Protein AF-A0A972EMH8-F1 (afdb_monomer)

pLDDT: mean 89.19, std 11.84, range [31.41, 98.62]

Mean predicted aligned error: 12.5 Å

Radius of gyration: 35.33 Å; Cα contacts (8 Å, |Δi|>4): 652; chains: 1; bounding box: 93×50×102 Å

Sequence (412 aa):
MFDSFVIEKVCAELEARILNRRVQRISLLAKDRFAIKFGTKEYLVIDMSPQSYHISLRPDRPVDQSLVTGLYTGMRKHLSGARLLSVRQIDFDRTVEMRFGNLNSIMEPVELILYLEMMGRHANAILVGPDGLIIQALKFSDLEQHPIEMGMPYSPFAARKRDPFDADDDFTNALEYKGFTRALLRILPTEIKQGSIADVSRWILNSDRPSIYVADDRYRDYHIFTNDELALVETEDIFHAMNMYYAQQPDHSKTSQIANYRQLINSRLKQVEDKLHRLAETAREYAQAEIYKQQADILYANLYSIKPRQSVFEGYDFSNQPIQIELDPSQTATQNAQALYERYQKMIRGSKSVLQQQALARKEKTTLEQLLYDLENITQTSEVEEFEQVLINQGIIKKTKKTSRSTKSAPL

Secondary structure (DSSP, 8-state):
---HHHHHHHHHHHHHHHTT-BEEEEEEEETTEEEEEETTTEEEEEE--TTT-EEEEESSPPPPPS---HHHHHHHHHHTTPEEEEEEESTTSSEEEEEEEEE-TTS-EEEEEEEEE--GGG-EEEEE-TTSBEEEESS-EEETTEEE-TTSBP-----SSBPTTS----GGGGGGBTT--HHHHHHS-TTGGGS-HHHHHHHHHT----EEEEETTEEEEEESS--TTS-EEE-SSHHHHHHHHHHHS--HHHHHHHHHHHHHHHHHHHHHHHHHHHHHHHHHHHTTHHHHHHHHHHHHHTTTTPPTT-SEEEEE-TTS-EEEEE--TTS-HHHHHHHHHHHHHHHHHHHHHHHHHHHHHHHHHHHHHHHHHHHHT--STTHHHHHHHHHHHTTSS-----------PPP-

Nearest PDB structures (foldseek):
  7asa-assembly1_0  TM=5.474E-01  e=7.729E-23  Bacillus subtilis subsp. subtilis str. 168
  8s1u-assembly1_H  TM=6.151E-01  e=1.712E-21  Bacillus subtilis subsp. subtilis str. 168
  7ope-assembly1_0  TM=5.543E-01  e=8.739E-21  Bacillus subtilis subsp. subtilis str. 168
  5h3x-assembly1_A  TM=8.390E-01  e=1.886E-15  Streptococcus suis
  6pon-assembly1_B-2  TM=6.228E-01  e=3.746E-14  Streptococcus pneumoniae

Foldseek 3Di:
DPFLLLLQQQQVVCCVPAAQFAFADKADQFLQWIWTDTDQFWTFIAHQALVQGDTFTGRDDHDHDLDDDQVSVLCCVPRHRWGFHGWDDDPSAQKIKTKTWDADPVRDIWIKIWIFRRDRVPTKIFIATSVQFTCDMSDADPDPQAGRDGRHHHDDRDDQADDLQPDQAALPPLVSHGRDDPLCVVFDAPVLSRGGSNSSSVVQNPAQWWKFFDDPNAGDDIGRHHDPVGDIDTDDGNNRNSVRNVVRDDPVSLVVLLVVLLVLLVVVLVVLVVVLVVLVVLLVVLVCLVVLVQVLVVLVVCLVVDDQLDQWDWDAGPVRHIDIDGADNVDHSNVRSVVSVVSSVVSVVVNVVSVVSNVVSVVVNVVSVVLSVQSVPDPDPVVSVVSVVVCCVVVSDPDDDSPDPDPDDDDD

Solvent-accessible surface area (backbone atoms only — not comparable to full-atom values): 22919 Å² total; per-residue (Å²): 103,87,31,23,64,56,49,49,54,50,28,54,52,44,45,76,75,46,52,71,33,40,30,76,47,76,42,42,59,48,103,52,26,37,33,41,29,33,79,93,52,41,27,41,36,41,34,40,45,53,91,64,46,47,74,40,65,36,71,67,85,79,72,66,48,99,72,88,50,68,34,59,53,46,46,50,74,65,44,58,64,14,25,32,72,49,51,41,64,47,92,60,40,54,30,38,43,35,36,30,43,34,63,51,99,84,71,45,84,41,48,34,37,42,37,39,37,58,57,40,88,66,28,32,42,37,35,27,41,73,86,47,24,22,70,32,42,70,60,75,36,88,44,89,91,55,54,38,51,72,71,36,68,72,71,82,80,79,71,93,49,43,65,42,78,80,47,83,46,65,45,89,60,44,71,52,22,42,46,46,41,78,62,51,66,71,58,54,47,75,75,54,60,73,37,30,38,28,54,40,51,50,53,53,70,73,36,87,38,14,17,30,33,47,57,94,97,34,76,73,45,53,46,45,44,80,36,89,94,48,57,65,46,80,40,95,38,62,43,54,28,48,51,57,44,58,66,74,46,79,62,61,70,58,55,49,48,53,53,50,51,51,52,52,48,51,55,50,45,51,56,42,50,56,50,48,52,55,47,52,53,54,49,58,59,38,70,51,27,62,57,34,42,53,51,18,53,50,41,64,76,39,49,91,78,60,60,89,58,44,50,63,48,78,51,62,48,99,83,71,44,83,44,77,44,84,40,58,41,92,46,52,59,67,52,45,22,48,52,30,39,51,52,23,54,51,29,57,59,47,42,59,53,46,52,54,52,46,53,53,43,52,51,52,41,53,53,49,54,50,52,51,53,55,60,71,67,59,86,50,82,67,52,56,61,56,48,51,52,51,36,35,75,70,66,76,40,82,78,79,81,78,83,76,79,78,79,78,77,76,83,135

Structure (mmCIF, N/CA/C/O backbone):
data_AF-A0A972EMH8-F1
#
_entry.id   AF-A0A972EMH8-F1
#
loop_
_atom_site.group_PDB
_atom_site.id
_atom_site.type_symbol
_atom_site.label_atom_id
_atom_site.label_alt_id
_atom_site.label_comp_id
_atom_site.label_asym_id
_atom_site.label_entity_id
_atom_site.label_seq_id
_atom_site.pdbx_PDB_ins_code
_atom_site.Cartn_x
_atom_site.Cartn_y
_atom_site.Cartn_z
_atom_site.occupancy
_atom_site.B_iso_or_equiv
_atom_site.auth_seq_id
_atom_site.auth_comp_id
_atom_site.auth_asym_id
_atom_site.auth_atom_id
_atom_site.pdbx_PDB_model_num
ATOM 1 N N . MET A 1 1 ? 1.557 -1.795 16.133 1.00 85.88 1 MET A N 1
ATOM 2 C CA . MET A 1 1 ? 0.677 -1.959 17.300 1.00 85.88 1 MET A CA 1
ATOM 3 C C . MET A 1 1 ? -0.782 -2.303 16.979 1.00 85.88 1 MET A C 1
ATOM 5 O O . MET A 1 1 ? -1.449 -2.771 17.875 1.00 85.88 1 MET A O 1
ATOM 9 N N . PHE A 1 2 ? -1.303 -2.119 15.756 1.00 90.81 2 PHE A N 1
ATOM 10 C CA . PHE A 1 2 ? -2.731 -2.347 15.453 1.00 90.81 2 PHE A CA 1
ATOM 11 C C . PHE A 1 2 ? -3.180 -3.822 15.614 1.00 90.81 2 PHE A C 1
ATOM 13 O O . PHE A 1 2 ? -3.100 -4.618 14.673 1.00 90.81 2 PHE A O 1
ATOM 20 N N . ASP A 1 3 ? -3.573 -4.202 16.828 1.00 94.44 3 ASP A N 1
ATOM 21 C CA . ASP A 1 3 ? -3.950 -5.557 17.232 1.00 94.44 3 ASP A CA 1
ATOM 22 C C . ASP A 1 3 ? -5.455 -5.697 17.519 1.00 94.44 3 ASP A C 1
ATOM 24 O O . ASP A 1 3 ? -6.223 -4.753 17.338 1.00 94.44 3 ASP A O 1
ATOM 28 N N . SER A 1 4 ? -5.896 -6.903 17.896 1.00 95.25 4 SER A N 1
ATOM 29 C CA . SER A 1 4 ? -7.321 -7.198 18.088 1.00 95.25 4 SER A CA 1
ATOM 30 C C . SER A 1 4 ? -7.973 -6.359 19.187 1.00 95.25 4 SER A C 1
ATOM 32 O O . SER A 1 4 ? -9.140 -6.014 19.040 1.00 95.25 4 SER A O 1
ATOM 34 N N . PHE A 1 5 ? -7.242 -6.000 20.246 1.00 97.25 5 PHE A N 1
ATOM 35 C CA . PHE A 1 5 ? -7.781 -5.199 21.347 1.00 97.25 5 PHE A CA 1
ATOM 36 C C . PHE A 1 5 ? -8.024 -3.756 20.907 1.00 97.25 5 PHE A C 1
ATOM 38 O O . PHE A 1 5 ? -9.071 -3.173 21.186 1.00 97.25 5 PHE A O 1
ATOM 45 N N . VAL A 1 6 ? -7.069 -3.194 20.163 1.00 97.38 6 VAL A N 1
ATOM 46 C CA . VAL A 1 6 ? -7.222 -1.872 19.548 1.00 97.38 6 VAL A CA 1
ATOM 47 C C . VAL A 1 6 ? -8.389 -1.865 18.558 1.00 97.38 6 VAL A C 1
ATOM 49 O O . VAL A 1 6 ? -9.168 -0.915 18.549 1.00 97.38 6 VAL A O 1
ATOM 52 N N . ILE A 1 7 ? -8.537 -2.912 17.739 1.00 97.00 7 ILE A N 1
ATOM 53 C CA . ILE A 1 7 ? -9.633 -3.017 16.762 1.00 97.00 7 ILE A CA 1
ATOM 54 C C . ILE A 1 7 ? -10.998 -3.017 17.443 1.00 97.00 7 ILE A C 1
ATOM 56 O O . ILE A 1 7 ? -11.895 -2.334 16.952 1.00 97.00 7 ILE A O 1
ATOM 60 N N . GLU A 1 8 ? -11.153 -3.732 18.555 1.00 96.81 8 GLU A N 1
ATOM 61 C CA . GLU A 1 8 ? -12.409 -3.756 19.307 1.00 96.81 8 GLU A CA 1
ATOM 62 C C . GLU A 1 8 ? -12.804 -2.342 19.760 1.00 96.81 8 GLU A C 1
ATOM 64 O O . GLU A 1 8 ? -13.909 -1.870 19.476 1.00 96.81 8 GLU A O 1
ATOM 69 N N . LYS A 1 9 ? -11.859 -1.596 20.355 1.00 97.00 9 LYS A N 1
ATOM 70 C CA . LYS A 1 9 ? -12.095 -0.199 20.754 1.00 97.00 9 LYS A CA 1
ATOM 71 C C . LYS A 1 9 ? -12.399 0.701 19.558 1.00 97.00 9 LYS A C 1
ATOM 73 O O . LYS A 1 9 ? -13.310 1.523 19.616 1.00 97.00 9 LYS A O 1
ATOM 78 N N . VAL A 1 10 ? -11.668 0.529 18.459 1.00 97.25 10 VAL A N 1
ATOM 79 C CA . VAL A 1 10 ? -11.893 1.272 17.217 1.00 97.25 10 VAL A CA 1
ATOM 80 C C . VAL A 1 10 ? -13.291 1.004 16.657 1.00 97.25 10 VAL A C 1
ATOM 82 O O . VAL A 1 10 ? -13.962 1.953 16.261 1.00 97.25 10 VAL A O 1
ATOM 85 N N . CYS A 1 11 ? -13.764 -0.245 16.646 1.00 97.81 11 CYS A N 1
ATOM 86 C CA . CYS A 1 11 ? -15.120 -0.574 16.202 1.00 97.81 11 CYS A CA 1
ATOM 87 C C . CYS A 1 11 ? -16.164 0.132 17.075 1.00 97.81 11 CYS A C 1
ATOM 89 O O . CYS A 1 11 ? -17.034 0.816 16.534 1.00 97.81 11 CYS A O 1
ATOM 91 N N . ALA A 1 12 ? -16.018 0.064 18.402 1.00 96.50 12 ALA A N 1
ATOM 92 C CA . ALA A 1 12 ? -16.910 0.747 19.339 1.00 96.50 12 ALA A CA 1
ATOM 93 C C . ALA A 1 12 ? -16.945 2.273 19.116 1.00 96.50 12 ALA A C 1
ATOM 95 O O . ALA A 1 12 ? -18.019 2.879 19.074 1.00 96.50 12 ALA A O 1
ATOM 96 N N . GLU A 1 13 ? -15.789 2.909 18.905 1.00 96.12 13 GLU A N 1
ATOM 97 C CA . GLU A 1 13 ? -15.723 4.347 18.621 1.00 96.12 13 GLU A CA 1
ATOM 98 C C . GLU A 1 13 ? -16.307 4.716 17.246 1.00 96.12 13 GLU A C 1
ATOM 100 O O . GLU A 1 13 ? -16.959 5.759 17.109 1.00 96.12 13 GLU A O 1
ATOM 105 N N . LEU A 1 14 ? -16.135 3.870 16.220 1.00 97.06 14 LEU A N 1
ATOM 106 C CA . LEU A 1 14 ? -16.797 4.057 14.923 1.00 97.06 14 LEU A CA 1
ATOM 107 C C . LEU A 1 14 ? -18.315 3.986 15.068 1.00 97.06 14 LEU A C 1
ATOM 109 O O . LEU A 1 14 ? -19.018 4.840 14.520 1.00 97.06 14 LEU A O 1
ATOM 113 N N . GLU A 1 15 ? -18.838 3.015 15.813 1.00 96.06 15 GLU A N 1
ATOM 114 C CA . GLU A 1 15 ? -20.278 2.918 16.036 1.00 96.06 15 GLU A CA 1
ATOM 115 C C . GLU A 1 15 ? -20.813 4.142 16.792 1.00 96.06 15 GLU A C 1
ATOM 117 O O . GLU A 1 15 ? -21.796 4.753 16.366 1.00 96.06 15 GLU A O 1
ATOM 122 N N . ALA A 1 16 ? -20.110 4.599 17.830 1.00 95.19 16 ALA A N 1
ATOM 123 C CA . ALA A 1 16 ? -20.494 5.798 18.573 1.00 95.19 16 ALA A CA 1
ATOM 124 C C . ALA A 1 16 ? -20.523 7.069 17.698 1.00 95.19 16 ALA A C 1
ATOM 126 O O . ALA A 1 16 ? -21.377 7.942 17.883 1.00 95.19 16 ALA A O 1
ATOM 127 N N . ARG A 1 17 ? -19.604 7.195 16.729 1.00 95.06 17 ARG A N 1
ATOM 128 C CA . ARG A 1 17 ? -19.413 8.439 15.959 1.00 95.06 17 ARG A CA 1
ATOM 129 C C . ARG A 1 17 ? -20.117 8.467 14.608 1.00 95.06 17 ARG A C 1
ATOM 131 O O . ARG A 1 17 ? -20.566 9.539 14.186 1.00 95.06 17 ARG A O 1
ATOM 138 N N . ILE A 1 18 ? -20.193 7.342 13.895 1.00 96.56 18 ILE A N 1
ATOM 139 C CA . ILE A 1 18 ? -20.622 7.307 12.485 1.00 96.56 18 ILE A CA 1
ATOM 140 C C . ILE A 1 18 ? -21.705 6.276 12.149 1.00 96.56 18 ILE A C 1
ATOM 142 O O . ILE A 1 18 ? -22.167 6.269 11.002 1.00 96.56 18 ILE A O 1
ATOM 146 N N . LEU A 1 19 ? -22.174 5.464 13.103 1.00 97.00 19 LEU A N 1
ATOM 147 C CA . LEU A 1 19 ? -23.295 4.548 12.869 1.00 97.00 19 LEU A CA 1
ATOM 148 C C . LEU A 1 19 ? -24.524 5.303 12.353 1.00 97.00 19 LEU A C 1
ATOM 150 O O . LEU A 1 19 ? -24.779 6.455 12.713 1.00 97.00 19 LEU A O 1
ATOM 154 N N . ASN A 1 20 ? -25.299 4.660 11.483 1.00 96.62 20 ASN A N 1
ATOM 155 C CA . ASN A 1 20 ? -26.509 5.207 10.874 1.00 96.62 20 ASN A CA 1
ATOM 156 C C . ASN A 1 20 ? -26.291 6.451 9.986 1.00 96.62 20 ASN A C 1
ATOM 158 O O . ASN A 1 20 ? -27.262 6.972 9.427 1.00 96.62 20 ASN A O 1
ATOM 162 N N . ARG A 1 21 ? -25.048 6.918 9.791 1.00 97.31 21 ARG A N 1
ATOM 163 C CA . ARG A 1 21 ? -24.725 7.999 8.850 1.00 97.31 21 ARG A CA 1
ATOM 164 C C . ARG A 1 21 ? -24.596 7.462 7.427 1.00 97.31 21 ARG A C 1
ATOM 166 O O . ARG A 1 21 ? -24.251 6.303 7.198 1.00 97.31 21 ARG A O 1
ATOM 173 N N . ARG A 1 22 ? -24.872 8.329 6.451 1.00 97.38 22 ARG A N 1
ATOM 174 C CA . ARG A 1 22 ? -24.719 8.014 5.025 1.00 97.38 22 ARG A CA 1
ATOM 175 C C . ARG A 1 22 ? -23.315 8.331 4.526 1.00 97.38 22 ARG A C 1
ATOM 177 O O . ARG A 1 22 ? -22.752 9.370 4.877 1.00 97.38 22 ARG A O 1
ATOM 184 N N . VAL A 1 23 ? -22.812 7.477 3.643 1.00 97.88 23 VAL A N 1
ATOM 185 C CA . VAL A 1 23 ? -21.600 7.709 2.858 1.00 97.88 23 VAL A CA 1
ATOM 186 C C . VAL A 1 23 ? -21.842 8.874 1.902 1.00 97.88 23 VAL A C 1
ATOM 188 O O . VAL A 1 23 ? -22.621 8.770 0.954 1.00 97.88 23 VAL A O 1
ATOM 191 N N . GLN A 1 24 ? -21.168 9.995 2.141 1.00 96.00 24 GLN A N 1
ATOM 192 C CA . GLN A 1 24 ? -21.305 11.199 1.316 1.00 96.00 24 GLN A CA 1
ATOM 193 C C . GLN A 1 24 ? -20.322 11.226 0.149 1.00 96.00 24 GLN A C 1
ATOM 195 O O . GLN A 1 24 ? -20.623 11.741 -0.926 1.00 96.00 24 GLN A O 1
ATOM 200 N N . ARG A 1 25 ? -19.110 10.724 0.382 1.00 94.19 25 ARG A N 1
ATOM 201 C CA . ARG A 1 25 ? -18.027 10.724 -0.597 1.00 94.19 25 ARG A CA 1
ATOM 202 C C . ARG A 1 25 ? -17.069 9.586 -0.299 1.00 94.19 25 ARG A C 1
ATOM 204 O O . ARG A 1 25 ? -16.815 9.289 0.862 1.00 94.19 25 ARG A O 1
ATOM 211 N N . ILE A 1 26 ? -16.503 9.024 -1.359 1.00 95.94 26 ILE A N 1
ATOM 212 C CA . ILE A 1 26 ? -15.387 8.086 -1.290 1.00 95.94 26 ILE A CA 1
ATOM 213 C C . ILE A 1 26 ? -14.248 8.675 -2.121 1.00 95.94 26 ILE A C 1
ATOM 215 O O . ILE A 1 26 ? -14.457 9.031 -3.286 1.00 95.94 26 ILE A O 1
ATOM 219 N N . SER A 1 27 ? -13.075 8.799 -1.513 1.00 93.69 27 SER A N 1
ATOM 220 C CA . SER A 1 27 ? -11.848 9.326 -2.117 1.00 93.69 27 SER A CA 1
ATOM 221 C C . SER A 1 27 ? -10.773 8.239 -2.144 1.00 93.69 27 SER A C 1
ATOM 223 O O . SER A 1 27 ? -10.751 7.365 -1.273 1.00 93.69 27 SER A O 1
ATOM 225 N N . LEU A 1 28 ? -9.884 8.299 -3.134 1.00 92.12 28 LEU A N 1
ATOM 226 C CA . LEU A 1 28 ? -8.735 7.406 -3.249 1.00 92.12 28 LEU A CA 1
ATOM 227 C C . LEU A 1 28 ? -7.476 8.185 -2.874 1.00 92.12 28 LEU A C 1
ATOM 229 O O . LEU A 1 28 ? -7.126 9.143 -3.553 1.00 92.12 28 LEU A O 1
ATOM 233 N N . LEU A 1 29 ? -6.813 7.796 -1.789 1.00 89.62 29 LEU A N 1
ATOM 234 C CA . LEU A 1 29 ? -5.649 8.517 -1.262 1.00 89.62 29 LEU A CA 1
ATOM 235 C C . LEU A 1 29 ? -4.326 7.901 -1.726 1.00 89.62 29 LEU A C 1
ATOM 237 O O . LEU A 1 29 ? -3.325 8.598 -1.812 1.00 89.62 29 LEU A O 1
ATOM 241 N N . ALA A 1 30 ? -4.326 6.598 -1.998 1.00 86.38 30 ALA A N 1
ATOM 242 C CA . ALA A 1 30 ? -3.259 5.833 -2.639 1.00 86.38 30 ALA A CA 1
ATOM 243 C C . ALA A 1 30 ? -3.863 4.532 -3.195 1.00 86.38 30 ALA A C 1
ATOM 245 O O . ALA A 1 30 ? -5.050 4.274 -3.010 1.00 86.38 30 ALA A O 1
ATOM 246 N N . LYS A 1 31 ? -3.070 3.673 -3.846 1.00 85.38 31 LYS A N 1
ATOM 247 C CA . LYS A 1 31 ? -3.551 2.387 -4.399 1.00 85.38 31 LYS A CA 1
ATOM 248 C C . LYS A 1 31 ? -4.300 1.522 -3.367 1.00 85.38 31 LYS A C 1
ATOM 250 O O . LYS A 1 31 ? -5.240 0.822 -3.732 1.00 85.38 31 LYS A O 1
ATOM 255 N N . ASP A 1 32 ? -3.869 1.580 -2.116 1.00 89.25 32 ASP A N 1
ATOM 256 C CA . ASP A 1 32 ? -4.289 0.790 -0.957 1.00 89.25 32 ASP A CA 1
ATOM 257 C C . ASP A 1 32 ? -4.803 1.656 0.206 1.00 89.25 32 ASP A C 1
ATOM 259 O O . ASP A 1 32 ? -5.015 1.142 1.302 1.00 89.25 32 ASP A O 1
ATOM 263 N N . ARG A 1 33 ? -5.032 2.954 -0.029 1.00 92.75 33 ARG A N 1
ATOM 264 C CA . ARG A 1 33 ? -5.522 3.897 0.982 1.00 92.75 33 ARG A CA 1
ATOM 265 C C . ARG A 1 33 ? -6.756 4.630 0.473 1.00 92.75 33 ARG A C 1
ATOM 267 O O . ARG A 1 33 ? -6.721 5.269 -0.579 1.00 92.75 33 ARG A O 1
ATOM 274 N N . PHE A 1 34 ? -7.838 4.582 1.236 1.00 95.12 34 PHE A N 1
ATOM 275 C CA . PHE A 1 34 ? -9.136 5.158 0.887 1.00 95.12 34 PHE A CA 1
ATOM 276 C C . PHE A 1 34 ? -9.627 6.080 1.998 1.00 95.12 34 PHE A C 1
ATOM 278 O O . PHE A 1 34 ? -9.229 5.940 3.151 1.00 95.12 34 PHE A O 1
ATOM 285 N N . ALA A 1 35 ? -10.524 7.004 1.659 1.00 96.12 35 ALA A N 1
ATOM 286 C CA . ALA A 1 35 ? -11.275 7.758 2.653 1.00 96.12 35 ALA A CA 1
ATOM 287 C C . ALA A 1 35 ? -12.769 7.740 2.347 1.00 96.12 35 ALA A C 1
ATOM 289 O O . ALA A 1 35 ? -13.176 8.003 1.213 1.00 96.12 35 ALA A O 1
ATOM 290 N N . ILE A 1 36 ? -13.583 7.482 3.367 1.00 97.38 36 ILE A N 1
ATOM 291 C CA . ILE A 1 36 ? -15.043 7.504 3.298 1.00 97.38 36 ILE A CA 1
ATOM 292 C C . ILE A 1 36 ? -15.551 8.627 4.199 1.00 97.38 36 ILE A C 1
ATOM 294 O O . ILE A 1 36 ? -15.296 8.646 5.400 1.00 97.38 36 ILE A O 1
ATOM 298 N N . LYS A 1 37 ? -16.269 9.585 3.615 1.00 96.75 37 LYS A N 1
ATOM 299 C CA . LYS A 1 37 ? -16.825 10.722 4.347 1.00 96.75 37 LYS A CA 1
ATOM 300 C C . LYS A 1 37 ? -18.193 10.384 4.936 1.00 96.75 37 LYS A C 1
ATOM 302 O O . LYS A 1 37 ? -19.119 10.058 4.185 1.00 96.75 37 LYS A O 1
ATOM 307 N N . PHE A 1 38 ? -18.338 10.605 6.239 1.00 95.56 38 PHE A N 1
ATOM 308 C CA . PHE A 1 38 ? -19.590 10.549 6.987 1.00 95.56 38 PHE A CA 1
ATOM 309 C C . PHE A 1 38 ? -19.887 11.914 7.633 1.00 95.56 38 PHE A C 1
ATOM 311 O O . PHE A 1 38 ? -19.051 12.511 8.304 1.00 95.56 38 PHE A O 1
ATOM 318 N N . GLY A 1 39 ? -21.105 12.438 7.472 1.00 87.94 39 GLY A N 1
ATOM 319 C CA . GLY A 1 39 ? -21.476 13.726 8.081 1.00 87.94 39 GLY A CA 1
ATOM 320 C C . GLY A 1 39 ? -20.575 14.897 7.650 1.00 87.94 39 GLY A C 1
ATOM 321 O O . GLY A 1 39 ? -20.096 14.944 6.523 1.00 87.94 39 GLY A O 1
ATOM 322 N N . THR A 1 40 ? -20.371 15.892 8.514 1.00 79.69 40 THR A N 1
ATOM 323 C CA . THR A 1 40 ? -19.630 17.117 8.152 1.00 79.69 40 THR A CA 1
ATOM 324 C C . THR A 1 40 ? -18.119 16.995 8.332 1.00 79.69 40 THR A C 1
ATOM 326 O O . THR A 1 40 ? -17.384 17.472 7.466 1.00 79.69 40 THR A O 1
ATOM 329 N N . LYS A 1 41 ? -17.675 16.357 9.422 1.00 84.38 41 LYS A N 1
ATOM 330 C CA . LYS A 1 41 ? -16.273 16.333 9.865 1.00 84.38 41 LYS A CA 1
ATOM 331 C C . LYS A 1 41 ? -15.625 14.946 9.881 1.00 84.38 41 LYS A C 1
ATOM 333 O O . LYS A 1 41 ? -14.437 14.882 10.129 1.00 84.38 41 LYS A O 1
ATOM 338 N N . GLU A 1 42 ? -16.350 13.856 9.634 1.00 92.81 42 GLU A N 1
ATOM 339 C CA . GLU A 1 42 ? -15.780 12.513 9.813 1.00 92.81 42 GLU A CA 1
ATOM 340 C C . GLU A 1 42 ? -15.282 11.944 8.485 1.00 92.81 42 GLU A C 1
ATOM 342 O O . GLU A 1 42 ? -16.078 11.609 7.602 1.00 92.81 42 GLU A O 1
ATOM 347 N N . TYR A 1 43 ? -13.964 11.817 8.344 1.00 95.94 43 TYR A N 1
ATOM 348 C CA . TYR A 1 43 ? -13.341 11.026 7.289 1.00 95.94 43 TYR A CA 1
ATOM 349 C C . TYR A 1 43 ? -12.802 9.735 7.891 1.00 95.94 43 TYR A C 1
ATOM 351 O O . TYR A 1 43 ? -11.821 9.755 8.627 1.00 95.94 43 TYR A O 1
ATOM 359 N N . LEU A 1 44 ? -13.434 8.611 7.551 1.00 97.31 44 LEU A N 1
ATOM 360 C CA . LEU A 1 44 ? -12.893 7.288 7.826 1.00 97.31 44 LEU A CA 1
ATOM 361 C C . LEU A 1 44 ? -11.786 7.000 6.821 1.00 97.31 44 LEU A C 1
ATOM 363 O O . LEU A 1 44 ? -12.066 6.728 5.652 1.00 97.31 44 LEU A O 1
ATOM 367 N N . VAL A 1 45 ? -10.543 7.082 7.274 1.00 95.75 45 VAL A N 1
ATOM 368 C CA . VAL A 1 45 ? -9.368 6.661 6.518 1.00 95.75 45 VAL A CA 1
ATOM 369 C C . VAL A 1 45 ? -9.202 5.159 6.695 1.00 95.75 45 VAL A C 1
ATOM 371 O O . VAL A 1 45 ? -9.202 4.661 7.816 1.00 95.75 45 VAL A O 1
ATOM 374 N N . ILE A 1 46 ? -9.068 4.450 5.578 1.00 96.38 46 ILE A N 1
ATOM 375 C CA . ILE A 1 46 ? -8.780 3.019 5.516 1.00 96.38 46 ILE A CA 1
ATOM 376 C C . ILE A 1 46 ? -7.436 2.877 4.814 1.00 96.38 46 ILE A C 1
ATOM 378 O O . ILE A 1 46 ? -7.351 3.076 3.601 1.00 96.38 46 ILE A O 1
ATOM 382 N N . ASP A 1 47 ? -6.391 2.575 5.573 1.00 93.38 47 ASP A N 1
ATOM 383 C CA . ASP A 1 47 ? -5.061 2.269 5.060 1.00 93.38 47 ASP A CA 1
ATOM 384 C C . ASP A 1 47 ? -4.866 0.751 5.101 1.00 93.38 47 ASP A C 1
ATOM 386 O O . ASP A 1 47 ? -4.989 0.132 6.155 1.00 93.38 47 ASP A O 1
ATOM 390 N N . MET A 1 48 ? -4.593 0.145 3.947 1.00 92.38 48 MET A N 1
ATOM 391 C CA . MET A 1 48 ? -4.326 -1.289 3.810 1.00 92.38 48 MET A CA 1
ATOM 392 C C . MET A 1 48 ? -2.884 -1.561 3.356 1.00 92.38 48 MET A C 1
ATOM 394 O O . MET A 1 48 ? -2.583 -2.641 2.829 1.00 92.38 48 MET A O 1
ATOM 398 N N . SER A 1 49 ? -1.976 -0.595 3.536 1.00 86.75 49 SER A N 1
ATOM 399 C CA . SER A 1 49 ? -0.560 -0.781 3.241 1.00 86.75 49 SER A CA 1
ATOM 400 C C . SER A 1 49 ? 0.050 -1.824 4.189 1.00 86.75 49 SER A C 1
ATOM 402 O O . SER A 1 49 ? -0.194 -1.788 5.396 1.00 86.75 49 SER A O 1
ATOM 404 N N . PRO A 1 50 ? 0.898 -2.753 3.699 1.00 76.88 50 PRO A N 1
ATOM 405 C CA . PRO A 1 50 ? 1.372 -3.897 4.489 1.00 76.88 50 PRO A CA 1
ATOM 406 C C . PRO A 1 50 ? 2.052 -3.575 5.827 1.00 76.88 50 PRO A C 1
ATOM 408 O O . PRO A 1 50 ? 2.070 -4.427 6.714 1.00 76.88 50 PRO A O 1
ATOM 411 N N . GLN A 1 51 ? 2.643 -2.383 5.956 1.00 76.94 51 GLN A N 1
ATOM 412 C CA . GLN A 1 51 ? 3.408 -1.955 7.134 1.00 76.94 51 GLN A CA 1
ATOM 413 C C . GLN A 1 51 ? 2.645 -0.976 8.037 1.00 76.94 51 GLN A C 1
ATOM 415 O O . GLN A 1 51 ? 3.033 -0.790 9.186 1.00 76.94 51 GLN A O 1
ATOM 420 N N . SER A 1 52 ? 1.557 -0.376 7.548 1.00 84.62 52 SER A N 1
ATOM 421 C CA . SER A 1 52 ? 0.837 0.699 8.238 1.00 84.62 52 SER A CA 1
ATOM 422 C C . SER A 1 52 ? -0.674 0.517 8.231 1.00 84.62 52 SER A C 1
ATOM 424 O O . SER A 1 52 ? -1.372 1.493 8.481 1.00 84.62 52 SER A O 1
ATOM 426 N N . TYR A 1 53 ? -1.190 -0.682 7.949 1.00 89.94 53 TYR A N 1
ATOM 427 C CA . TYR A 1 53 ? -2.632 -0.887 7.886 1.00 89.94 53 TYR A CA 1
ATOM 428 C C . TYR A 1 53 ? -3.315 -0.410 9.176 1.00 89.94 53 TYR A C 1
ATOM 430 O O . TYR A 1 53 ? -2.846 -0.696 10.282 1.00 89.94 53 TYR A O 1
ATOM 438 N N . HIS A 1 54 ? -4.379 0.368 9.021 1.00 93.88 54 HIS A N 1
ATOM 439 C CA . HIS A 1 54 ? -5.222 0.860 10.104 1.00 93.88 54 HIS A CA 1
ATOM 440 C C . HIS A 1 54 ? -6.509 1.457 9.538 1.00 93.88 54 HIS A C 1
ATOM 442 O O . HIS A 1 54 ? -6.589 1.828 8.364 1.00 93.88 54 HIS A O 1
ATOM 448 N N . ILE A 1 55 ? -7.498 1.615 10.413 1.00 96.00 55 ILE A N 1
ATOM 449 C CA . ILE A 1 55 ? -8.668 2.451 10.156 1.00 96.00 55 ILE A CA 1
ATOM 450 C C . ILE A 1 55 ? -8.740 3.547 11.211 1.00 96.00 55 ILE A C 1
ATOM 452 O O . ILE A 1 55 ? -8.626 3.262 12.399 1.00 96.00 55 ILE A O 1
ATOM 456 N N . SER A 1 56 ? -8.900 4.801 10.795 1.00 94.81 56 SER A N 1
ATOM 457 C CA . SER A 1 56 ? -9.065 5.906 11.741 1.00 94.81 56 SER A CA 1
ATOM 458 C C . SER A 1 56 ? -10.040 6.967 11.262 1.00 94.81 56 SER A C 1
ATOM 460 O O . SER A 1 56 ? -10.216 7.176 10.060 1.00 94.81 56 SER A O 1
ATOM 462 N N . LEU A 1 57 ? -10.682 7.649 12.210 1.00 95.19 57 LEU A N 1
ATOM 463 C CA . LEU A 1 57 ? -11.424 8.871 11.928 1.00 95.19 57 LEU A CA 1
ATOM 464 C C . LEU A 1 57 ? -10.495 10.080 11.980 1.00 95.19 57 LEU A C 1
ATOM 466 O O . LEU A 1 57 ? -9.671 10.223 12.886 1.00 95.19 57 LEU A O 1
ATOM 470 N N . ARG A 1 58 ? -10.651 10.963 10.995 1.00 90.69 58 ARG A N 1
ATOM 471 C CA . ARG A 1 58 ? -9.903 12.212 10.880 1.00 90.69 58 ARG A CA 1
ATOM 472 C C . ARG A 1 58 ? -10.815 13.394 10.548 1.00 90.69 58 ARG A C 1
ATOM 474 O O . ARG A 1 58 ? -11.747 13.226 9.754 1.00 90.69 58 ARG A O 1
ATOM 481 N N . PRO A 1 59 ? -10.552 14.583 11.126 1.00 82.56 59 PRO A N 1
ATOM 482 C CA . PRO A 1 59 ? -11.301 15.798 10.822 1.00 82.56 59 PRO A CA 1
ATOM 483 C C . PRO A 1 59 ? -10.833 16.484 9.533 1.00 82.56 59 PRO A C 1
ATOM 485 O O . PRO A 1 59 ? -11.609 17.188 8.880 1.00 82.56 59 PRO A O 1
ATOM 488 N N . ASP A 1 60 ? -9.561 16.312 9.174 1.00 82.50 60 ASP A N 1
ATOM 489 C CA . ASP A 1 60 ? -8.959 16.911 7.995 1.00 82.50 60 ASP A CA 1
ATOM 490 C C . ASP A 1 60 ? -9.455 16.230 6.723 1.00 82.50 60 ASP A C 1
ATOM 492 O O . ASP A 1 60 ? -9.613 15.013 6.637 1.00 82.50 60 ASP A O 1
ATOM 496 N N . ARG A 1 61 ? -9.729 17.050 5.706 1.00 83.44 61 ARG A N 1
ATOM 497 C CA . ARG A 1 61 ? -10.128 16.538 4.402 1.00 83.44 61 ARG A CA 1
ATOM 498 C C . ARG A 1 61 ? -8.891 15.963 3.711 1.00 83.44 61 ARG A C 1
ATOM 500 O O . ARG A 1 61 ? -8.009 16.743 3.350 1.00 83.44 61 ARG A O 1
ATOM 507 N N . PRO A 1 62 ? -8.867 14.658 3.406 1.00 83.56 62 PRO A N 1
ATOM 508 C CA . PRO A 1 62 ? -7.733 14.081 2.718 1.00 83.56 62 PRO A CA 1
ATOM 509 C C . PRO A 1 62 ? -7.723 14.485 1.236 1.00 83.56 62 PRO A C 1
ATOM 511 O O . PRO A 1 62 ? -8.771 14.740 0.622 1.00 83.56 62 PRO A O 1
ATOM 514 N N . VAL A 1 63 ? -6.520 14.549 0.664 1.00 80.38 63 VAL A N 1
ATOM 515 C CA . VAL A 1 63 ? -6.287 14.912 -0.739 1.00 80.38 63 VAL A CA 1
ATOM 516 C C . VAL A 1 63 ? -6.567 13.705 -1.632 1.00 80.38 63 VAL A C 1
ATOM 518 O O . VAL A 1 63 ? -5.988 12.638 -1.462 1.00 80.38 63 VAL A O 1
ATOM 521 N N . ASP A 1 64 ? -7.487 13.876 -2.577 1.00 83.06 64 ASP A N 1
ATOM 522 C CA . ASP A 1 64 ? -7.887 12.836 -3.529 1.00 83.06 64 ASP A CA 1
ATOM 523 C C . ASP A 1 64 ? -6.826 12.712 -4.632 1.00 83.06 64 ASP A C 1
ATOM 525 O O . ASP A 1 64 ? -6.460 13.712 -5.256 1.00 83.06 64 ASP A O 1
ATOM 529 N N . GLN A 1 65 ? -6.348 11.499 -4.899 1.00 78.88 65 GLN A N 1
ATOM 530 C CA . GLN A 1 65 ? -5.406 11.243 -5.983 1.00 78.88 65 GLN A CA 1
ATOM 531 C C . GLN A 1 65 ? -6.125 11.076 -7.322 1.00 78.88 65 GLN A C 1
ATOM 533 O O . GLN A 1 65 ? -7.263 10.620 -7.410 1.00 78.88 65 GLN A O 1
ATOM 538 N N . SER A 1 66 ? -5.422 11.376 -8.418 1.00 74.00 66 SER A N 1
ATOM 539 C CA . SER A 1 66 ? -5.948 11.184 -9.780 1.00 74.00 66 SER A CA 1
ATOM 540 C C . SER A 1 66 ? -5.868 9.734 -10.299 1.00 74.00 66 SER A C 1
ATOM 542 O O . SER A 1 66 ? -5.892 9.499 -11.508 1.00 74.00 66 SER A O 1
ATOM 544 N N . LEU A 1 67 ? -5.789 8.765 -9.383 1.00 75.69 67 LEU A N 1
ATOM 545 C CA . LEU A 1 67 ? -5.752 7.327 -9.645 1.00 75.69 67 LEU A CA 1
ATOM 546 C C . LEU A 1 67 ? -7.176 6.737 -9.681 1.00 75.69 67 LEU A C 1
ATOM 548 O O . LEU A 1 67 ? -8.126 7.309 -9.151 1.00 75.69 67 LEU A O 1
ATOM 552 N N . VAL A 1 68 ? -7.328 5.561 -10.293 1.00 84.38 68 VAL A N 1
ATOM 553 C CA . VAL A 1 68 ? -8.551 4.751 -10.230 1.00 84.38 68 VAL A CA 1
ATOM 554 C C . VAL A 1 68 ? -8.161 3.291 -9.997 1.00 84.38 68 VAL A C 1
ATOM 556 O O . VAL A 1 68 ? -7.345 2.750 -10.740 1.00 84.38 68 VAL A O 1
ATOM 559 N N . THR A 1 69 ? -8.746 2.644 -8.986 1.00 89.88 69 THR A N 1
ATOM 560 C CA . THR A 1 69 ? -8.591 1.201 -8.718 1.00 89.88 69 THR A CA 1
ATOM 561 C C . THR A 1 69 ? -9.933 0.477 -8.807 1.00 89.88 69 THR A C 1
ATOM 563 O O . THR A 1 69 ? -10.991 1.100 -8.681 1.00 89.88 69 THR A O 1
ATOM 566 N N . GLY A 1 70 ? -9.901 -0.847 -9.005 1.00 91.75 70 GLY A N 1
ATOM 567 C CA . GLY A 1 70 ? -11.106 -1.682 -9.041 1.00 91.75 70 GLY A CA 1
ATOM 568 C C . GLY A 1 70 ? -11.955 -1.484 -7.787 1.00 91.75 70 GLY A C 1
ATOM 569 O O . GLY A 1 70 ? -13.101 -1.041 -7.888 1.00 91.75 70 GLY A O 1
ATOM 570 N N . LEU A 1 71 ? -11.371 -1.700 -6.603 1.00 95.69 71 LEU A N 1
ATOM 571 C CA . LEU A 1 71 ? -12.069 -1.521 -5.326 1.00 95.69 71 LEU A CA 1
ATOM 572 C C . LEU A 1 71 ? -12.633 -0.110 -5.145 1.00 95.69 71 LEU A C 1
ATOM 574 O O . LEU A 1 71 ? -13.792 0.024 -4.762 1.00 95.69 71 LEU A O 1
ATOM 578 N N . TYR A 1 72 ? -11.879 0.937 -5.496 1.00 95.56 72 TYR A N 1
ATOM 579 C CA . TYR A 1 72 ? -12.389 2.311 -5.463 1.00 95.56 72 TYR A CA 1
ATOM 580 C C . TYR A 1 72 ? -13.666 2.473 -6.296 1.00 95.56 72 TYR A C 1
ATOM 582 O O . TYR A 1 72 ? -14.653 3.044 -5.827 1.00 95.56 72 TYR A O 1
ATOM 590 N N . THR A 1 73 ? -13.672 1.953 -7.527 1.00 95.94 73 THR A N 1
ATOM 591 C CA . THR A 1 73 ? -14.855 2.029 -8.396 1.00 95.94 73 THR A CA 1
ATOM 592 C C . THR A 1 73 ? -16.024 1.197 -7.873 1.00 95.94 73 THR A C 1
ATOM 594 O O . THR A 1 73 ? -17.157 1.677 -7.915 1.00 95.94 73 THR A O 1
ATOM 597 N N . GLY A 1 74 ? -15.761 0.007 -7.320 1.00 96.44 74 GLY A N 1
ATOM 598 C CA . GLY A 1 74 ? -16.770 -0.843 -6.687 1.00 96.44 74 GLY A CA 1
ATOM 599 C C . GLY A 1 74 ? -17.415 -0.152 -5.486 1.00 96.44 74 GLY A C 1
ATOM 600 O O . GLY A 1 74 ? -18.630 0.038 -5.457 1.00 96.44 74 GLY A O 1
ATOM 601 N N . MET A 1 75 ? -16.604 0.345 -4.550 1.00 97.56 75 MET A N 1
ATOM 602 C CA . MET A 1 75 ? -17.098 1.095 -3.394 1.00 97.56 75 MET A CA 1
ATOM 603 C C . MET A 1 75 ? -17.906 2.322 -3.826 1.00 97.56 75 MET A C 1
ATOM 605 O O . MET A 1 75 ? -19.003 2.540 -3.323 1.00 97.56 75 MET A O 1
ATOM 609 N N . ARG A 1 76 ? -17.443 3.104 -4.811 1.00 96.00 76 ARG A N 1
ATOM 610 C CA . ARG A 1 76 ? -18.214 4.256 -5.308 1.00 96.00 76 ARG A CA 1
ATOM 611 C C . ARG A 1 76 ? -19.542 3.864 -5.935 1.00 96.00 76 ARG A C 1
ATOM 613 O O . ARG A 1 76 ? -20.523 4.567 -5.716 1.00 96.00 76 ARG A O 1
ATOM 620 N N . LYS A 1 77 ? -19.584 2.791 -6.718 1.00 95.31 77 LYS A N 1
ATOM 621 C CA . LYS A 1 77 ? -20.814 2.339 -7.376 1.00 95.31 77 LYS A CA 1
ATOM 622 C C . LYS A 1 77 ? -21.846 1.833 -6.368 1.00 95.31 77 LYS A C 1
ATOM 624 O O . LYS A 1 77 ? -23.024 2.113 -6.542 1.00 95.31 77 LYS A O 1
ATOM 629 N N . HIS A 1 78 ? -21.407 1.109 -5.340 1.00 95.69 78 HIS A N 1
ATOM 630 C CA . HIS A 1 78 ? -22.311 0.364 -4.463 1.00 95.69 78 HIS A CA 1
ATOM 631 C C . HIS A 1 78 ? -22.541 1.029 -3.096 1.00 95.69 78 HIS A C 1
ATOM 633 O O . HIS A 1 78 ? -23.659 0.999 -2.584 1.00 95.69 78 HIS A O 1
ATOM 639 N N . LEU A 1 79 ? -21.522 1.673 -2.518 1.00 97.25 79 LEU A N 1
ATOM 640 C CA . LEU A 1 79 ? -21.590 2.271 -1.179 1.00 97.25 79 LEU A CA 1
ATOM 641 C C . LEU A 1 79 ? -21.929 3.768 -1.184 1.00 97.25 79 LEU A C 1
ATOM 643 O O . LEU A 1 79 ? -22.236 4.312 -0.129 1.00 97.25 79 LEU A O 1
ATOM 647 N N . SER A 1 80 ? -21.893 4.470 -2.325 1.00 95.56 80 SER A N 1
ATOM 648 C CA . SER A 1 80 ? -22.268 5.897 -2.351 1.00 95.56 80 SER A CA 1
ATOM 649 C C . SER A 1 80 ? -23.721 6.087 -1.917 1.00 95.56 80 SER A C 1
ATOM 651 O O . SER A 1 80 ? -24.626 5.462 -2.466 1.00 95.56 80 SER A O 1
ATOM 653 N N . GLY A 1 81 ? -23.948 6.959 -0.931 1.00 95.50 81 GLY A N 1
ATOM 654 C CA . GLY A 1 81 ? -25.266 7.191 -0.341 1.00 95.50 81 GLY A CA 1
ATOM 655 C C . GLY A 1 81 ? -25.735 6.096 0.623 1.00 95.50 81 GLY A C 1
ATOM 656 O O . GLY A 1 81 ? -26.725 6.322 1.326 1.00 95.50 81 GLY A O 1
ATOM 657 N N . ALA A 1 82 ? -25.030 4.963 0.707 1.00 97.56 82 ALA A N 1
ATOM 658 C CA . ALA A 1 82 ? -25.376 3.868 1.603 1.00 97.56 82 ALA A CA 1
ATOM 659 C C . ALA A 1 82 ? -25.242 4.299 3.069 1.00 97.56 82 ALA A C 1
ATOM 661 O O . ALA A 1 82 ? -24.412 5.142 3.419 1.00 97.56 82 ALA A O 1
ATOM 662 N N . ARG A 1 83 ? -26.084 3.735 3.930 1.00 98.12 83 ARG A N 1
ATOM 663 C CA . ARG A 1 83 ? -26.099 3.987 5.371 1.00 98.12 83 ARG A CA 1
ATOM 664 C C . ARG A 1 83 ? -25.261 2.934 6.081 1.00 98.12 83 ARG A C 1
ATOM 666 O O . ARG A 1 83 ? -25.508 1.754 5.871 1.00 98.12 83 ARG A O 1
ATOM 673 N N . LEU A 1 84 ? -24.326 3.343 6.934 1.00 98.50 84 LEU A N 1
ATOM 674 C CA . LEU A 1 84 ? -23.587 2.407 7.782 1.00 98.50 84 LEU A CA 1
ATOM 675 C C . LEU A 1 84 ? -24.538 1.799 8.825 1.00 98.50 84 LEU A C 1
ATOM 677 O O . LEU A 1 84 ? -25.174 2.542 9.573 1.00 98.50 84 LEU A O 1
ATOM 681 N N . LEU A 1 85 ? -24.670 0.475 8.832 1.00 98.31 85 LEU A N 1
ATOM 682 C CA . LEU A 1 85 ? -25.601 -0.276 9.681 1.00 98.31 85 LEU A CA 1
ATOM 683 C C . LEU A 1 85 ? -24.925 -0.911 10.893 1.00 98.31 85 LEU A C 1
ATOM 685 O O . LEU A 1 85 ? -25.567 -0.993 11.933 1.00 98.31 85 LEU A O 1
ATOM 689 N N . SER A 1 86 ? -23.672 -1.344 10.757 1.00 98.38 86 SER A N 1
ATOM 690 C CA . SER A 1 86 ? -22.868 -1.890 11.856 1.00 98.38 86 SER A CA 1
ATOM 691 C C . SER A 1 86 ? -21.383 -1.861 11.512 1.00 98.38 86 SER A C 1
ATOM 693 O O . SER A 1 86 ? -21.014 -1.892 10.330 1.00 98.38 86 SER A O 1
ATOM 695 N N . VAL A 1 87 ? -20.543 -1.858 12.545 1.00 98.25 87 VAL A N 1
ATOM 696 C CA . VAL A 1 87 ? -19.098 -2.078 12.437 1.00 98.25 87 VAL A CA 1
ATOM 697 C C . VAL A 1 87 ? -18.692 -3.042 13.536 1.00 98.25 87 VAL A C 1
ATOM 699 O O . VAL A 1 87 ? -18.820 -2.717 14.709 1.00 98.25 87 VAL A O 1
ATOM 702 N N . ARG A 1 88 ? -18.192 -4.221 13.170 1.00 97.31 88 ARG A N 1
ATOM 703 C CA . ARG A 1 88 ? -17.814 -5.233 14.160 1.00 97.31 88 ARG A CA 1
ATOM 704 C C . ARG A 1 88 ? -16.522 -5.939 13.804 1.00 97.31 88 ARG A C 1
ATOM 706 O O . ARG A 1 88 ? -16.215 -6.141 12.628 1.00 97.31 88 ARG A O 1
ATOM 713 N N . GLN A 1 89 ? -15.806 -6.365 14.828 1.00 95.94 89 GLN A N 1
ATOM 714 C CA . GLN A 1 89 ? -14.716 -7.313 14.692 1.00 95.94 89 GLN A CA 1
ATOM 715 C C . GLN A 1 89 ? -15.271 -8.728 14.458 1.00 95.94 89 GLN A C 1
ATOM 717 O O . GLN A 1 89 ? -16.324 -9.087 14.988 1.00 95.94 89 GLN A O 1
ATOM 722 N N . ILE A 1 90 ? -14.584 -9.535 13.649 1.00 94.69 90 ILE A N 1
ATOM 723 C CA . ILE A 1 90 ? -14.928 -10.946 13.422 1.00 94.69 90 ILE A CA 1
ATOM 724 C C . ILE A 1 90 ? -13.999 -11.836 14.248 1.00 94.69 90 ILE A C 1
ATOM 726 O O . ILE A 1 90 ? -12.780 -11.720 14.134 1.00 94.69 90 ILE A O 1
ATOM 730 N N . ASP A 1 91 ? -14.582 -12.714 15.070 1.00 91.81 91 ASP A N 1
ATOM 731 C CA . ASP A 1 91 ? -13.908 -13.756 15.864 1.00 91.81 91 ASP A CA 1
ATOM 732 C C . ASP A 1 91 ? -12.684 -13.270 16.660 1.00 91.81 91 ASP A C 1
ATOM 734 O O . ASP A 1 91 ? -11.687 -13.988 16.775 1.00 91.81 91 ASP A O 1
ATOM 738 N N . PHE A 1 92 ? -12.724 -12.026 17.150 1.00 93.62 92 PHE A N 1
ATOM 739 C CA . PHE A 1 92 ? -11.609 -11.351 17.827 1.00 93.62 92 PHE A CA 1
ATOM 740 C C . PHE A 1 92 ? -10.284 -11.352 17.030 1.00 93.62 92 PHE A C 1
ATOM 742 O O . PHE A 1 92 ? -9.181 -11.234 17.574 1.00 93.62 92 PHE A O 1
ATOM 749 N N . ASP A 1 93 ? -10.363 -11.502 15.709 1.00 91.19 93 ASP A N 1
ATOM 750 C CA . ASP A 1 93 ? -9.230 -11.427 14.796 1.00 91.19 93 ASP A CA 1
ATOM 751 C C . ASP A 1 93 ? -9.100 -10.011 14.223 1.00 91.19 93 ASP A C 1
ATOM 753 O O . ASP A 1 93 ? -9.918 -9.121 14.452 1.00 91.19 93 ASP A O 1
ATOM 757 N N . ARG A 1 94 ? -8.059 -9.764 13.436 1.00 93.06 94 ARG A N 1
ATOM 758 C CA . ARG A 1 94 ? -7.821 -8.477 12.779 1.00 93.06 94 ARG A CA 1
ATOM 759 C C . ARG A 1 94 ? -8.626 -8.349 11.487 1.00 93.06 94 ARG A C 1
ATOM 761 O O . ARG A 1 94 ? -8.088 -7.945 10.458 1.00 93.06 94 ARG A O 1
ATOM 768 N N . THR A 1 95 ? -9.906 -8.697 11.557 1.00 94.62 95 THR A N 1
ATOM 769 C CA . THR A 1 95 ? -10.866 -8.587 10.461 1.00 94.62 95 THR A CA 1
ATOM 770 C C . THR A 1 95 ? -12.051 -7.758 10.929 1.00 94.62 95 THR A C 1
ATOM 772 O O . THR A 1 95 ? -12.713 -8.109 11.904 1.00 94.62 95 THR A O 1
ATOM 775 N N . VAL A 1 96 ? -12.313 -6.656 10.228 1.00 97.50 96 VAL A N 1
ATOM 776 C CA . VAL A 1 96 ? -13.445 -5.765 10.505 1.00 97.50 96 VAL A CA 1
ATOM 777 C C . VAL A 1 96 ? -14.508 -5.953 9.432 1.00 97.50 96 VAL A C 1
ATOM 779 O O . VAL A 1 96 ? -14.216 -5.875 8.240 1.00 97.50 96 VAL A O 1
ATOM 782 N N . GLU A 1 97 ? -15.744 -6.177 9.861 1.00 98.00 97 GLU A N 1
ATOM 783 C CA . GLU A 1 97 ? -16.938 -6.233 9.027 1.00 98.00 97 GLU A CA 1
ATOM 784 C C . GLU A 1 97 ? -17.714 -4.918 9.157 1.00 98.00 97 GLU A C 1
ATOM 786 O O . GLU A 1 97 ? -18.179 -4.557 10.240 1.00 98.00 97 GLU A O 1
ATOM 791 N N . MET A 1 98 ? -17.894 -4.213 8.040 1.00 98.62 98 MET A N 1
ATOM 792 C CA . MET A 1 98 ? -18.737 -3.021 7.963 1.00 98.62 98 MET A CA 1
ATOM 793 C C . MET A 1 98 ? -19.954 -3.293 7.078 1.00 98.62 98 MET A C 1
ATOM 795 O O . MET A 1 98 ? -19.802 -3.520 5.874 1.00 98.62 98 MET A O 1
ATOM 799 N N . ARG A 1 99 ? -21.163 -3.237 7.645 1.00 98.62 99 ARG A N 1
ATOM 800 C CA . ARG A 1 99 ? -22.418 -3.468 6.905 1.00 98.62 99 ARG A CA 1
ATOM 801 C C . ARG A 1 99 ? -23.035 -2.155 6.461 1.00 98.62 99 ARG A C 1
ATOM 803 O O . ARG A 1 99 ? -23.139 -1.210 7.241 1.00 98.62 99 ARG A O 1
ATOM 810 N N . PHE A 1 100 ? -23.491 -2.098 5.218 1.00 98.62 100 PHE A N 1
ATOM 811 C CA . PHE A 1 100 ? -24.073 -0.914 4.603 1.00 98.62 100 PHE A CA 1
ATOM 812 C C . PHE A 1 100 ? -25.434 -1.228 3.990 1.00 98.62 100 PHE A C 1
ATOM 814 O O . PHE A 1 100 ? -25.557 -2.118 3.157 1.00 98.62 100 PHE A O 1
ATOM 821 N N . GLY A 1 101 ? -26.445 -0.441 4.343 1.00 97.94 101 GLY A N 1
ATOM 822 C CA . GLY A 1 101 ? -27.773 -0.505 3.744 1.00 97.94 101 GLY A CA 1
ATOM 823 C C . GLY A 1 101 ? -27.908 0.501 2.609 1.00 97.94 101 GLY A C 1
ATOM 824 O O . GLY A 1 101 ? -27.640 1.691 2.800 1.00 97.94 101 GLY A O 1
ATOM 825 N N . ASN A 1 102 ? -28.351 0.053 1.440 1.00 94.69 102 ASN A N 1
ATOM 826 C CA . ASN A 1 102 ? -28.647 0.922 0.304 1.00 94.69 102 ASN A CA 1
ATOM 827 C C . ASN A 1 102 ? -29.953 0.505 -0.386 1.00 94.69 102 ASN A C 1
ATOM 829 O O . ASN A 1 102 ? -30.604 -0.448 0.031 1.00 94.69 102 ASN A O 1
ATOM 833 N N . LEU A 1 103 ? -30.345 1.239 -1.425 1.00 91.44 103 LEU A N 1
ATOM 834 C CA . LEU A 1 103 ? -31.425 0.849 -2.326 1.00 91.44 103 LEU A CA 1
ATOM 835 C C . LEU A 1 103 ? -30.831 0.395 -3.661 1.00 91.44 103 LEU A C 1
ATOM 837 O O . LEU A 1 103 ? -29.883 1.006 -4.161 1.00 91.44 103 LEU A O 1
ATOM 841 N N . ASN A 1 104 ? -31.377 -0.672 -4.239 1.00 87.00 104 ASN A N 1
ATOM 842 C CA . ASN A 1 104 ? -31.016 -1.106 -5.587 1.00 87.00 104 ASN A CA 1
ATOM 843 C C . ASN A 1 104 ? -31.711 -0.234 -6.662 1.00 87.00 104 ASN A C 1
ATOM 845 O O . ASN A 1 104 ? -32.402 0.740 -6.362 1.00 87.00 104 ASN A O 1
ATOM 849 N N . SER A 1 105 ? -31.540 -0.578 -7.943 1.00 84.19 105 SER A N 1
ATOM 850 C CA . SER A 1 105 ? -32.129 0.174 -9.066 1.00 84.19 105 SER A CA 1
ATOM 851 C C . SER A 1 105 ? -33.658 0.160 -9.111 1.00 84.19 105 SER A C 1
ATOM 853 O O . SER A 1 105 ? -34.244 1.000 -9.788 1.00 84.19 105 SER A O 1
ATOM 855 N N . ILE A 1 106 ? -34.292 -0.785 -8.417 1.00 90.56 106 ILE A N 1
ATOM 856 C CA . ILE A 1 106 ? -35.748 -0.921 -8.304 1.00 90.56 106 ILE A CA 1
ATOM 857 C C . ILE A 1 106 ? -36.264 -0.478 -6.926 1.00 90.56 106 ILE A C 1
ATOM 859 O O . ILE A 1 106 ? -37.401 -0.770 -6.577 1.00 90.56 106 ILE A O 1
ATOM 863 N N . MET A 1 107 ? -35.462 0.293 -6.176 1.00 89.19 107 MET A N 1
ATOM 864 C CA . MET A 1 107 ? -35.819 0.887 -4.878 1.00 89.19 107 MET A CA 1
ATOM 865 C C . MET A 1 107 ? -36.068 -0.120 -3.746 1.00 89.19 107 MET A C 1
ATOM 867 O O . MET A 1 107 ? -36.682 0.226 -2.738 1.00 89.19 107 MET A O 1
ATOM 871 N N . GLU A 1 108 ? -35.547 -1.339 -3.860 1.00 91.88 108 GLU A N 1
ATOM 872 C CA . GLU A 1 108 ? -35.593 -2.324 -2.781 1.00 91.88 108 GLU A CA 1
ATOM 873 C C . GLU A 1 108 ? -34.354 -2.215 -1.883 1.00 91.88 108 GLU A C 1
ATOM 875 O O . GLU A 1 108 ? -33.255 -1.926 -2.378 1.00 91.88 108 GLU A O 1
ATOM 880 N N . PRO A 1 109 ? -34.503 -2.449 -0.567 1.00 93.44 109 PRO A N 1
ATOM 881 C CA . PRO A 1 109 ? -33.384 -2.443 0.359 1.00 93.44 109 PRO A CA 1
ATOM 882 C C . PRO A 1 109 ? -32.420 -3.591 0.054 1.00 93.44 109 PRO A C 1
ATOM 884 O O . PRO A 1 109 ? -32.820 -4.745 -0.071 1.00 93.44 109 PRO A O 1
ATOM 887 N N . VAL A 1 110 ? -31.135 -3.264 -0.020 1.00 95.94 110 VAL A N 1
ATOM 888 C CA . VAL A 1 110 ? -30.041 -4.227 -0.158 1.00 95.94 110 VAL A CA 1
ATOM 889 C C . VAL A 1 110 ? -28.972 -3.955 0.885 1.00 95.94 110 VAL A C 1
ATOM 891 O O . VAL A 1 110 ? -28.719 -2.802 1.249 1.00 95.94 110 VAL A O 1
ATOM 894 N N . GLU A 1 111 ? -28.325 -5.021 1.338 1.00 97.44 111 GLU A N 1
ATOM 895 C CA . GLU A 1 111 ? -27.189 -4.949 2.246 1.00 97.44 111 GLU A CA 1
ATOM 896 C C . GLU A 1 111 ? -25.898 -5.280 1.498 1.00 97.44 111 GLU A C 1
ATOM 898 O O . GLU A 1 111 ? -25.843 -6.198 0.683 1.00 97.44 111 GLU A O 1
ATOM 903 N N . LEU A 1 112 ? -24.868 -4.486 1.749 1.00 98.19 112 LEU A N 1
ATOM 904 C CA . LEU A 1 112 ? -23.525 -4.639 1.210 1.00 98.19 112 LEU A CA 1
ATOM 905 C C . LEU A 1 112 ? -22.558 -4.726 2.378 1.00 98.19 112 LEU A C 1
ATOM 907 O O . LEU A 1 112 ? -22.742 -4.034 3.381 1.00 98.19 112 LEU A O 1
ATOM 911 N N . ILE A 1 113 ? -21.502 -5.515 2.234 1.00 98.56 113 ILE A N 1
ATOM 912 C CA . ILE A 1 113 ? -20.525 -5.699 3.304 1.00 98.56 113 ILE A CA 1
ATOM 913 C C . ILE A 1 113 ? -19.137 -5.330 2.794 1.00 98.56 113 ILE A C 1
ATOM 915 O O . ILE A 1 113 ? -18.726 -5.765 1.721 1.00 98.56 113 ILE A O 1
ATOM 919 N N . LEU A 1 114 ? -18.419 -4.501 3.549 1.00 98.56 114 LEU A N 1
ATOM 920 C CA . LEU A 1 114 ? -17.002 -4.232 3.334 1.00 98.56 114 LEU A CA 1
ATOM 921 C C . LEU A 1 114 ? -16.208 -4.922 4.444 1.00 98.56 114 LEU A C 1
ATOM 923 O O . LEU A 1 114 ? -16.273 -4.508 5.601 1.00 98.56 114 LEU A O 1
ATOM 927 N N . TYR A 1 115 ? -15.457 -5.953 4.073 1.00 98.00 115 TYR A N 1
ATOM 928 C CA . TYR A 1 115 ? -14.511 -6.627 4.954 1.00 98.00 115 TYR A CA 1
ATOM 929 C C . TYR A 1 115 ? -13.135 -5.984 4.836 1.00 98.00 115 TYR A C 1
ATOM 931 O O . TYR A 1 115 ? -12.659 -5.730 3.727 1.00 98.00 115 TYR A O 1
ATOM 939 N N . LEU A 1 116 ? -12.491 -5.734 5.973 1.00 97.19 116 LEU A N 1
ATOM 940 C CA . LEU A 1 116 ? -11.133 -5.207 6.063 1.00 97.19 116 LEU A CA 1
ATOM 941 C C . LEU A 1 116 ? -10.265 -6.210 6.821 1.00 97.19 116 LEU A C 1
ATOM 943 O O . LEU A 1 116 ? -10.368 -6.332 8.039 1.00 97.19 116 LEU A O 1
ATOM 947 N N . GLU A 1 117 ? -9.408 -6.919 6.096 1.00 93.25 117 GLU A N 1
ATOM 948 C CA . GLU A 1 117 ? -8.472 -7.899 6.646 1.00 93.25 117 GLU A CA 1
ATOM 949 C C . GLU A 1 117 ? -7.130 -7.218 6.903 1.00 93.25 117 GLU A C 1
ATOM 951 O O . GLU A 1 117 ? -6.462 -6.763 5.978 1.00 93.25 117 GLU A O 1
ATOM 956 N N . MET A 1 118 ? -6.706 -7.145 8.158 1.00 89.56 118 MET A N 1
ATOM 957 C CA . MET A 1 118 ? -5.538 -6.387 8.609 1.00 89.56 118 MET A CA 1
ATOM 958 C C . MET A 1 118 ? -4.410 -7.325 9.055 1.00 89.56 118 MET A C 1
ATOM 960 O O . MET A 1 118 ? -3.941 -7.334 10.194 1.00 89.56 118 MET A O 1
ATOM 964 N N . MET A 1 119 ? -3.965 -8.156 8.107 1.00 81.00 119 MET A N 1
ATOM 965 C CA . MET A 1 119 ? -2.996 -9.241 8.318 1.00 81.00 119 MET A CA 1
ATOM 966 C C . MET A 1 119 ? -1.658 -9.015 7.583 1.00 81.00 119 MET A C 1
ATOM 968 O O . MET A 1 119 ? -1.148 -9.887 6.874 1.00 81.00 119 MET A O 1
ATOM 972 N N . GLY A 1 120 ? -1.046 -7.836 7.736 1.00 72.50 120 GLY A N 1
ATOM 973 C CA . GLY A 1 120 ? 0.289 -7.557 7.180 1.00 72.50 120 GLY A CA 1
ATOM 974 C C . GLY A 1 120 ? 0.333 -7.626 5.655 1.00 72.50 120 GLY A C 1
ATOM 975 O O . GLY A 1 120 ? -0.420 -6.940 4.971 1.00 72.50 120 GLY A O 1
ATOM 976 N N . ARG A 1 121 ? 1.204 -8.468 5.082 1.00 68.75 121 ARG A N 1
ATOM 977 C CA . ARG A 1 121 ? 1.297 -8.632 3.614 1.00 68.75 121 ARG A CA 1
ATOM 978 C C . ARG A 1 121 ? -0.022 -9.088 2.971 1.00 68.75 121 ARG A C 1
ATOM 980 O O . ARG A 1 121 ? -0.277 -8.751 1.814 1.00 68.75 121 ARG A O 1
ATOM 987 N N . HIS A 1 122 ? -0.856 -9.790 3.739 1.00 80.38 122 HIS A N 1
ATOM 988 C CA . HIS A 1 122 ? -2.178 -10.263 3.333 1.00 80.38 122 HIS A CA 1
ATOM 989 C C . HIS A 1 122 ? -3.280 -9.223 3.563 1.00 80.38 122 HIS A C 1
ATOM 991 O O . HIS A 1 122 ? -4.440 -9.531 3.338 1.00 80.38 122 HIS A O 1
ATOM 997 N N . ALA A 1 123 ? -2.937 -7.993 3.974 1.00 87.69 123 ALA A N 1
ATOM 998 C CA . ALA A 1 123 ? -3.924 -6.946 4.187 1.00 87.69 123 ALA A CA 1
ATOM 999 C C . ALA A 1 123 ? -4.781 -6.723 2.931 1.00 87.69 123 ALA A C 1
ATOM 1001 O O . ALA A 1 123 ? -4.230 -6.550 1.833 1.00 87.69 123 ALA A O 1
ATOM 1002 N N . ASN A 1 124 ? -6.103 -6.743 3.091 1.00 92.38 124 ASN A N 1
ATOM 1003 C CA . ASN A 1 124 ? -7.057 -6.702 1.991 1.00 92.38 124 ASN A CA 1
ATOM 1004 C C . ASN A 1 124 ? -8.342 -5.967 2.381 1.00 92.38 124 ASN A C 1
ATOM 1006 O O . ASN A 1 124 ? -8.715 -5.913 3.547 1.00 92.38 124 ASN A O 1
ATOM 1010 N N . ALA A 1 125 ? -9.024 -5.412 1.388 1.00 97.00 125 ALA A N 1
ATOM 1011 C CA . ALA A 1 125 ? -10.348 -4.832 1.551 1.00 97.00 125 ALA A CA 1
ATOM 1012 C C . ALA A 1 125 ? -11.262 -5.434 0.486 1.00 97.00 125 ALA A C 1
ATOM 1014 O O . ALA A 1 125 ? -10.907 -5.439 -0.694 1.00 97.00 125 ALA A O 1
ATOM 1015 N N . ILE A 1 126 ? -12.391 -5.998 0.903 1.00 98.00 126 ILE A N 1
ATOM 1016 C CA . ILE A 1 126 ? -13.212 -6.889 0.080 1.00 98.00 126 ILE A CA 1
ATOM 1017 C C . ILE A 1 126 ? -14.662 -6.432 0.188 1.00 98.00 126 ILE A C 1
ATOM 1019 O O . ILE A 1 126 ? -15.238 -6.390 1.271 1.00 98.00 126 ILE A O 1
ATOM 1023 N N . LEU A 1 127 ? -15.239 -6.049 -0.947 1.00 98.56 127 LEU A N 1
ATOM 1024 C CA . LEU A 1 127 ? -16.626 -5.628 -1.068 1.00 98.56 127 LEU A CA 1
ATOM 1025 C C . LEU A 1 127 ? -17.478 -6.817 -1.509 1.00 98.56 127 LEU A C 1
ATOM 1027 O O . LEU A 1 127 ? -17.238 -7.389 -2.573 1.00 98.56 127 LEU A O 1
ATOM 1031 N N . VAL A 1 128 ? -18.499 -7.128 -0.722 1.00 98.44 128 VAL A N 1
ATOM 1032 C CA . VAL A 1 128 ? -19.406 -8.262 -0.903 1.00 98.44 128 VAL A CA 1
ATOM 1033 C C . VAL A 1 128 ? -20.830 -7.758 -1.127 1.00 98.44 128 VAL A C 1
ATOM 1035 O O . VAL A 1 128 ? -21.272 -6.783 -0.508 1.00 98.44 128 VAL A O 1
ATOM 1038 N N . GLY A 1 129 ? -21.516 -8.392 -2.075 1.00 97.31 129 GLY A N 1
ATOM 1039 C CA . GLY A 1 129 ? -22.886 -8.093 -2.465 1.00 97.31 129 GLY A CA 1
ATOM 1040 C C . GLY A 1 129 ? -23.945 -8.706 -1.547 1.00 97.31 129 GLY A C 1
ATOM 1041 O O . GLY A 1 129 ? -23.624 -9.493 -0.657 1.00 97.31 129 GLY A O 1
ATOM 1042 N N . PRO A 1 130 ? -25.227 -8.372 -1.779 1.00 95.50 130 PRO A N 1
ATOM 1043 C CA . PRO A 1 130 ? -26.350 -8.917 -1.011 1.00 95.50 130 PRO A CA 1
ATOM 1044 C C . PRO A 1 130 ? -26.547 -10.428 -1.209 1.00 95.50 130 PRO A C 1
ATOM 1046 O O . PRO A 1 130 ? -27.177 -11.082 -0.387 1.00 95.50 130 PRO A O 1
ATOM 1049 N N . ASP A 1 131 ? -26.010 -10.982 -2.295 1.00 95.19 131 ASP A N 1
ATOM 1050 C CA . ASP A 1 131 ? -25.970 -12.412 -2.612 1.00 95.19 131 ASP A CA 1
ATOM 1051 C C . ASP A 1 131 ? -24.819 -13.158 -1.910 1.00 95.19 131 ASP A C 1
ATOM 1053 O O . ASP A 1 131 ? -24.667 -14.365 -2.087 1.00 95.19 131 ASP A O 1
ATOM 1057 N N . GLY A 1 132 ? -24.003 -12.455 -1.116 1.00 95.06 132 GLY A N 1
ATOM 1058 C CA . GLY A 1 132 ? -22.821 -13.012 -0.459 1.00 95.06 132 GLY A CA 1
ATOM 1059 C C . GLY A 1 132 ? -21.615 -13.180 -1.387 1.00 95.06 132 GLY A C 1
ATOM 1060 O O . GLY A 1 132 ? -20.590 -13.713 -0.955 1.00 95.06 132 GLY A O 1
ATOM 1061 N N . LEU A 1 133 ? -21.702 -12.716 -2.640 1.00 97.25 133 LEU A N 1
ATOM 1062 C CA . LEU A 1 133 ? -20.631 -12.844 -3.624 1.00 97.25 133 LEU A CA 1
ATOM 1063 C C . LEU A 1 133 ? -19.706 -11.625 -3.607 1.00 97.25 133 LEU A C 1
ATOM 1065 O O . LEU A 1 133 ? -20.131 -10.479 -3.433 1.00 97.25 133 LEU A O 1
ATOM 1069 N N . ILE A 1 134 ? -18.413 -11.858 -3.821 1.00 98.38 134 ILE A N 1
ATOM 1070 C CA . ILE A 1 134 ? -17.405 -10.803 -3.907 1.00 98.38 134 ILE A CA 1
ATOM 1071 C C . ILE A 1 134 ? -17.678 -9.953 -5.151 1.00 98.38 134 ILE A C 1
ATOM 1073 O O . ILE A 1 134 ? -17.562 -10.411 -6.288 1.00 98.38 134 ILE A O 1
ATOM 1077 N N . ILE A 1 135 ? -17.984 -8.675 -4.940 1.00 97.69 135 ILE A N 1
ATOM 1078 C CA . ILE A 1 135 ? -18.113 -7.678 -6.007 1.00 97.69 135 ILE A CA 1
ATOM 1079 C C . ILE A 1 135 ? -16.725 -7.224 -6.458 1.00 97.69 135 ILE A C 1
ATOM 1081 O O . ILE A 1 135 ? -16.480 -7.043 -7.652 1.00 97.69 135 ILE A O 1
ATOM 1085 N N . GLN A 1 136 ? -15.831 -6.958 -5.501 1.00 97.75 136 GLN A N 1
ATOM 1086 C CA . GLN A 1 136 ? -14.497 -6.432 -5.772 1.00 97.75 136 GLN A CA 1
ATOM 1087 C C . GLN A 1 136 ? -13.569 -6.581 -4.562 1.00 97.75 136 GLN A C 1
ATOM 1089 O O . GLN A 1 136 ? -14.034 -6.535 -3.429 1.00 97.75 136 GLN A O 1
ATOM 1094 N N . ALA A 1 137 ? -12.258 -6.663 -4.788 1.00 96.50 137 ALA A N 1
ATOM 1095 C CA . ALA A 1 137 ? -11.253 -6.691 -3.728 1.00 96.50 137 ALA A CA 1
ATOM 1096 C C . ALA A 1 137 ? -10.069 -5.756 -4.031 1.00 96.50 137 ALA A C 1
ATOM 1098 O O . ALA A 1 137 ? -9.834 -5.363 -5.176 1.00 96.50 137 ALA A O 1
ATOM 1099 N N . LEU A 1 138 ? -9.306 -5.379 -3.001 1.00 93.44 138 LEU A N 1
ATOM 1100 C CA . LEU A 1 138 ? -8.040 -4.660 -3.171 1.00 93.44 138 LEU A CA 1
ATOM 1101 C C . LEU A 1 138 ? -6.976 -5.575 -3.797 1.00 93.44 138 LEU A C 1
ATOM 1103 O O . LEU A 1 138 ? -6.191 -5.130 -4.638 1.00 93.44 138 LEU A O 1
ATOM 1107 N N . LYS A 1 139 ? -6.951 -6.843 -3.377 1.00 89.06 139 LYS A N 1
ATOM 1108 C CA . LYS A 1 139 ? -6.066 -7.900 -3.875 1.00 89.06 139 LYS A CA 1
ATOM 1109 C C . LYS A 1 139 ? -6.881 -9.174 -4.106 1.00 89.06 139 LYS A C 1
ATOM 1111 O O . LYS A 1 139 ? -7.681 -9.547 -3.252 1.00 89.06 139 LYS A O 1
ATOM 1116 N N . PHE A 1 140 ? -6.642 -9.839 -5.232 1.00 86.69 140 PHE A N 1
ATOM 1117 C CA . PHE A 1 140 ? -7.144 -11.190 -5.495 1.00 86.69 140 PHE A CA 1
ATOM 1118 C C . PHE A 1 140 ? -6.146 -12.235 -4.989 1.00 86.69 140 PHE A C 1
ATOM 1120 O O . PHE A 1 140 ? -4.954 -11.939 -4.856 1.00 86.69 140 PHE A O 1
ATOM 1127 N N . SER A 1 141 ? -6.642 -13.425 -4.667 1.00 80.19 141 SER A N 1
ATOM 1128 C CA . SER A 1 141 ? -5.870 -14.514 -4.067 1.00 80.19 141 SER A CA 1
ATOM 1129 C C . SER A 1 141 ? -6.366 -15.846 -4.609 1.00 80.19 141 SER A C 1
ATOM 1131 O O . SER A 1 141 ? -7.547 -16.141 -4.478 1.00 80.19 141 SER A O 1
ATOM 1133 N N . ASP A 1 142 ? -5.451 -16.665 -5.122 1.00 75.44 142 ASP A N 1
ATOM 1134 C CA . ASP A 1 142 ? -5.744 -18.025 -5.602 1.00 75.44 142 ASP A CA 1
ATOM 1135 C C . ASP A 1 142 ? -5.358 -19.090 -4.555 1.00 75.44 142 ASP A C 1
ATOM 1137 O O . ASP A 1 142 ? -5.191 -20.268 -4.865 1.00 75.44 142 ASP A O 1
ATOM 1141 N N . LEU A 1 143 ? -5.128 -18.679 -3.302 1.00 73.75 143 LEU A N 1
ATOM 1142 C CA . LEU A 1 143 ? -4.775 -19.596 -2.222 1.00 73.75 143 LEU A CA 1
ATOM 1143 C C . LEU A 1 143 ? -5.970 -20.489 -1.885 1.00 73.75 143 LEU A C 1
ATOM 1145 O O . LEU A 1 143 ? -7.012 -19.977 -1.493 1.00 73.75 143 LEU A O 1
ATOM 1149 N N . GLU A 1 144 ? -5.792 -21.812 -1.922 1.00 75.81 144 GLU A N 1
ATOM 1150 C CA . GLU A 1 144 ? -6.870 -22.780 -1.645 1.00 75.81 144 GLU A CA 1
ATOM 1151 C C . GLU A 1 144 ? -7.590 -22.539 -0.308 1.00 75.81 144 GLU A C 1
ATOM 1153 O O . GLU A 1 144 ? -8.793 -22.745 -0.204 1.00 75.81 144 GLU A O 1
ATOM 1158 N N . GLN A 1 145 ? -6.862 -22.090 0.720 1.00 74.44 145 GLN A N 1
ATOM 1159 C CA . GLN A 1 145 ? -7.416 -21.856 2.060 1.00 74.44 145 GLN A CA 1
ATOM 1160 C C . GLN A 1 145 ? -8.155 -20.517 2.197 1.00 74.44 145 GLN A C 1
ATOM 1162 O O . GLN A 1 145 ? -8.885 -20.340 3.165 1.00 74.44 145 GLN A O 1
ATOM 1167 N N . HIS A 1 146 ? -7.931 -19.570 1.281 1.00 84.62 146 HIS A N 1
ATOM 1168 C CA . HIS A 1 146 ? -8.545 -18.237 1.299 1.00 84.62 146 HIS A CA 1
ATOM 1169 C C . HIS A 1 146 ? -8.586 -17.640 -0.118 1.00 84.62 146 HIS A C 1
ATOM 1171 O O . HIS A 1 146 ? -7.804 -16.725 -0.438 1.00 84.62 146 HIS A O 1
ATOM 1177 N N . PRO A 1 147 ? -9.424 -18.207 -1.007 1.00 88.12 147 PRO A N 1
ATOM 1178 C CA . PRO A 1 147 ? -9.556 -17.720 -2.368 1.00 88.12 147 PRO A CA 1
ATOM 1179 C C . PRO A 1 147 ? -10.367 -16.421 -2.374 1.00 88.12 147 PRO A C 1
ATOM 1181 O O . PRO A 1 147 ? -11.463 -16.352 -1.824 1.00 88.12 147 PRO A O 1
ATOM 1184 N N . ILE A 1 148 ? -9.830 -15.385 -3.015 1.00 91.75 148 ILE A N 1
ATOM 1185 C CA . ILE A 1 148 ? -10.494 -14.095 -3.205 1.00 91.75 148 ILE A CA 1
ATOM 1186 C C . ILE A 1 148 ? -10.591 -13.846 -4.703 1.00 91.75 148 ILE A C 1
ATOM 1188 O O . ILE A 1 148 ? -9.604 -13.461 -5.334 1.00 91.75 148 ILE A O 1
ATOM 1192 N N . GLU A 1 149 ? -11.793 -14.022 -5.246 1.00 93.62 149 GLU A N 1
ATOM 1193 C CA . GLU A 1 149 ? -12.115 -13.854 -6.663 1.00 93.62 149 GLU A CA 1
ATOM 1194 C C . GLU A 1 149 ? -13.500 -13.209 -6.818 1.00 93.62 149 GLU A C 1
ATOM 1196 O O . GLU A 1 149 ? -14.404 -13.460 -6.023 1.00 93.62 149 GLU A O 1
ATOM 1201 N N . MET A 1 150 ? -13.685 -12.360 -7.834 1.00 94.94 150 MET A N 1
ATOM 1202 C CA . MET A 1 150 ? -14.997 -11.759 -8.107 1.00 94.94 150 MET A CA 1
ATOM 1203 C C . MET A 1 150 ? -16.033 -12.827 -8.471 1.00 94.94 150 MET A C 1
ATOM 1205 O O . MET A 1 150 ? -15.762 -13.714 -9.273 1.00 94.94 150 MET A O 1
ATOM 1209 N N . GLY A 1 151 ? -17.245 -12.692 -7.936 1.00 95.81 151 GLY A N 1
ATOM 1210 C CA . GLY A 1 151 ? -18.351 -13.618 -8.181 1.00 95.81 151 GLY A CA 1
ATOM 1211 C C . GLY A 1 151 ? -18.316 -14.891 -7.333 1.00 95.81 151 GLY A C 1
ATOM 1212 O O . GLY A 1 151 ? -19.265 -15.665 -7.398 1.00 95.81 151 GLY A O 1
ATOM 1213 N N . MET A 1 152 ? -17.280 -15.093 -6.515 1.00 95.31 152 MET A N 1
ATOM 1214 C CA . MET A 1 152 ? -17.220 -16.196 -5.554 1.00 95.31 152 MET A CA 1
ATOM 1215 C C . MET A 1 152 ? -17.746 -15.762 -4.179 1.00 95.31 152 MET A C 1
ATOM 1217 O O . MET A 1 152 ? -17.638 -14.579 -3.838 1.00 95.31 152 MET A O 1
ATOM 1221 N N . PRO A 1 153 ? -18.301 -16.682 -3.369 1.00 95.25 153 PRO A N 1
ATOM 1222 C CA . PRO A 1 153 ? -18.636 -16.397 -1.978 1.00 95.25 153 PRO A CA 1
ATOM 1223 C C . PRO A 1 153 ? -17.401 -15.974 -1.178 1.00 95.25 153 PRO A C 1
ATOM 1225 O O . PRO A 1 153 ? -16.331 -16.564 -1.325 1.00 95.25 153 PRO A O 1
ATOM 1228 N N . TYR A 1 154 ? -17.551 -14.979 -0.305 1.00 94.00 154 TYR A N 1
ATOM 1229 C CA . TYR A 1 154 ? -16.490 -14.608 0.632 1.00 94.00 154 TYR A CA 1
ATOM 1230 C C . TYR A 1 154 ? -16.526 -15.476 1.896 1.00 94.00 154 TYR A C 1
ATOM 1232 O O . TYR A 1 154 ? -17.592 -15.746 2.447 1.00 94.00 154 TYR A O 1
ATOM 1240 N N . SER A 1 155 ? -15.347 -15.846 2.395 1.00 88.62 155 SER A N 1
ATOM 1241 C CA . SER A 1 155 ? -15.156 -16.419 3.726 1.00 88.62 155 SER A CA 1
ATOM 1242 C C . SER A 1 155 ? -13.991 -15.697 4.409 1.00 88.62 155 SER A C 1
ATOM 1244 O O . SER A 1 155 ? -12.984 -15.480 3.740 1.00 88.62 155 SER A O 1
ATOM 1246 N N . PRO A 1 156 ? -14.097 -15.293 5.689 1.00 84.38 156 PRO A N 1
ATOM 1247 C CA . PRO A 1 156 ? -12.992 -14.668 6.407 1.00 84.38 156 PRO A CA 1
ATOM 1248 C C . PRO A 1 156 ? -11.797 -15.601 6.591 1.00 84.38 156 PRO A C 1
ATOM 1250 O O . PRO A 1 156 ? -11.955 -16.799 6.830 1.00 84.38 156 PRO A O 1
ATOM 1253 N N . PHE A 1 157 ? -10.592 -15.031 6.579 1.00 77.75 157 PHE A N 1
ATOM 1254 C CA . PHE A 1 157 ? -9.397 -15.786 6.938 1.00 77.75 157 PHE A CA 1
ATOM 1255 C C . PHE A 1 157 ? -9.455 -16.208 8.414 1.00 77.75 157 PHE A C 1
ATOM 1257 O O . PHE A 1 157 ? -9.447 -15.359 9.303 1.00 77.75 157 PHE A O 1
ATOM 1264 N N . ALA A 1 158 ? -9.455 -17.514 8.686 1.00 72.56 158 ALA A N 1
ATOM 1265 C CA . ALA A 1 158 ? -9.422 -18.035 10.049 1.00 72.56 158 ALA A CA 1
ATOM 1266 C C . ALA A 1 158 ? -7.976 -18.104 10.572 1.00 72.56 158 ALA A C 1
ATOM 1268 O O . ALA A 1 158 ? -7.200 -18.989 10.186 1.00 72.56 158 ALA A O 1
ATOM 1269 N N . ALA A 1 159 ? -7.581 -17.189 11.468 1.00 68.62 159 ALA A N 1
ATOM 1270 C CA . ALA A 1 159 ? -6.293 -17.316 12.144 1.00 68.62 159 ALA A CA 1
ATOM 1271 C C . ALA A 1 159 ? -6.224 -18.601 12.981 1.00 68.62 159 ALA A C 1
ATOM 1273 O O . ALA A 1 159 ? -7.148 -18.961 13.702 1.00 68.62 159 ALA A O 1
ATOM 1274 N N . ARG A 1 160 ? -5.055 -19.251 12.963 1.00 77.62 160 ARG A N 1
ATOM 1275 C CA . ARG A 1 160 ? -4.771 -20.458 13.764 1.00 77.62 160 ARG A CA 1
ATOM 1276 C C . ARG A 1 160 ? -4.567 -20.184 15.260 1.00 77.62 160 ARG A C 1
ATOM 1278 O O . ARG A 1 160 ? -4.258 -21.109 16.004 1.00 77.62 160 ARG A O 1
ATOM 1285 N N . LYS A 1 161 ? -4.640 -18.920 15.682 1.00 87.31 161 LYS A N 1
ATOM 1286 C CA . LYS A 1 161 ? -4.421 -18.521 17.074 1.00 87.31 161 LYS A CA 1
ATOM 1287 C C . LYS A 1 161 ? -5.655 -18.812 17.923 1.00 87.31 161 LYS A C 1
ATOM 1289 O O . LYS A 1 161 ? -6.776 -18.708 17.429 1.00 87.31 161 LYS A O 1
ATOM 1294 N N . ARG A 1 162 ? -5.429 -19.129 19.198 1.00 91.38 162 ARG A N 1
ATOM 1295 C CA . ARG A 1 162 ? -6.495 -19.407 20.169 1.00 91.38 162 ARG A CA 1
ATOM 1296 C C . ARG A 1 162 ? -7.236 -18.133 20.550 1.00 91.38 162 ARG A C 1
ATOM 1298 O O . ARG A 1 162 ? -6.663 -17.041 20.508 1.00 91.38 162 ARG A O 1
ATOM 1305 N N . ASP A 1 163 ? -8.499 -18.280 20.915 1.00 92.00 163 ASP A N 1
ATOM 1306 C CA . ASP A 1 163 ? -9.254 -17.184 21.503 1.00 92.00 163 ASP A CA 1
ATOM 1307 C C . ASP A 1 163 ? -8.703 -16.869 22.909 1.00 92.00 163 ASP A C 1
ATOM 1309 O O . ASP A 1 163 ? -8.495 -17.799 23.693 1.00 92.00 163 ASP A O 1
ATOM 1313 N N . PRO A 1 164 ? -8.401 -15.599 23.235 1.00 93.50 164 PRO A N 1
ATOM 1314 C CA . PRO A 1 164 ? -7.865 -15.228 24.541 1.00 93.50 164 PRO A CA 1
ATOM 1315 C C . PRO A 1 164 ? -8.867 -15.357 25.697 1.00 93.50 164 PRO A C 1
ATOM 1317 O O . PRO A 1 164 ? -8.463 -15.201 26.847 1.00 93.50 164 PRO A O 1
ATOM 1320 N N . PHE A 1 165 ? -10.145 -15.632 25.429 1.00 91.50 165 PHE A N 1
ATOM 1321 C CA . PHE A 1 165 ? -11.176 -15.790 26.457 1.00 91.50 165 PHE A CA 1
ATOM 1322 C C . PHE A 1 165 ? -11.521 -17.255 26.770 1.00 91.50 165 PHE A C 1
ATOM 1324 O O . PHE A 1 165 ? -12.231 -17.502 27.743 1.00 91.50 165 PHE A O 1
ATOM 1331 N N . ASP A 1 166 ? -11.005 -18.214 25.992 1.00 82.56 166 ASP A N 1
ATOM 1332 C CA . ASP A 1 166 ? -11.398 -19.631 26.064 1.00 82.56 166 ASP A CA 1
ATOM 1333 C C . ASP A 1 166 ? -10.622 -20.463 27.109 1.00 82.56 166 ASP A C 1
ATOM 1335 O O . ASP A 1 166 ? -10.956 -21.630 27.327 1.00 82.56 166 ASP A O 1
ATOM 1339 N N . ALA A 1 167 ? -9.593 -19.911 27.766 1.00 66.56 167 ALA A N 1
ATOM 1340 C CA . ALA A 1 167 ? -8.800 -20.638 28.761 1.00 66.56 167 ALA A CA 1
ATOM 1341 C C . ALA A 1 167 ? -8.196 -19.728 29.847 1.00 66.56 167 ALA A C 1
ATOM 1343 O O . ALA A 1 167 ? -7.723 -18.629 29.555 1.00 66.56 167 ALA A O 1
ATOM 1344 N N . ASP A 1 168 ? -8.118 -20.240 31.081 1.00 80.81 168 ASP A N 1
ATOM 1345 C CA . ASP A 1 168 ? -7.392 -19.628 32.211 1.00 80.81 168 ASP A CA 1
ATOM 1346 C C . ASP A 1 168 ? -5.883 -19.958 32.164 1.00 80.81 168 ASP A C 1
ATOM 1348 O O . ASP A 1 168 ? -5.226 -20.132 33.192 1.00 80.81 168 ASP A O 1
ATOM 1352 N N . ASP A 1 169 ? -5.332 -20.087 30.955 1.00 86.50 169 ASP A N 1
ATOM 1353 C CA . ASP A 1 169 ? -3.912 -20.358 30.752 1.00 86.50 169 ASP A CA 1
ATOM 1354 C C . ASP A 1 169 ? -3.062 -19.198 31.300 1.00 86.50 169 ASP A C 1
ATOM 1356 O O . ASP A 1 169 ? -3.463 -18.026 31.276 1.00 86.50 169 ASP A O 1
ATOM 1360 N N . ASP A 1 170 ? -1.867 -19.525 31.793 1.00 86.06 170 ASP A N 1
ATOM 1361 C CA . ASP A 1 170 ? -0.917 -18.520 32.259 1.00 86.06 170 ASP A CA 1
ATOM 1362 C C . ASP A 1 170 ? -0.367 -17.658 31.105 1.00 86.06 170 ASP A C 1
ATOM 1364 O O . ASP A 1 170 ? -0.471 -17.976 29.916 1.00 86.06 170 ASP A O 1
ATOM 1368 N N . PHE A 1 171 ? 0.250 -16.530 31.456 1.00 88.56 171 PHE A N 1
ATOM 1369 C CA . PHE A 1 171 ? 0.707 -15.546 30.478 1.00 88.56 171 PHE A CA 1
ATOM 1370 C C . PHE A 1 171 ? 1.953 -15.965 29.663 1.00 88.56 171 PHE A C 1
ATOM 1372 O O . PHE A 1 171 ? 2.402 -15.222 28.783 1.00 88.56 171 PHE A O 1
ATOM 1379 N N . THR A 1 172 ? 2.536 -17.144 29.911 1.00 87.00 172 THR A N 1
ATOM 1380 C CA . THR A 1 172 ? 3.828 -17.556 29.328 1.00 87.00 172 THR A CA 1
ATOM 1381 C C . THR A 1 172 ? 3.764 -17.671 27.804 1.00 87.00 172 THR A C 1
ATOM 1383 O O . THR A 1 172 ? 4.690 -17.258 27.103 1.00 87.00 172 THR A O 1
ATOM 1386 N N . ASN A 1 173 ? 2.644 -18.174 27.277 1.00 87.12 173 ASN A N 1
ATOM 1387 C CA . ASN A 1 173 ? 2.440 -18.422 25.847 1.00 87.12 173 ASN A CA 1
ATOM 1388 C C . ASN A 1 173 ? 1.486 -17.412 25.195 1.00 87.12 173 ASN A C 1
ATOM 1390 O O . ASN A 1 173 ? 0.843 -17.722 24.193 1.00 87.12 173 ASN A O 1
ATOM 1394 N N . ALA A 1 174 ? 1.426 -16.175 25.707 1.00 91.88 174 ALA A N 1
ATOM 1395 C CA . ALA A 1 174 ? 0.488 -15.154 25.233 1.00 91.88 174 ALA A CA 1
ATOM 1396 C C . ALA A 1 174 ? 0.476 -14.969 23.704 1.00 91.88 174 ALA A C 1
ATOM 1398 O O . ALA A 1 174 ? -0.577 -14.765 23.111 1.00 91.88 174 ALA A O 1
ATOM 1399 N N . LEU A 1 175 ? 1.617 -15.114 23.018 1.00 92.19 175 LEU A N 1
ATOM 1400 C CA . LEU A 1 175 ? 1.690 -14.976 21.557 1.00 92.19 175 LEU A CA 1
ATOM 1401 C C . LEU A 1 175 ? 0.887 -16.027 20.765 1.00 92.19 175 LEU A C 1
ATOM 1403 O O . LEU A 1 175 ? 0.668 -15.810 19.569 1.00 92.19 175 LEU A O 1
ATOM 1407 N N . GLU A 1 176 ? 0.443 -17.123 21.381 1.00 92.25 176 GLU A N 1
ATOM 1408 C CA . GLU A 1 176 ? -0.430 -18.130 20.759 1.00 92.25 176 GLU A CA 1
ATOM 1409 C C . GLU A 1 176 ? -1.902 -17.691 20.681 1.00 92.25 176 GLU A C 1
ATOM 1411 O O . GLU A 1 176 ? -2.675 -18.267 19.909 1.00 92.25 176 GLU A O 1
ATOM 1416 N N . TYR A 1 177 ? -2.271 -16.629 21.401 1.00 94.00 177 TYR A N 1
ATOM 1417 C CA . TYR A 1 177 ? -3.631 -16.101 21.464 1.00 94.00 177 TYR A CA 1
ATOM 1418 C C . TYR A 1 177 ? -3.824 -14.908 20.519 1.00 94.00 177 TYR A C 1
ATOM 1420 O O . TYR A 1 177 ? -2.883 -14.172 20.175 1.00 94.00 177 TYR A O 1
ATOM 1428 N N . LYS A 1 178 ? -5.059 -14.734 20.039 1.00 92.88 178 LYS A N 1
ATOM 1429 C CA . LYS A 1 178 ? -5.466 -13.576 19.228 1.00 92.88 178 LYS A CA 1
ATOM 1430 C C . LYS A 1 178 ? -5.264 -12.280 20.026 1.00 92.88 178 LYS A C 1
ATOM 1432 O O . LYS A 1 178 ? -5.254 -12.283 21.251 1.00 92.88 178 LYS A O 1
ATOM 1437 N N . GLY A 1 179 ? -5.009 -11.172 19.332 1.00 92.06 179 GLY A N 1
ATOM 1438 C CA . GLY A 1 179 ? -4.689 -9.877 19.952 1.00 92.06 179 GLY A CA 1
ATOM 1439 C C . GLY A 1 179 ? -3.270 -9.745 20.513 1.00 92.06 179 GLY A C 1
ATOM 1440 O O . GLY A 1 179 ? -2.658 -8.693 20.370 1.00 92.06 179 GLY A O 1
ATOM 1441 N N . PHE A 1 180 ? -2.672 -10.807 21.052 1.00 93.81 180 PHE A N 1
ATOM 1442 C CA . PHE A 1 180 ? -1.343 -10.706 21.652 1.00 93.81 180 PHE A CA 1
ATOM 1443 C C . PHE A 1 180 ? -0.222 -10.618 20.611 1.00 93.81 180 PHE A C 1
ATOM 1445 O O . PHE A 1 180 ? 0.078 -11.553 19.852 1.00 93.81 180 PHE A O 1
ATOM 1452 N N . THR A 1 181 ? 0.431 -9.456 20.592 1.00 91.81 181 THR A N 1
ATOM 1453 C CA . THR A 1 181 ? 1.578 -9.147 19.735 1.00 91.81 181 THR A CA 1
ATOM 1454 C C . THR A 1 181 ? 2.824 -8.869 20.566 1.00 91.81 181 THR A C 1
ATOM 1456 O O . THR A 1 181 ? 2.742 -8.425 21.706 1.00 91.81 181 THR A O 1
ATOM 1459 N N . ARG A 1 182 ? 4.017 -9.052 19.982 1.00 92.19 182 ARG A N 1
ATOM 1460 C CA . ARG A 1 182 ? 5.276 -8.677 20.655 1.00 92.19 182 ARG A CA 1
ATOM 1461 C C . ARG A 1 182 ? 5.307 -7.201 21.057 1.00 92.19 182 ARG A C 1
ATOM 1463 O O . ARG A 1 182 ? 5.940 -6.869 22.049 1.00 92.19 182 ARG A O 1
ATOM 1470 N N . ALA A 1 183 ? 4.655 -6.334 20.283 1.00 92.56 183 ALA A N 1
ATOM 1471 C CA . ALA A 1 183 ? 4.550 -4.919 20.608 1.00 92.56 183 ALA A CA 1
ATOM 1472 C C . ALA A 1 183 ? 3.739 -4.724 21.898 1.00 92.56 183 ALA A C 1
ATOM 1474 O O . ALA A 1 183 ? 4.262 -4.123 22.832 1.00 92.56 183 ALA A O 1
ATOM 1475 N N . LEU A 1 184 ? 2.548 -5.331 21.988 1.00 95.69 184 LEU A N 1
ATOM 1476 C CA . LEU A 1 184 ? 1.704 -5.315 23.187 1.00 95.69 184 LEU A CA 1
ATOM 1477 C C . LEU A 1 184 ? 2.453 -5.829 24.425 1.00 95.69 184 LEU A C 1
ATOM 1479 O O . LEU A 1 184 ? 2.461 -5.180 25.467 1.00 95.69 184 LEU A O 1
ATOM 1483 N N . LEU A 1 185 ? 3.163 -6.957 24.300 1.00 94.56 185 LEU A N 1
ATOM 1484 C CA . LEU A 1 185 ? 3.900 -7.540 25.427 1.00 94.56 185 LEU A CA 1
ATOM 1485 C C . LEU A 1 185 ? 4.981 -6.609 26.002 1.00 94.56 185 LEU A C 1
ATOM 1487 O O . LEU A 1 185 ? 5.297 -6.714 27.186 1.00 94.56 185 LEU A O 1
ATOM 1491 N N . ARG A 1 186 ? 5.554 -5.707 25.193 1.00 94.81 186 ARG A N 1
ATOM 1492 C CA . ARG A 1 186 ? 6.562 -4.738 25.661 1.00 94.81 186 ARG A CA 1
ATOM 1493 C C . ARG A 1 186 ? 5.961 -3.608 26.484 1.00 94.81 186 ARG A C 1
ATOM 1495 O O . ARG A 1 186 ? 6.650 -3.100 27.357 1.00 94.81 186 ARG A O 1
ATOM 1502 N N . ILE A 1 187 ? 4.722 -3.218 26.193 1.00 96.44 187 ILE A N 1
ATOM 1503 C CA . ILE A 1 187 ? 4.080 -2.066 26.837 1.00 96.44 187 ILE A CA 1
ATOM 1504 C C . ILE A 1 187 ? 3.168 -2.456 27.999 1.00 96.44 187 ILE A C 1
ATOM 1506 O O . ILE A 1 187 ? 2.863 -1.605 28.825 1.00 96.44 187 ILE A O 1
ATOM 1510 N N . LEU A 1 188 ? 2.747 -3.722 28.088 1.00 96.31 188 LEU A N 1
ATOM 1511 C CA . LEU A 1 188 ? 1.926 -4.202 29.199 1.00 96.31 188 LEU A CA 1
ATOM 1512 C C . LEU A 1 188 ? 2.647 -4.009 30.547 1.00 96.31 188 LEU A C 1
ATOM 1514 O O . LEU A 1 188 ? 3.823 -4.397 30.630 1.00 96.31 188 LEU A O 1
ATOM 1518 N N . PRO A 1 189 ? 1.962 -3.488 31.587 1.00 96.19 189 PRO A N 1
ATOM 1519 C CA . PRO A 1 189 ? 2.522 -3.390 32.933 1.00 96.19 189 PRO A CA 1
ATOM 1520 C C . PRO A 1 189 ? 2.940 -4.757 33.473 1.00 96.19 189 PRO A C 1
ATOM 1522 O O . PRO A 1 189 ? 2.331 -5.785 33.154 1.00 96.19 189 PRO A O 1
ATOM 1525 N N . THR A 1 190 ? 3.997 -4.780 34.280 1.00 93.25 190 THR A N 1
ATOM 1526 C CA . THR A 1 190 ? 4.583 -6.035 34.767 1.00 93.25 190 THR A CA 1
ATOM 1527 C C . THR A 1 190 ? 3.642 -6.772 35.721 1.00 93.25 190 THR A C 1
ATOM 1529 O O . THR A 1 190 ? 3.585 -8.001 35.672 1.00 93.25 190 THR A O 1
ATOM 1532 N N . GLU A 1 191 ? 2.856 -6.058 36.534 1.00 94.12 191 GLU A N 1
ATOM 1533 C CA . GLU A 1 191 ? 1.894 -6.681 37.453 1.00 94.12 191 GLU A CA 1
ATOM 1534 C C . GLU A 1 191 ? 0.754 -7.366 36.700 1.00 94.12 191 GLU A C 1
ATOM 1536 O O . GLU A 1 191 ? 0.325 -8.454 37.072 1.00 94.12 191 GLU A O 1
ATOM 1541 N N . ILE A 1 192 ? 0.301 -6.766 35.597 1.00 93.38 192 ILE A N 1
ATOM 1542 C CA . ILE A 1 192 ? -0.809 -7.298 34.801 1.00 93.38 192 ILE A CA 1
ATOM 1543 C C . ILE A 1 192 ? -0.438 -8.644 34.176 1.00 93.38 192 ILE A C 1
ATOM 1545 O O . ILE A 1 192 ? -1.252 -9.562 34.174 1.00 93.38 192 ILE A O 1
ATOM 1549 N N . LYS A 1 193 ? 0.813 -8.818 33.733 1.00 91.56 193 LYS A N 1
ATOM 1550 C CA . LYS A 1 193 ? 1.306 -10.080 33.144 1.00 91.56 193 LYS A CA 1
ATOM 1551 C C . LYS A 1 193 ? 1.285 -11.274 34.110 1.00 91.56 193 LYS A C 1
ATOM 1553 O O . LYS A 1 193 ? 1.562 -12.385 33.675 1.00 91.56 193 LYS A O 1
ATOM 1558 N N . GLN A 1 194 ? 1.010 -11.062 35.398 1.00 91.19 194 GLN A N 1
ATOM 1559 C CA . GLN A 1 194 ? 0.899 -12.134 36.393 1.00 91.19 194 GLN A CA 1
ATOM 1560 C C . GLN A 1 194 ? -0.480 -12.818 36.380 1.00 91.19 194 GLN A C 1
ATOM 1562 O O . GLN A 1 194 ? -0.628 -13.881 36.979 1.00 91.19 194 GLN A O 1
ATOM 1567 N N . GLY A 1 195 ? -1.482 -12.219 35.725 1.00 90.56 195 GLY A N 1
ATOM 1568 C CA . GLY A 1 195 ? -2.812 -12.808 35.558 1.00 90.56 195 GLY A CA 1
ATOM 1569 C C . GLY A 1 195 ? -2.878 -13.878 34.463 1.00 90.56 195 GLY A C 1
ATOM 1570 O O . GLY A 1 195 ? -1.929 -14.077 33.701 1.00 90.56 195 GLY A O 1
ATOM 1571 N N . SER A 1 196 ? -4.031 -14.547 34.359 1.00 94.12 196 SER A N 1
ATOM 1572 C CA . SER A 1 196 ? -4.324 -15.428 33.221 1.00 94.12 196 SER A CA 1
ATOM 1573 C C . SER A 1 196 ? -4.460 -14.626 31.922 1.00 94.12 196 SER A C 1
ATOM 1575 O O . SER A 1 196 ? -4.723 -13.418 31.940 1.00 94.12 196 SER A O 1
ATOM 1577 N N . ILE A 1 197 ? -4.338 -15.290 30.770 1.00 95.06 197 ILE A N 1
ATOM 1578 C CA . ILE A 1 197 ? -4.575 -14.664 29.459 1.00 95.06 197 ILE A CA 1
ATOM 1579 C C . ILE A 1 197 ? -5.948 -13.983 29.405 1.00 95.06 197 ILE A C 1
ATOM 1581 O O . ILE A 1 197 ? -6.052 -12.846 28.928 1.00 95.06 197 ILE A O 1
ATOM 1585 N N . ALA A 1 198 ? -6.984 -14.635 29.933 1.00 95.19 198 ALA A N 1
ATOM 1586 C CA . ALA A 1 198 ? -8.337 -14.098 29.949 1.00 95.19 198 ALA A CA 1
ATOM 1587 C C . ALA A 1 198 ? -8.462 -12.870 30.868 1.00 95.19 198 ALA A C 1
ATOM 1589 O O . ALA A 1 198 ? -9.089 -11.880 30.485 1.00 95.19 198 ALA A O 1
ATOM 1590 N N . ASP A 1 199 ? -7.828 -12.882 32.045 1.00 94.75 199 ASP A N 1
ATOM 1591 C CA . ASP A 1 199 ? -7.831 -11.735 32.964 1.00 94.75 199 ASP A CA 1
ATOM 1592 C C . ASP A 1 199 ? -7.119 -10.525 32.365 1.00 94.75 199 ASP A C 1
ATOM 1594 O O . ASP A 1 199 ? -7.664 -9.419 32.385 1.00 94.75 199 ASP A O 1
ATOM 1598 N N . VAL A 1 200 ? -5.943 -10.736 31.766 1.00 95.62 200 VAL A N 1
ATOM 1599 C CA . VAL A 1 200 ? -5.204 -9.673 31.072 1.00 95.62 200 VAL A CA 1
ATOM 1600 C C . VAL A 1 200 ? -6.033 -9.108 29.925 1.00 95.62 200 VAL A C 1
ATOM 1602 O O . VAL A 1 200 ? -6.130 -7.893 29.772 1.00 95.62 200 VAL A O 1
ATOM 1605 N N . SER A 1 201 ? -6.685 -9.970 29.148 1.00 96.31 201 SER A N 1
ATOM 1606 C CA . SER A 1 201 ? -7.530 -9.557 28.024 1.00 96.31 201 SER A CA 1
ATOM 1607 C C . SER A 1 201 ? -8.714 -8.704 28.475 1.00 96.31 201 SER A C 1
ATOM 1609 O O . SER A 1 201 ? -8.981 -7.656 27.885 1.00 96.31 201 SER A O 1
ATOM 1611 N N . ARG A 1 202 ? -9.391 -9.100 29.562 1.00 96.00 202 ARG A N 1
ATOM 1612 C CA . ARG A 1 202 ? -10.477 -8.309 30.164 1.00 96.00 202 ARG A CA 1
ATOM 1613 C C . ARG A 1 202 ? -9.964 -6.989 30.736 1.00 96.00 202 ARG A C 1
ATOM 1615 O O . ARG A 1 202 ? -10.625 -5.970 30.568 1.00 96.00 202 ARG A O 1
ATOM 1622 N N . TRP A 1 203 ? -8.795 -6.979 31.375 1.00 96.56 203 TRP A N 1
ATOM 1623 C CA . TRP A 1 203 ? -8.176 -5.749 31.875 1.00 96.56 203 TRP A CA 1
ATOM 1624 C C . TRP A 1 203 ? -7.886 -4.758 30.740 1.00 96.56 203 TRP A C 1
ATOM 1626 O O . TRP A 1 203 ? -8.227 -3.580 30.853 1.00 96.56 203 TRP A O 1
ATOM 1636 N N . ILE A 1 204 ? -7.336 -5.242 29.621 1.00 96.88 204 ILE A N 1
ATOM 1637 C CA . ILE A 1 204 ? -7.082 -4.420 28.434 1.00 96.88 204 ILE A CA 1
ATOM 1638 C C . ILE A 1 204 ? -8.393 -3.821 27.909 1.00 96.88 204 ILE A C 1
ATOM 1640 O O . ILE A 1 204 ? -8.466 -2.610 27.728 1.00 96.88 204 ILE A O 1
ATOM 1644 N N . LEU A 1 205 ? -9.423 -4.642 27.673 1.00 96.00 205 LEU A N 1
ATOM 1645 C CA . LEU A 1 205 ? -10.686 -4.174 27.082 1.00 96.00 205 LEU A CA 1
ATOM 1646 C C . LEU A 1 205 ? -11.491 -3.245 27.999 1.00 96.00 205 LEU A C 1
ATOM 1648 O O . LEU A 1 205 ? -12.206 -2.377 27.507 1.00 96.00 205 LEU A O 1
ATOM 1652 N N . ASN A 1 206 ? -11.363 -3.404 29.317 1.00 96.31 206 ASN A N 1
ATOM 1653 C CA . ASN A 1 206 ? -12.001 -2.521 30.294 1.00 96.31 206 ASN A CA 1
ATOM 1654 C C . ASN A 1 206 ? -11.212 -1.225 30.538 1.00 96.31 206 ASN A C 1
ATOM 1656 O O . ASN A 1 206 ? -11.679 -0.358 31.278 1.00 96.31 206 ASN A O 1
ATOM 1660 N N . SER A 1 207 ? -10.021 -1.089 29.954 1.00 95.69 207 SER A N 1
ATOM 1661 C CA . SER A 1 207 ? -9.242 0.142 30.036 1.00 95.69 207 SER A CA 1
ATOM 1662 C C . SER A 1 207 ? -9.795 1.204 29.087 1.00 95.69 207 SER A C 1
ATOM 1664 O O . SER A 1 207 ? -10.173 0.918 27.951 1.00 95.69 207 SER A O 1
ATOM 1666 N N . ASP A 1 208 ? -9.805 2.451 29.550 1.00 92.81 208 ASP A N 1
ATOM 1667 C CA . ASP A 1 208 ? -10.268 3.606 28.775 1.00 92.81 208 ASP A CA 1
ATOM 1668 C C . ASP A 1 208 ? -9.296 4.781 28.917 1.00 92.81 208 ASP A C 1
ATOM 1670 O O . ASP A 1 208 ? -9.681 5.915 29.185 1.00 92.81 208 ASP A O 1
ATOM 1674 N N . ARG A 1 209 ? -7.994 4.487 28.796 1.00 96.94 209 ARG A N 1
ATOM 1675 C CA . ARG A 1 209 ? -6.924 5.497 28.848 1.00 96.94 209 ARG A CA 1
ATOM 1676 C C . ARG A 1 209 ? -6.036 5.413 27.605 1.00 96.94 209 ARG A C 1
ATOM 1678 O O . ARG A 1 209 ? -4.920 4.886 27.680 1.00 96.94 209 ARG A O 1
ATOM 1685 N N . PRO A 1 210 ? -6.522 5.882 26.442 1.00 97.38 210 PRO A N 1
ATOM 1686 C CA . PRO A 1 210 ? -5.772 5.842 25.195 1.00 97.38 210 PRO A CA 1
ATOM 1687 C C . PRO A 1 210 ? -4.461 6.617 25.303 1.00 97.38 210 PRO A C 1
ATOM 1689 O O . PRO A 1 210 ? -4.450 7.797 25.645 1.00 97.38 210 PRO A O 1
ATOM 1692 N N . SER A 1 211 ? -3.350 5.954 25.003 1.00 97.56 211 SER A N 1
ATOM 1693 C CA . SER A 1 211 ? -2.005 6.469 25.252 1.00 97.56 211 SER A CA 1
ATOM 1694 C C . SER A 1 211 ? -1.053 6.158 24.109 1.00 97.56 211 SER A C 1
ATOM 1696 O O . SER A 1 211 ? -1.150 5.116 23.460 1.00 97.56 211 SER A O 1
ATOM 1698 N N . ILE A 1 212 ? -0.085 7.047 23.898 1.00 96.94 212 ILE A N 1
ATOM 1699 C CA . ILE A 1 212 ? 1.043 6.865 22.983 1.00 96.94 212 ILE A CA 1
ATOM 1700 C C . ILE A 1 212 ? 2.310 6.672 23.812 1.00 96.94 212 ILE A C 1
ATOM 1702 O O . ILE A 1 212 ? 2.653 7.526 24.623 1.00 96.94 212 ILE A O 1
ATOM 1706 N N . TYR A 1 213 ? 3.036 5.586 23.574 1.00 96.50 213 TYR A N 1
ATOM 1707 C CA . TYR A 1 213 ? 4.302 5.283 24.236 1.00 96.50 213 TYR A CA 1
ATOM 1708 C C . TYR A 1 213 ? 5.481 5.874 23.462 1.00 96.50 213 TYR A C 1
ATOM 1710 O O . TYR A 1 213 ? 5.579 5.733 22.236 1.00 96.50 213 TYR A O 1
ATOM 1718 N N . VAL A 1 214 ? 6.398 6.514 24.185 1.00 94.69 214 VAL A N 1
ATOM 1719 C CA . VAL A 1 214 ? 7.502 7.304 23.631 1.00 94.69 214 VAL A CA 1
ATOM 1720 C C . VAL A 1 214 ? 8.842 6.686 24.023 1.00 94.69 214 VAL A C 1
ATOM 1722 O O . VAL A 1 214 ? 9.055 6.318 25.173 1.00 94.69 214 VAL A O 1
ATOM 1725 N N . ALA A 1 215 ? 9.770 6.591 23.070 1.00 90.62 215 ALA A N 1
ATOM 1726 C CA . ALA A 1 215 ? 11.177 6.310 23.357 1.00 90.62 215 ALA A CA 1
ATOM 1727 C C . ALA A 1 215 ? 12.072 6.940 22.287 1.00 90.62 215 ALA A C 1
ATOM 1729 O O . ALA A 1 215 ? 11.748 6.863 21.097 1.00 90.62 215 ALA A O 1
ATOM 1730 N N . ASP A 1 216 ? 13.205 7.508 22.706 1.00 89.12 216 ASP A N 1
ATOM 1731 C CA . ASP A 1 216 ? 14.159 8.225 21.845 1.00 89.12 216 ASP A CA 1
ATOM 1732 C C . ASP A 1 216 ? 13.496 9.364 21.042 1.00 89.12 216 ASP A C 1
ATOM 1734 O O . ASP A 1 216 ? 13.672 9.460 19.827 1.00 89.12 216 ASP A O 1
ATOM 1738 N N . ASP A 1 217 ? 12.660 10.170 21.709 1.00 83.25 217 ASP A N 1
ATOM 1739 C CA . ASP A 1 217 ? 11.888 11.281 21.122 1.00 83.25 217 ASP A CA 1
ATOM 1740 C C . ASP A 1 217 ? 10.982 10.888 19.939 1.00 83.25 217 ASP A C 1
ATOM 1742 O O . ASP A 1 217 ? 10.632 11.710 19.089 1.00 83.25 217 ASP A O 1
ATOM 1746 N N . ARG A 1 218 ? 10.576 9.613 19.868 1.00 87.12 218 ARG A N 1
ATOM 1747 C CA . ARG A 1 218 ? 9.681 9.085 18.829 1.00 87.12 218 ARG A CA 1
ATOM 1748 C C . ARG A 1 218 ? 8.515 8.317 19.425 1.00 87.12 218 ARG A C 1
ATOM 1750 O O . ARG A 1 218 ? 8.676 7.583 20.402 1.00 87.12 218 ARG A O 1
ATOM 1757 N N . TYR A 1 219 ? 7.357 8.408 18.774 1.00 92.00 219 TYR A N 1
ATOM 1758 C CA . TYR A 1 219 ? 6.212 7.554 19.083 1.00 92.00 219 TYR A CA 1
ATOM 1759 C C . TYR A 1 219 ? 6.504 6.115 18.651 1.00 92.00 219 TYR A C 1
ATOM 1761 O O . TYR A 1 219 ? 6.677 5.816 17.467 1.00 92.00 219 TYR A O 1
ATOM 1769 N N . ARG A 1 220 ? 6.606 5.212 19.629 1.00 91.38 220 ARG A N 1
ATOM 1770 C CA . ARG A 1 220 ? 6.990 3.812 19.407 1.00 91.38 220 ARG A CA 1
ATOM 1771 C C . ARG A 1 220 ? 5.793 2.911 19.206 1.00 91.38 220 ARG A C 1
ATOM 1773 O O . ARG A 1 220 ? 5.808 2.086 18.296 1.00 91.38 220 ARG A O 1
ATOM 1780 N N . ASP A 1 221 ? 4.779 3.093 20.033 1.00 94.56 221 ASP A N 1
ATOM 1781 C CA . ASP A 1 221 ? 3.583 2.268 20.082 1.00 94.56 221 ASP A CA 1
ATOM 1782 C C . ASP A 1 221 ? 2.432 3.086 20.703 1.00 94.56 221 ASP A C 1
ATOM 1784 O O . ASP A 1 221 ? 2.643 4.200 21.178 1.00 94.56 221 ASP A O 1
ATOM 1788 N N . TYR A 1 222 ? 1.210 2.563 20.681 1.00 96.88 222 TYR A N 1
ATOM 1789 C CA . TYR A 1 222 ? 0.024 3.197 21.265 1.00 96.88 222 TYR A CA 1
ATOM 1790 C C . TYR A 1 222 ? -0.957 2.125 21.734 1.00 96.88 222 TYR A C 1
ATOM 1792 O O . TYR A 1 222 ? -0.983 1.038 21.167 1.00 96.88 222 TYR A O 1
ATOM 1800 N N . HIS A 1 223 ? -1.771 2.392 22.746 1.00 97.88 223 HIS A N 1
ATOM 1801 C CA . HIS A 1 223 ? -2.783 1.435 23.190 1.00 97.88 223 HIS A CA 1
ATOM 1802 C C . HIS A 1 223 ? -3.930 2.131 23.926 1.00 97.88 223 HIS A C 1
ATOM 1804 O O . HIS A 1 223 ? -3.899 3.338 24.120 1.00 97.88 223 HIS A O 1
ATOM 1810 N N . ILE A 1 224 ? -4.945 1.369 24.330 1.00 97.38 224 ILE A N 1
ATOM 1811 C CA . ILE A 1 224 ? -6.136 1.829 25.071 1.00 97.38 224 ILE A CA 1
ATOM 1812 C C . ILE A 1 224 ? -5.954 1.866 26.604 1.00 97.38 224 ILE A C 1
ATOM 1814 O O . ILE A 1 224 ? -6.919 2.049 27.342 1.00 97.38 224 ILE A O 1
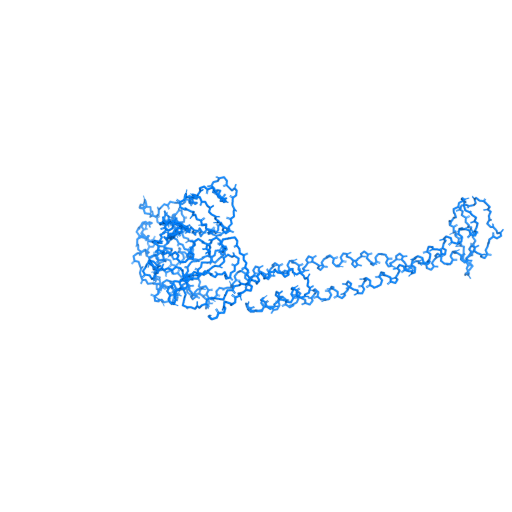ATOM 1818 N N . PHE A 1 225 ? -4.725 1.679 27.090 1.00 97.69 225 PHE A N 1
ATOM 1819 C CA . PHE A 1 225 ? -4.367 1.704 28.511 1.00 97.69 225 PHE A CA 1
ATOM 1820 C C . PHE A 1 225 ? -3.072 2.493 28.737 1.00 97.69 225 PHE A C 1
ATOM 1822 O O . PHE A 1 225 ? -2.329 2.753 27.788 1.00 97.69 225 PHE A O 1
ATOM 1829 N N . THR A 1 226 ? -2.777 2.809 30.001 1.00 97.75 226 THR A N 1
ATOM 1830 C CA . THR A 1 226 ? -1.490 3.374 30.423 1.00 97.75 226 THR A CA 1
ATOM 1831 C C . THR A 1 226 ? -0.590 2.314 31.052 1.00 97.75 226 THR A C 1
ATOM 1833 O O . THR A 1 226 ? -1.047 1.360 31.682 1.00 97.75 226 THR A O 1
ATOM 1836 N N . ASN A 1 227 ? 0.719 2.490 30.881 1.00 97.12 227 ASN A N 1
ATOM 1837 C CA . ASN A 1 227 ? 1.724 1.839 31.711 1.00 97.12 227 ASN A CA 1
ATOM 1838 C C . ASN A 1 227 ? 2.646 2.942 32.218 1.00 97.12 227 ASN A C 1
ATOM 1840 O O . ASN A 1 227 ? 3.519 3.396 31.480 1.00 97.12 227 ASN A O 1
ATOM 1844 N N . ASP A 1 228 ? 2.403 3.377 33.450 1.00 94.81 228 ASP A N 1
ATOM 1845 C CA . ASP A 1 228 ? 3.035 4.560 34.036 1.00 94.81 228 ASP A CA 1
ATOM 1846 C C . ASP A 1 228 ? 4.541 4.348 34.321 1.00 94.81 228 ASP A C 1
ATOM 1848 O O . ASP A 1 228 ? 5.257 5.306 34.602 1.00 94.81 228 ASP A O 1
ATOM 1852 N N . GLU A 1 229 ? 5.051 3.113 34.188 1.00 95.50 229 GLU A N 1
ATOM 1853 C CA . GLU A 1 229 ? 6.491 2.806 34.209 1.00 95.50 229 GLU A CA 1
ATOM 1854 C C . GLU A 1 229 ? 7.219 3.251 32.925 1.00 95.50 229 GLU A C 1
ATOM 1856 O O . GLU A 1 229 ? 8.451 3.296 32.882 1.00 95.50 229 GLU A O 1
ATOM 1861 N N . LEU A 1 230 ? 6.476 3.555 31.856 1.00 96.19 230 LEU A N 1
ATOM 1862 C CA . LEU A 1 230 ? 7.002 3.956 30.555 1.00 96.19 230 LEU A CA 1
ATOM 1863 C C . LEU A 1 230 ? 6.698 5.429 30.273 1.00 96.19 230 LEU A C 1
ATOM 1865 O O . LEU A 1 230 ? 5.662 5.962 30.663 1.00 96.19 230 LEU A O 1
ATOM 1869 N N . ALA A 1 231 ? 7.574 6.083 29.508 1.00 96.38 231 ALA A N 1
ATOM 1870 C CA . ALA A 1 231 ? 7.281 7.414 28.990 1.00 96.38 231 ALA A CA 1
ATOM 1871 C C . ALA A 1 231 ? 6.092 7.345 28.017 1.00 96.38 231 ALA A C 1
ATOM 1873 O O . ALA A 1 231 ? 6.126 6.605 27.027 1.00 96.38 231 ALA A O 1
ATOM 1874 N N . LEU A 1 232 ? 5.045 8.122 28.294 1.00 97.25 232 LEU A N 1
ATOM 1875 C CA . LEU A 1 232 ? 3.818 8.133 27.505 1.00 97.25 232 LEU A CA 1
ATOM 1876 C C . LEU A 1 232 ? 3.182 9.521 27.422 1.00 97.25 232 LEU A C 1
ATOM 1878 O O . LEU A 1 232 ? 3.493 10.421 28.203 1.00 97.25 232 LEU A O 1
ATOM 1882 N N . VAL A 1 233 ? 2.268 9.665 26.467 1.00 96.56 233 VAL A N 1
ATOM 1883 C CA . VAL A 1 233 ? 1.345 10.794 26.335 1.00 96.56 233 VAL A CA 1
ATOM 1884 C C . VAL A 1 233 ? -0.069 10.228 26.266 1.00 96.56 233 VAL A C 1
ATOM 1886 O O . VAL A 1 233 ? -0.381 9.472 25.346 1.00 96.56 233 VAL A O 1
ATOM 1889 N N . GLU A 1 234 ? -0.915 10.580 27.230 1.00 97.44 234 GLU A N 1
ATOM 1890 C CA . GLU A 1 234 ? -2.345 10.263 27.176 1.00 97.44 234 GLU A CA 1
ATOM 1891 C C . GLU A 1 234 ? -3.052 11.125 26.130 1.00 97.44 234 GLU A C 1
ATOM 1893 O O . GLU A 1 234 ? -2.667 12.263 25.852 1.00 97.44 234 GLU A O 1
ATOM 1898 N N . THR A 1 235 ? -4.106 10.571 25.548 1.00 97.00 235 THR A N 1
ATOM 1899 C CA . THR A 1 235 ? -4.881 11.187 24.473 1.00 97.00 235 THR A CA 1
ATOM 1900 C C . THR A 1 235 ? -6.373 11.059 24.750 1.00 97.00 235 THR A C 1
ATOM 1902 O O . THR A 1 235 ? -6.795 10.256 25.577 1.00 97.00 235 THR A O 1
ATOM 1905 N N . GLU A 1 236 ? -7.172 11.870 24.060 1.00 94.56 236 GLU A N 1
ATOM 1906 C CA . GLU A 1 236 ? -8.623 11.932 24.277 1.00 94.56 236 GLU A CA 1
ATOM 1907 C C . GLU A 1 236 ? -9.349 10.647 23.857 1.00 94.56 236 GLU A C 1
ATOM 1909 O O . GLU A 1 236 ? -10.286 10.225 24.527 1.00 94.56 236 GLU A O 1
ATOM 1914 N N . ASP A 1 237 ? -8.932 10.045 22.742 1.00 95.25 237 ASP A N 1
ATOM 1915 C CA . ASP A 1 237 ? -9.529 8.837 22.174 1.00 95.25 237 ASP A CA 1
ATOM 1916 C C . ASP A 1 237 ? -8.474 8.013 21.407 1.00 95.25 237 ASP A C 1
ATOM 1918 O O . ASP A 1 237 ? -7.350 8.479 21.162 1.00 95.25 237 ASP A O 1
ATOM 1922 N N . ILE A 1 238 ? -8.802 6.770 21.025 1.00 95.94 238 ILE A N 1
ATOM 1923 C CA . ILE A 1 238 ? -7.832 5.920 20.314 1.00 95.94 238 ILE A CA 1
ATOM 1924 C C . ILE A 1 238 ? -7.482 6.492 18.936 1.00 95.94 238 ILE A C 1
ATOM 1926 O O . ILE A 1 238 ? -6.351 6.329 18.469 1.00 95.94 238 ILE A O 1
ATOM 1930 N N . PHE A 1 239 ? -8.405 7.207 18.285 1.00 95.75 239 PHE A N 1
ATOM 1931 C CA . PHE A 1 239 ? -8.127 7.838 16.998 1.00 95.75 239 PHE A CA 1
ATOM 1932 C C . PHE A 1 239 ? -7.097 8.956 17.114 1.00 95.75 239 PHE A C 1
ATOM 1934 O O . PHE A 1 239 ? -6.247 9.072 16.232 1.00 95.75 239 PHE A O 1
ATOM 1941 N N . HIS A 1 240 ? -7.115 9.746 18.184 1.00 94.81 240 HIS A N 1
ATOM 1942 C CA . HIS A 1 240 ? -6.117 10.763 18.478 1.00 94.81 240 HIS A CA 1
ATOM 1943 C C . HIS A 1 240 ? -4.741 10.100 18.628 1.00 94.81 240 HIS A C 1
ATOM 1945 O O . HIS A 1 240 ? -3.814 10.470 17.897 1.00 94.81 240 HIS A O 1
ATOM 1951 N N . ALA A 1 241 ? -4.629 9.059 19.464 1.00 95.50 241 ALA A N 1
ATOM 1952 C CA . ALA A 1 241 ? -3.391 8.291 19.627 1.00 95.50 241 ALA A CA 1
ATOM 1953 C C . ALA A 1 241 ? -2.853 7.754 18.291 1.00 95.50 241 ALA A C 1
ATOM 1955 O O . ALA A 1 241 ? -1.688 7.962 17.937 1.00 95.50 241 ALA A O 1
ATOM 1956 N N . MET A 1 242 ? -3.720 7.107 17.510 1.00 94.69 242 MET A N 1
ATOM 1957 C CA . MET A 1 242 ? -3.372 6.551 16.206 1.00 94.69 242 MET A CA 1
ATOM 1958 C C . MET A 1 242 ? -2.949 7.631 15.211 1.00 94.69 242 MET A C 1
ATOM 1960 O O . MET A 1 242 ? -1.948 7.472 14.515 1.00 94.69 242 MET A O 1
ATOM 1964 N N . ASN A 1 243 ? -3.693 8.732 15.119 1.00 92.69 243 ASN A N 1
ATOM 1965 C CA . ASN A 1 243 ? -3.412 9.797 14.164 1.00 92.69 243 ASN A CA 1
ATOM 1966 C C . ASN A 1 243 ? -2.065 10.464 14.463 1.00 92.69 243 ASN A C 1
ATOM 1968 O O . ASN A 1 243 ? -1.296 10.684 13.529 1.00 92.69 243 ASN A O 1
ATOM 1972 N N . MET A 1 244 ? -1.737 10.705 15.736 1.00 92.06 244 MET A N 1
ATOM 1973 C CA . MET A 1 244 ? -0.412 11.185 16.142 1.00 92.06 244 MET A CA 1
ATOM 1974 C C . MET A 1 244 ? 0.690 10.172 15.818 1.00 92.06 244 MET A C 1
ATOM 1976 O O . MET A 1 244 ? 1.711 10.547 15.239 1.00 92.06 244 MET A O 1
ATOM 1980 N N . TYR A 1 245 ? 0.475 8.888 16.127 1.00 92.25 245 TYR A N 1
ATOM 1981 C CA . TYR A 1 245 ? 1.433 7.825 15.821 1.00 92.25 245 TYR A CA 1
ATOM 1982 C C . TYR A 1 245 ? 1.739 7.750 14.320 1.00 92.25 245 TYR A C 1
ATOM 1984 O O . TYR A 1 245 ? 2.896 7.849 13.917 1.00 92.25 245 TYR A O 1
ATOM 1992 N N . TYR A 1 246 ? 0.709 7.621 13.480 1.00 87.69 246 TYR A N 1
ATOM 1993 C CA . TYR A 1 246 ? 0.877 7.479 12.033 1.00 87.69 246 TYR A CA 1
ATOM 1994 C C . TYR A 1 246 ? 1.321 8.775 11.344 1.00 87.69 246 TYR A C 1
ATOM 1996 O O . TYR A 1 246 ? 1.879 8.696 10.255 1.00 87.69 246 TYR A O 1
ATOM 2004 N N . ALA A 1 247 ? 1.127 9.950 11.954 1.00 85.19 247 ALA A N 1
ATOM 2005 C CA . ALA A 1 247 ? 1.657 11.210 11.428 1.00 85.19 247 ALA A CA 1
ATOM 2006 C C . ALA A 1 247 ? 3.191 11.310 11.525 1.00 85.19 247 ALA A C 1
ATOM 2008 O O . ALA A 1 247 ? 3.799 11.991 10.703 1.00 85.19 247 ALA A O 1
ATOM 2009 N N . GLN A 1 248 ? 3.821 10.633 12.495 1.00 81.75 248 GLN A N 1
ATOM 2010 C CA . GLN A 1 248 ? 5.286 10.569 12.611 1.00 81.75 248 GLN A CA 1
ATOM 2011 C C . GLN A 1 248 ? 5.918 9.433 11.793 1.00 81.75 248 GLN A C 1
ATOM 2013 O O . GLN A 1 248 ? 7.137 9.423 11.602 1.00 81.75 248 GLN A O 1
ATOM 2018 N N . GLN A 1 249 ? 5.126 8.465 11.321 1.00 74.56 249 GLN A N 1
ATOM 2019 C CA . GLN A 1 249 ? 5.653 7.372 10.507 1.00 74.56 249 GLN A CA 1
ATOM 2020 C C . GLN A 1 249 ? 5.909 7.840 9.064 1.00 74.56 249 GLN A C 1
ATOM 2022 O O . GLN A 1 249 ? 5.108 8.599 8.513 1.00 74.56 249 GLN A O 1
ATOM 2027 N N . PRO A 1 250 ? 6.989 7.374 8.409 1.00 66.81 250 PRO A N 1
ATOM 2028 C CA . PRO A 1 250 ? 7.189 7.614 6.985 1.00 66.81 250 PRO A CA 1
ATOM 2029 C C . PRO A 1 250 ? 5.998 7.078 6.185 1.00 66.81 250 PRO A C 1
ATOM 2031 O O . PRO A 1 250 ? 5.554 5.953 6.421 1.00 66.81 250 PRO A O 1
ATOM 2034 N N . ASP A 1 251 ? 5.498 7.837 5.206 1.00 67.25 251 ASP A N 1
ATOM 2035 C CA . ASP A 1 251 ? 4.446 7.333 4.320 1.00 67.25 251 ASP A CA 1
ATOM 2036 C C . ASP A 1 251 ? 5.007 6.206 3.432 1.00 67.25 251 ASP A C 1
ATOM 2038 O O . ASP A 1 251 ? 5.600 6.445 2.376 1.00 67.25 251 ASP A O 1
ATOM 2042 N N . HIS A 1 252 ? 4.825 4.956 3.870 1.00 63.59 252 HIS A N 1
ATOM 2043 C CA . HIS A 1 252 ? 5.370 3.764 3.215 1.00 63.59 252 HIS A CA 1
ATOM 2044 C C . HIS A 1 252 ? 4.915 3.604 1.758 1.00 63.59 252 HIS A C 1
ATOM 2046 O O . HIS A 1 252 ? 5.653 3.028 0.949 1.00 63.59 252 HIS A O 1
ATOM 2052 N N . SER A 1 253 ? 3.741 4.135 1.397 1.00 63.41 253 SER A N 1
ATOM 2053 C CA . SER A 1 253 ? 3.277 4.177 0.006 1.00 63.41 253 SER A CA 1
ATOM 2054 C C . SER A 1 253 ? 4.236 5.000 -0.855 1.00 63.41 253 SER A C 1
ATOM 2056 O O . SER A 1 253 ? 4.691 4.543 -1.906 1.00 63.41 253 SER A O 1
ATOM 2058 N N . LYS A 1 254 ? 4.652 6.170 -0.363 1.00 67.88 254 LYS A N 1
ATOM 2059 C CA . LYS A 1 254 ? 5.587 7.061 -1.058 1.00 67.88 254 LYS A CA 1
ATOM 2060 C C . LYS A 1 254 ? 7.024 6.544 -1.017 1.00 67.88 254 LYS A C 1
ATOM 2062 O O . LYS A 1 254 ? 7.706 6.600 -2.037 1.00 67.88 254 LYS A O 1
ATOM 2067 N N . THR A 1 255 ? 7.459 5.910 0.074 1.00 70.06 255 THR A N 1
ATOM 2068 C CA . THR A 1 255 ? 8.748 5.187 0.103 1.00 70.06 255 THR A CA 1
ATOM 2069 C C . THR A 1 255 ? 8.803 4.086 -0.963 1.00 70.06 255 THR A C 1
ATOM 2071 O O . THR A 1 255 ? 9.804 3.935 -1.665 1.00 70.06 255 THR A O 1
ATOM 2074 N N . SER A 1 256 ? 7.705 3.345 -1.132 1.00 69.44 256 SER A N 1
ATOM 2075 C CA . SER A 1 256 ? 7.593 2.307 -2.162 1.00 69.44 256 SER A CA 1
ATOM 2076 C C . SER A 1 256 ? 7.586 2.902 -3.575 1.00 69.44 256 SER A C 1
ATOM 2078 O O . SER A 1 256 ? 8.211 2.344 -4.475 1.00 69.44 256 SER A O 1
ATOM 2080 N N . GLN A 1 257 ? 6.933 4.052 -3.787 1.00 78.50 257 GLN A N 1
ATOM 2081 C CA . GLN A 1 257 ? 6.976 4.776 -5.066 1.00 78.50 257 GLN A CA 1
ATOM 2082 C C . GLN A 1 257 ? 8.401 5.200 -5.432 1.00 78.50 257 GLN A C 1
ATOM 2084 O O . GLN A 1 257 ? 8.839 4.925 -6.546 1.00 78.50 257 GLN A O 1
ATOM 2089 N N . ILE A 1 258 ? 9.153 5.773 -4.487 1.00 83.44 258 ILE A N 1
ATOM 2090 C CA . ILE A 1 258 ? 10.562 6.143 -4.688 1.00 83.44 258 ILE A CA 1
ATOM 2091 C C . ILE A 1 258 ? 11.391 4.917 -5.092 1.00 83.44 258 ILE A C 1
ATOM 2093 O O . ILE A 1 258 ? 12.169 4.973 -6.044 1.00 83.44 258 ILE A O 1
ATOM 2097 N N . ALA A 1 259 ? 11.206 3.784 -4.408 1.00 81.00 259 ALA A N 1
ATOM 2098 C CA . ALA A 1 259 ? 11.891 2.541 -4.757 1.00 81.00 259 ALA A CA 1
ATOM 2099 C C . ALA A 1 259 ? 11.546 2.062 -6.181 1.00 81.00 259 ALA A C 1
ATOM 2101 O O . ALA A 1 259 ? 12.445 1.694 -6.940 1.00 81.00 259 ALA A O 1
ATOM 2102 N N . ASN A 1 260 ? 10.270 2.133 -6.572 1.00 84.75 260 ASN A N 1
ATOM 2103 C CA . ASN A 1 260 ? 9.817 1.765 -7.914 1.00 84.75 260 ASN A CA 1
ATOM 2104 C C . ASN A 1 260 ? 10.393 2.691 -8.995 1.00 84.75 260 ASN A C 1
ATOM 2106 O O . ASN A 1 260 ? 10.867 2.210 -10.025 1.00 84.75 260 ASN A O 1
ATOM 2110 N N . TYR A 1 261 ? 10.391 4.009 -8.770 1.00 90.62 261 TYR A N 1
ATOM 2111 C CA . TYR A 1 261 ? 10.986 4.979 -9.693 1.00 90.62 261 TYR A CA 1
ATOM 2112 C C . TYR A 1 261 ? 12.485 4.745 -9.851 1.00 90.62 261 TYR A C 1
ATOM 2114 O O . TYR A 1 261 ? 12.977 4.709 -10.978 1.00 90.62 261 TYR A O 1
ATOM 2122 N N . ARG A 1 262 ? 13.194 4.466 -8.751 1.00 92.31 262 ARG A N 1
ATOM 2123 C CA . ARG A 1 262 ? 14.619 4.116 -8.776 1.00 92.31 262 ARG A CA 1
ATOM 2124 C C . ARG A 1 262 ? 14.868 2.882 -9.637 1.00 92.31 262 ARG A C 1
ATOM 2126 O O . ARG A 1 262 ? 15.740 2.897 -10.501 1.00 92.31 262 ARG A O 1
ATOM 2133 N N . GLN A 1 263 ? 14.082 1.825 -9.442 1.00 91.38 263 GLN A N 1
ATOM 2134 C CA . GLN A 1 263 ? 14.204 0.603 -10.236 1.00 91.38 263 GLN A CA 1
ATOM 2135 C C . GLN A 1 263 ? 13.940 0.860 -11.727 1.00 91.38 263 GLN A C 1
ATOM 2137 O O . GLN A 1 263 ? 14.679 0.357 -12.576 1.00 91.38 263 GLN A O 1
ATOM 2142 N N . LEU A 1 264 ? 12.919 1.655 -12.055 1.00 92.81 264 LEU A N 1
ATOM 2143 C CA . LEU A 1 264 ? 12.572 1.997 -13.434 1.00 92.81 264 LEU A CA 1
ATOM 2144 C C . LEU A 1 264 ? 13.682 2.801 -14.124 1.00 92.81 264 LEU A C 1
ATOM 2146 O O . LEU A 1 264 ? 14.086 2.453 -15.237 1.00 92.81 264 LEU A O 1
ATOM 2150 N N . ILE A 1 265 ? 14.194 3.842 -13.459 1.00 93.12 265 ILE A N 1
ATOM 2151 C CA . ILE A 1 265 ? 15.291 4.677 -13.964 1.00 93.12 265 ILE A CA 1
ATOM 2152 C C . ILE A 1 265 ? 16.541 3.817 -14.170 1.00 93.12 265 ILE A C 1
ATOM 2154 O O . ILE A 1 265 ? 17.095 3.824 -15.267 1.00 93.12 265 ILE A O 1
ATOM 2158 N N . ASN A 1 266 ? 16.923 2.995 -13.187 1.00 93.94 266 ASN A N 1
ATOM 2159 C CA . ASN A 1 266 ? 18.080 2.098 -13.292 1.00 93.94 266 ASN A CA 1
ATOM 2160 C C . ASN A 1 266 ? 17.938 1.083 -14.432 1.00 93.94 266 ASN A C 1
ATOM 2162 O O . ASN A 1 266 ? 18.890 0.835 -15.172 1.00 93.94 266 ASN A O 1
ATOM 2166 N N . SER A 1 267 ? 16.743 0.518 -14.624 1.00 93.75 267 SER A N 1
ATOM 2167 C CA . SER A 1 267 ? 16.489 -0.388 -15.746 1.00 93.75 267 SER A CA 1
ATOM 2168 C C . SER A 1 267 ? 16.677 0.309 -17.094 1.00 93.75 267 SER A C 1
ATOM 2170 O O . SER A 1 267 ? 17.179 -0.311 -18.031 1.00 93.75 267 SER A O 1
ATOM 2172 N N . ARG A 1 268 ? 16.266 1.576 -17.220 1.00 94.31 268 ARG A N 1
ATOM 2173 C CA . ARG A 1 268 ? 16.422 2.345 -18.459 1.00 94.31 268 ARG A CA 1
ATOM 2174 C C . ARG A 1 268 ? 17.863 2.803 -18.670 1.00 94.31 268 ARG A C 1
ATOM 2176 O O . ARG A 1 268 ? 18.355 2.717 -19.792 1.00 94.31 268 ARG A O 1
ATOM 2183 N N . LEU A 1 269 ? 18.553 3.203 -17.601 1.00 95.25 269 LEU A N 1
ATOM 2184 C CA . LEU A 1 269 ? 19.978 3.532 -17.617 1.00 95.25 269 LEU A CA 1
ATOM 2185 C C . LEU A 1 269 ? 20.787 2.356 -18.177 1.00 95.25 269 LEU A C 1
ATOM 2187 O O . LEU A 1 269 ? 21.508 2.524 -19.158 1.00 95.25 269 LEU A O 1
ATOM 2191 N N . LYS A 1 270 ? 20.549 1.146 -17.654 1.00 96.69 270 LYS A N 1
ATOM 2192 C CA . LYS A 1 270 ? 21.184 -0.085 -18.139 1.00 96.69 270 LYS A CA 1
ATOM 2193 C C . LYS A 1 270 ? 20.960 -0.313 -19.639 1.00 96.69 270 LYS A C 1
ATOM 2195 O O . LYS A 1 270 ? 21.900 -0.603 -20.370 1.00 96.69 270 LYS A O 1
ATOM 2200 N N . GLN A 1 271 ? 19.732 -0.128 -20.133 1.00 95.56 271 GLN A N 1
ATOM 2201 C CA . GLN A 1 271 ? 19.428 -0.278 -21.566 1.00 95.56 271 GLN A CA 1
ATOM 2202 C C . GLN A 1 271 ? 20.191 0.728 -22.444 1.00 95.56 271 GLN A C 1
ATOM 2204 O O . GLN A 1 271 ? 20.637 0.383 -23.544 1.00 95.56 271 GLN A O 1
ATOM 2209 N N . VAL A 1 272 ? 20.332 1.973 -21.977 1.00 95.88 272 VAL A N 1
ATOM 2210 C CA . VAL A 1 272 ? 21.090 3.021 -22.676 1.00 95.88 272 VAL A CA 1
ATOM 2211 C C . VAL A 1 272 ? 22.589 2.710 -22.662 1.00 95.88 272 VAL A C 1
ATOM 2213 O O . VAL A 1 272 ? 23.251 2.879 -23.687 1.00 95.88 272 VAL A O 1
ATOM 2216 N N . GLU A 1 273 ? 23.121 2.202 -21.552 1.00 96.31 273 GLU A N 1
ATOM 2217 C CA . GLU A 1 273 ? 24.518 1.771 -21.436 1.00 96.31 273 GLU A CA 1
ATOM 2218 C C . GLU A 1 273 ? 24.840 0.601 -22.370 1.00 96.31 273 GLU A C 1
ATOM 2220 O O . GLU A 1 273 ? 25.796 0.686 -23.145 1.00 96.31 273 GLU A O 1
ATOM 2225 N N . ASP A 1 274 ? 23.987 -0.426 -22.406 1.00 96.88 274 ASP A N 1
ATOM 2226 C CA . ASP A 1 274 ? 24.120 -1.555 -23.334 1.00 96.88 274 ASP A CA 1
ATOM 2227 C C . ASP A 1 274 ? 24.093 -1.085 -24.801 1.00 96.88 274 ASP A C 1
ATOM 2229 O O . ASP A 1 274 ? 24.817 -1.593 -25.662 1.00 96.88 274 ASP A O 1
ATOM 2233 N N . LYS A 1 275 ? 23.258 -0.083 -25.115 1.00 96.12 275 LYS A N 1
ATOM 2234 C CA . LYS A 1 275 ? 23.206 0.530 -26.449 1.00 96.12 275 LYS A CA 1
ATOM 2235 C C . LYS A 1 275 ? 24.493 1.289 -26.772 1.00 96.12 275 LYS A C 1
ATOM 2237 O O . LYS A 1 275 ? 24.995 1.158 -27.887 1.00 96.12 275 LYS A O 1
ATOM 2242 N N . LEU A 1 276 ? 25.024 2.070 -25.832 1.00 97.12 276 LEU A N 1
ATOM 2243 C CA . LEU A 1 276 ? 26.286 2.792 -26.009 1.00 97.12 276 LEU A CA 1
ATOM 2244 C C . LEU A 1 276 ? 27.459 1.835 -26.232 1.00 97.12 276 LEU A C 1
ATOM 2246 O O . LEU A 1 276 ? 28.286 2.112 -27.100 1.00 97.12 276 LEU A O 1
ATOM 2250 N N . HIS A 1 277 ? 27.493 0.705 -25.521 1.00 96.38 277 HIS A N 1
ATOM 2251 C CA . HIS A 1 277 ? 28.501 -0.336 -25.715 1.00 96.38 277 HIS A CA 1
ATOM 2252 C C . HIS A 1 277 ? 28.479 -0.886 -27.148 1.00 96.38 277 HIS A C 1
ATOM 2254 O O . HIS A 1 277 ? 29.493 -0.829 -27.844 1.00 96.38 277 HIS A O 1
ATOM 2260 N N . ARG A 1 278 ? 27.304 -1.314 -27.636 1.00 96.38 278 ARG A N 1
ATOM 2261 C CA . ARG A 1 278 ? 27.139 -1.813 -29.016 1.00 96.38 278 ARG A CA 1
ATOM 2262 C C . ARG A 1 278 ? 27.534 -0.771 -30.064 1.00 96.38 278 ARG A C 1
ATOM 2264 O O . ARG A 1 278 ? 28.243 -1.077 -31.015 1.00 96.38 278 ARG A O 1
ATOM 2271 N N . LEU A 1 279 ? 27.123 0.485 -29.879 1.00 94.69 279 LEU A N 1
ATOM 2272 C CA . LEU A 1 279 ? 27.500 1.567 -30.794 1.00 94.69 279 LEU A CA 1
ATOM 2273 C C . LEU A 1 279 ? 29.010 1.838 -30.783 1.00 94.69 279 LEU A C 1
ATOM 2275 O O . LEU A 1 279 ? 29.570 2.202 -31.814 1.00 94.69 279 LEU A O 1
ATOM 2279 N N . ALA A 1 280 ? 29.677 1.681 -29.637 1.00 92.88 280 ALA A N 1
ATOM 2280 C CA . ALA A 1 280 ? 31.126 1.827 -29.531 1.00 92.88 280 ALA A CA 1
ATOM 2281 C C . ALA A 1 280 ? 31.887 0.687 -30.229 1.00 92.88 280 ALA A C 1
ATOM 2283 O O . ALA A 1 280 ? 32.962 0.924 -30.775 1.00 92.88 280 ALA A O 1
ATOM 2284 N N . GLU A 1 281 ? 31.347 -0.533 -30.246 1.00 93.56 281 GLU A N 1
ATOM 2285 C CA . GLU A 1 281 ? 31.872 -1.637 -31.063 1.00 93.56 281 GLU A CA 1
ATOM 2286 C C . GLU A 1 281 ? 31.761 -1.323 -32.556 1.00 93.56 281 GLU A C 1
ATOM 2288 O O . GLU A 1 281 ? 32.775 -1.316 -33.250 1.00 93.56 281 GLU A O 1
ATOM 2293 N N . THR A 1 282 ? 30.579 -0.924 -33.035 1.00 91.88 282 THR A N 1
ATOM 2294 C CA . THR A 1 282 ? 30.391 -0.537 -34.445 1.00 91.88 282 THR A CA 1
ATOM 2295 C C . THR A 1 282 ? 31.272 0.652 -34.847 1.00 91.88 282 THR A C 1
ATOM 2297 O O . THR A 1 282 ? 31.812 0.694 -35.951 1.00 91.88 282 THR A O 1
ATOM 2300 N N . ALA A 1 283 ? 31.473 1.627 -33.954 1.00 90.62 283 ALA A N 1
ATOM 2301 C CA . ALA A 1 283 ? 32.382 2.743 -34.211 1.00 90.62 283 ALA A CA 1
ATOM 2302 C C . ALA A 1 283 ? 33.842 2.280 -34.378 1.00 90.62 283 ALA A C 1
ATOM 2304 O O . ALA A 1 283 ? 34.548 2.807 -35.237 1.00 90.62 283 ALA A O 1
ATOM 2305 N N . ARG A 1 284 ? 34.289 1.280 -33.601 1.00 89.25 284 ARG A N 1
ATOM 2306 C CA . ARG A 1 284 ? 35.625 0.673 -33.744 1.00 89.25 284 ARG A CA 1
ATOM 2307 C C . ARG A 1 284 ? 35.786 -0.076 -35.066 1.00 89.25 284 ARG A C 1
ATOM 2309 O O . ARG A 1 284 ? 36.864 -0.028 -35.651 1.00 89.25 284 ARG A O 1
ATOM 2316 N N . GLU A 1 285 ? 34.733 -0.724 -35.559 1.00 87.25 285 GLU A N 1
ATOM 2317 C CA . GLU A 1 285 ? 34.731 -1.334 -36.897 1.00 87.25 285 GLU A CA 1
ATOM 2318 C C . GLU A 1 285 ? 34.867 -0.268 -37.990 1.00 87.25 285 GLU A C 1
ATOM 2320 O O . GLU A 1 285 ? 35.699 -0.388 -38.885 1.00 87.25 285 GLU A O 1
ATOM 2325 N N . TYR A 1 286 ? 34.103 0.824 -37.899 1.00 88.62 286 TYR A N 1
ATOM 2326 C CA . TYR A 1 286 ? 34.177 1.914 -38.875 1.00 88.62 286 TYR A CA 1
ATOM 2327 C C . TYR A 1 286 ? 35.476 2.720 -38.807 1.00 88.62 286 TYR A C 1
ATOM 2329 O O . TYR A 1 286 ? 35.867 3.302 -39.816 1.00 88.62 286 TYR A O 1
ATOM 2337 N N . ALA A 1 287 ? 36.183 2.727 -37.675 1.00 84.44 287 ALA A N 1
ATOM 2338 C CA . ALA 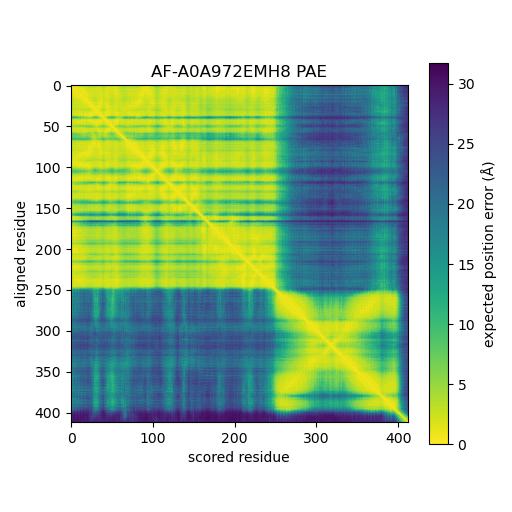A 1 287 ? 37.512 3.333 -37.579 1.00 84.44 287 ALA A CA 1
ATOM 2339 C C . ALA A 1 287 ? 38.539 2.657 -38.510 1.00 84.44 287 ALA A C 1
ATOM 2341 O O . ALA A 1 287 ? 39.519 3.285 -38.899 1.00 84.44 287 ALA A O 1
ATOM 2342 N N . GLN A 1 288 ? 38.291 1.409 -38.921 1.00 85.94 288 GLN A N 1
ATOM 2343 C CA . GLN A 1 288 ? 39.130 0.671 -39.870 1.00 85.94 288 GLN A CA 1
ATOM 2344 C C . GLN A 1 288 ? 38.786 0.975 -41.339 1.00 85.94 288 GLN A C 1
ATOM 2346 O O . GLN A 1 288 ? 39.390 0.394 -42.237 1.00 85.94 288 GLN A O 1
ATOM 2351 N N . ALA A 1 289 ? 37.840 1.884 -41.615 1.00 88.94 289 ALA A N 1
ATOM 2352 C CA . ALA A 1 289 ? 37.384 2.179 -42.974 1.00 88.94 289 ALA A CA 1
ATOM 2353 C C . ALA A 1 289 ? 38.531 2.580 -43.920 1.00 88.94 289 ALA A C 1
ATOM 2355 O O . ALA A 1 289 ? 38.557 2.136 -45.068 1.00 88.94 289 ALA A O 1
ATOM 2356 N N . GLU A 1 290 ? 39.497 3.368 -43.439 1.00 87.62 290 GLU A N 1
ATOM 2357 C CA . GLU A 1 290 ? 40.636 3.834 -44.243 1.00 87.62 290 GLU A CA 1
ATOM 2358 C C . GLU A 1 290 ? 41.517 2.686 -44.768 1.00 87.62 290 GLU A C 1
ATOM 2360 O O . GLU A 1 290 ? 42.098 2.825 -45.842 1.00 87.62 290 GLU A O 1
ATOM 2365 N N . ILE A 1 291 ? 41.537 1.521 -44.103 1.00 90.50 291 ILE A N 1
ATOM 2366 C CA . ILE A 1 291 ? 42.251 0.331 -44.597 1.00 90.50 291 ILE A CA 1
ATOM 2367 C C . ILE A 1 291 ? 41.673 -0.112 -45.946 1.00 90.50 291 ILE A C 1
ATOM 2369 O O . ILE A 1 291 ? 42.423 -0.376 -46.881 1.00 90.50 291 ILE A O 1
ATOM 2373 N N . TYR A 1 292 ? 40.344 -0.136 -46.091 1.00 92.62 292 TYR A N 1
ATOM 2374 C CA . TYR A 1 292 ? 39.702 -0.540 -47.348 1.00 92.62 292 TYR A CA 1
ATOM 2375 C C . TYR A 1 292 ? 39.956 0.456 -48.476 1.00 92.62 292 TYR A C 1
ATOM 2377 O O . TYR A 1 292 ? 40.092 0.052 -49.628 1.00 92.62 292 TYR A O 1
ATOM 2385 N N . LYS A 1 293 ? 40.049 1.751 -48.154 1.00 93.62 293 LYS A N 1
ATOM 2386 C CA . LYS A 1 293 ? 40.419 2.777 -49.131 1.00 93.62 293 LYS A CA 1
ATOM 2387 C C . LYS A 1 293 ? 41.865 2.590 -49.591 1.00 93.62 293 LYS A C 1
ATOM 2389 O O . LYS A 1 293 ? 42.100 2.518 -50.790 1.00 93.62 293 LYS A O 1
ATOM 2394 N N . GLN A 1 294 ? 42.801 2.424 -48.656 1.00 93.38 294 GLN A N 1
ATOM 2395 C CA . GLN A 1 294 ? 44.207 2.166 -48.973 1.00 93.38 294 GLN A CA 1
ATOM 2396 C C . GLN A 1 294 ? 44.367 0.902 -49.831 1.00 93.38 294 GLN A C 1
ATOM 2398 O O . GLN A 1 294 ? 45.080 0.926 -50.831 1.00 93.38 294 GLN A O 1
ATOM 2403 N N . GLN A 1 295 ? 43.672 -0.187 -49.488 1.00 94.38 295 GLN A N 1
ATOM 2404 C CA . GLN A 1 295 ? 43.679 -1.418 -50.281 1.00 94.38 295 GLN A CA 1
ATOM 2405 C C . GLN A 1 295 ? 43.088 -1.204 -51.681 1.00 94.38 295 GLN A C 1
ATOM 2407 O O . GLN A 1 295 ? 43.675 -1.664 -52.658 1.00 94.38 295 GLN A O 1
ATOM 2412 N N . ALA A 1 296 ? 41.969 -0.481 -51.803 1.00 94.44 296 ALA A N 1
ATOM 2413 C CA . ALA A 1 296 ? 41.377 -0.151 -53.098 1.00 94.44 296 ALA A CA 1
ATOM 2414 C C . ALA A 1 296 ? 42.350 0.653 -53.976 1.00 94.44 296 ALA A C 1
ATOM 2416 O O . ALA A 1 296 ? 42.552 0.300 -55.136 1.00 94.44 296 ALA A O 1
ATOM 2417 N N . ASP A 1 297 ? 42.991 1.682 -53.414 1.00 94.81 297 ASP A N 1
ATOM 2418 C CA . ASP A 1 297 ? 43.960 2.530 -54.116 1.00 94.81 297 ASP A CA 1
ATOM 2419 C C . ASP A 1 297 ? 45.180 1.714 -54.594 1.00 94.81 297 ASP A C 1
ATOM 2421 O O . ASP A 1 297 ? 45.633 1.876 -55.729 1.00 94.81 297 ASP A O 1
ATOM 2425 N N . ILE A 1 298 ? 45.669 0.776 -53.770 1.00 94.44 298 ILE A N 1
ATOM 2426 C CA . ILE A 1 298 ? 46.756 -0.152 -54.131 1.00 94.44 298 ILE A CA 1
ATOM 2427 C C . ILE A 1 298 ? 46.340 -1.077 -55.280 1.00 94.44 298 ILE A C 1
ATOM 2429 O O . ILE A 1 298 ? 47.113 -1.251 -56.226 1.00 94.44 298 ILE A O 1
ATOM 2433 N N . LEU A 1 299 ? 45.132 -1.654 -55.239 1.00 94.69 299 LEU A N 1
ATOM 2434 C CA . LEU A 1 299 ? 44.641 -2.498 -56.332 1.00 94.69 299 LEU A CA 1
ATOM 2435 C C . LEU A 1 299 ? 44.478 -1.694 -57.630 1.00 94.69 299 LEU A C 1
ATOM 2437 O O . LEU A 1 299 ? 44.885 -2.171 -58.688 1.00 94.69 299 LEU A O 1
ATOM 2441 N N . TYR A 1 300 ? 43.957 -0.462 -57.561 1.00 95.56 300 TYR A N 1
ATOM 2442 C CA . TYR A 1 300 ? 43.845 0.428 -58.723 1.00 95.56 300 TYR A CA 1
ATOM 2443 C C . TYR A 1 300 ? 45.208 0.770 -59.341 1.00 95.56 300 TYR A C 1
ATOM 2445 O O . TYR A 1 300 ? 45.334 0.792 -60.566 1.00 95.56 300 TYR A O 1
ATOM 2453 N N . ALA A 1 301 ? 46.239 0.984 -58.521 1.00 92.50 301 ALA A N 1
ATOM 2454 C CA . ALA A 1 301 ? 47.597 1.254 -58.995 1.00 92.50 301 ALA A CA 1
ATOM 2455 C C . ALA A 1 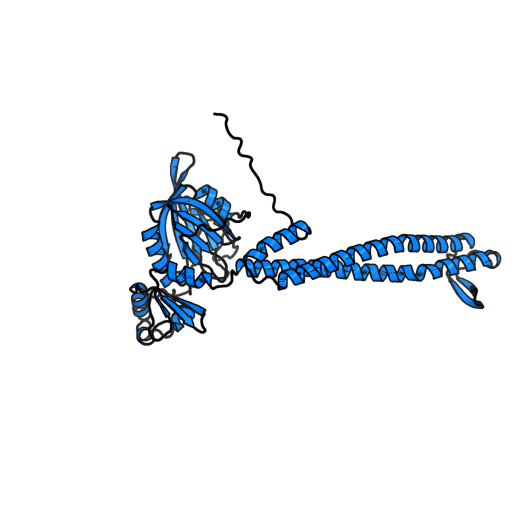301 ? 48.272 0.034 -59.656 1.00 92.50 301 ALA A C 1
ATOM 2457 O O . ALA A 1 301 ? 49.220 0.194 -60.426 1.00 92.50 301 ALA A O 1
ATOM 2458 N N . ASN A 1 302 ? 47.781 -1.180 -59.386 1.00 93.56 302 ASN A N 1
ATOM 2459 C CA . ASN A 1 302 ? 48.403 -2.443 -59.791 1.00 93.56 302 ASN A CA 1
ATOM 2460 C C . ASN A 1 302 ? 47.494 -3.331 -60.658 1.00 93.56 302 ASN A C 1
ATOM 2462 O O . ASN A 1 302 ? 47.749 -4.523 -60.802 1.00 93.56 302 ASN A O 1
ATOM 2466 N N . LEU A 1 303 ? 46.453 -2.776 -61.288 1.00 92.75 303 LEU A N 1
ATOM 2467 C CA . LEU A 1 303 ? 45.484 -3.561 -62.073 1.00 92.75 303 LEU A CA 1
ATOM 2468 C C . LEU A 1 303 ? 46.127 -4.466 -63.138 1.00 92.75 303 LEU A C 1
ATOM 2470 O O . LEU A 1 303 ? 45.607 -5.541 -63.420 1.00 92.75 303 LEU A O 1
ATOM 2474 N N . TYR A 1 304 ? 47.253 -4.044 -63.719 1.00 91.06 304 TYR A N 1
ATOM 2475 C CA . TYR A 1 304 ? 47.963 -4.778 -64.770 1.00 91.06 304 TYR A CA 1
ATOM 2476 C C . TYR A 1 304 ? 48.689 -6.039 -64.273 1.00 91.06 304 TYR A C 1
ATOM 2478 O O . TYR A 1 304 ? 48.981 -6.921 -65.080 1.00 91.06 304 TYR A O 1
ATOM 2486 N N . SER A 1 305 ? 49.014 -6.130 -62.979 1.00 90.88 305 SER A N 1
ATOM 2487 C CA . SER A 1 305 ? 49.771 -7.252 -62.405 1.00 90.88 305 SER A CA 1
ATOM 2488 C C . SER A 1 305 ? 48.876 -8.335 -61.792 1.00 90.88 305 SER A C 1
ATOM 2490 O O . SER A 1 305 ? 49.351 -9.438 -61.514 1.00 90.88 305 SER A O 1
ATOM 2492 N N . ILE A 1 306 ? 47.578 -8.054 -61.632 1.00 91.81 306 ILE A N 1
ATOM 2493 C CA . ILE A 1 306 ? 46.591 -8.973 -61.058 1.00 91.81 306 ILE A CA 1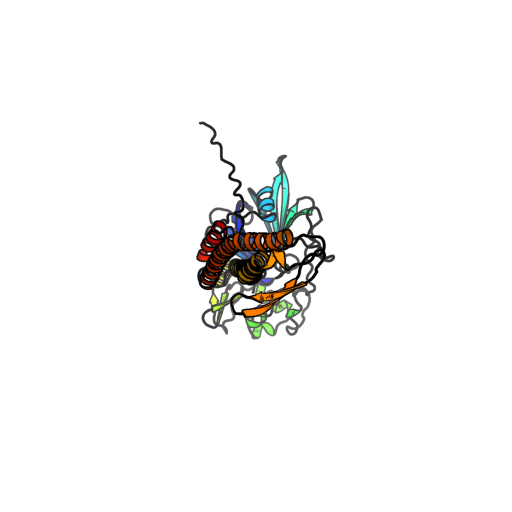
ATOM 2494 C C . ILE A 1 306 ? 46.069 -9.922 -62.144 1.00 91.81 306 ILE A C 1
ATOM 2496 O O . ILE A 1 306 ? 45.496 -9.504 -63.152 1.00 91.81 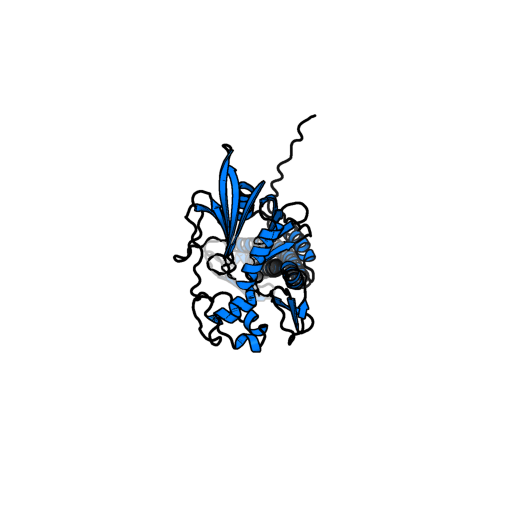306 ILE A O 1
ATOM 2500 N N . LYS A 1 307 ? 46.243 -11.227 -61.932 1.00 91.06 307 LYS A N 1
ATOM 2501 C CA . LYS A 1 307 ? 45.829 -12.278 -62.868 1.00 91.06 307 LYS A CA 1
ATOM 2502 C C . LYS A 1 307 ? 44.348 -12.646 -62.690 1.00 91.06 307 LYS A C 1
ATOM 2504 O O . LYS A 1 307 ? 43.824 -12.590 -61.577 1.00 91.06 307 LYS A O 1
ATOM 2509 N N . PRO A 1 308 ? 43.663 -13.108 -63.754 1.00 89.88 308 PRO A N 1
ATOM 2510 C CA . PRO A 1 308 ? 42.315 -13.655 -63.629 1.00 89.88 308 PRO A CA 1
ATOM 2511 C C . PRO A 1 308 ? 42.261 -14.817 -62.628 1.00 89.88 308 PRO A C 1
ATOM 2513 O O . PRO A 1 308 ? 43.136 -15.683 -62.643 1.00 89.88 308 PRO A O 1
ATOM 2516 N N . ARG A 1 309 ? 41.204 -14.867 -61.804 1.00 90.06 309 ARG A N 1
ATOM 2517 C CA . ARG A 1 309 ? 40.968 -15.901 -60.772 1.00 90.06 309 ARG A CA 1
ATOM 2518 C C . ARG A 1 309 ? 42.018 -15.953 -59.653 1.00 90.06 309 ARG A C 1
ATOM 2520 O O . ARG A 1 309 ? 42.080 -16.938 -58.921 1.00 90.06 309 ARG A O 1
ATOM 2527 N N . GLN A 1 310 ? 42.838 -14.914 -59.517 1.00 92.44 310 GLN A N 1
ATOM 2528 C CA . GLN A 1 310 ? 43.756 -14.759 -58.394 1.00 92.44 310 GLN A CA 1
ATOM 2529 C C . GLN A 1 310 ? 42.964 -14.497 -57.104 1.00 92.44 310 GLN A C 1
ATOM 2531 O O . GLN A 1 310 ? 42.034 -13.697 -57.107 1.00 92.44 310 GLN A O 1
ATOM 2536 N N . SER A 1 311 ? 43.325 -15.178 -56.014 1.00 93.62 311 SER A N 1
ATOM 2537 C CA . SER A 1 311 ? 42.647 -15.080 -54.710 1.00 93.62 311 SER A CA 1
ATOM 2538 C C . SER A 1 311 ? 43.346 -14.153 -53.715 1.00 93.62 311 SER A C 1
ATOM 2540 O O . SER A 1 311 ? 42.747 -13.749 -52.725 1.00 93.62 311 SER A O 1
ATOM 2542 N N . VAL A 1 312 ? 44.619 -13.831 -53.950 1.00 95.62 312 VAL A N 1
ATOM 2543 C CA . VAL A 1 312 ? 45.422 -12.946 -53.097 1.00 95.62 312 VAL A CA 1
ATOM 2544 C C . VAL A 1 312 ? 46.345 -12.121 -53.981 1.00 95.62 312 VAL A C 1
ATOM 2546 O O . VAL A 1 312 ? 47.062 -12.680 -54.810 1.00 95.62 312 VAL A O 1
ATOM 2549 N N . PHE A 1 313 ? 46.336 -10.805 -53.807 1.00 95.25 313 PHE A N 1
ATOM 2550 C CA . PHE A 1 313 ? 47.347 -9.900 -54.341 1.00 95.25 313 PHE A CA 1
ATOM 2551 C C . PHE A 1 313 ? 48.475 -9.729 -53.323 1.00 95.25 313 PHE A C 1
ATOM 2553 O O . PHE A 1 313 ? 48.211 -9.400 -52.169 1.00 95.25 313 PHE A O 1
ATOM 2560 N N . GLU A 1 314 ? 49.718 -9.920 -53.761 1.00 95.12 314 GLU A N 1
ATOM 2561 C CA . GLU A 1 314 ? 50.922 -9.652 -52.973 1.00 95.12 314 GLU A CA 1
ATOM 2562 C C . GLU A 1 314 ? 51.685 -8.500 -53.627 1.00 95.12 314 GLU A C 1
ATOM 2564 O O . GLU A 1 314 ? 51.974 -8.541 -54.825 1.00 95.12 314 GLU A O 1
ATOM 2569 N N . GLY A 1 315 ? 51.999 -7.465 -52.854 1.00 91.19 315 GLY A N 1
ATOM 2570 C CA . GLY A 1 315 ? 52.682 -6.282 -53.365 1.00 91.19 315 GLY A CA 1
ATOM 2571 C C . GLY A 1 315 ? 53.252 -5.420 -52.251 1.00 91.19 315 GLY A C 1
ATOM 2572 O O . GLY A 1 315 ? 53.481 -5.895 -51.140 1.00 91.19 315 GLY A O 1
ATOM 2573 N N . TYR A 1 316 ? 53.463 -4.142 -52.552 1.00 91.06 316 TYR A N 1
ATOM 2574 C CA . TYR A 1 316 ? 53.941 -3.153 -51.593 1.00 91.06 316 TYR A CA 1
ATOM 2575 C C . TYR A 1 316 ? 52.919 -2.027 -51.444 1.00 91.06 316 TYR A C 1
ATOM 2577 O O . TYR A 1 316 ? 52.262 -1.644 -52.415 1.00 91.06 316 TYR A O 1
ATOM 2585 N N . ASP A 1 317 ? 52.779 -1.504 -50.231 1.00 90.12 317 ASP A N 1
ATOM 2586 C CA . ASP A 1 317 ? 51.994 -0.302 -49.975 1.00 90.12 317 ASP A CA 1
ATOM 2587 C C . ASP A 1 317 ? 52.753 0.984 -50.369 1.00 90.12 317 ASP A C 1
ATOM 2589 O O . ASP A 1 317 ? 53.898 0.959 -50.825 1.00 90.12 317 ASP A O 1
ATOM 2593 N N . PHE A 1 318 ? 52.120 2.145 -50.172 1.00 86.00 318 PHE A N 1
ATOM 2594 C CA . PHE A 1 318 ? 52.712 3.454 -50.481 1.00 86.00 318 PHE A CA 1
ATOM 2595 C C . PHE A 1 318 ? 53.928 3.824 -49.609 1.00 86.00 318 PHE A C 1
ATOM 2597 O O . PHE A 1 318 ? 54.618 4.797 -49.907 1.00 86.00 318 PHE A O 1
ATOM 2604 N N . SER A 1 319 ? 54.201 3.076 -48.538 1.00 89.81 319 SER A N 1
ATOM 2605 C CA . SER A 1 319 ? 55.388 3.203 -47.681 1.00 89.81 319 SER A CA 1
ATOM 2606 C C . SER A 1 319 ? 56.426 2.110 -47.952 1.00 89.81 319 SER A C 1
ATOM 2608 O O . SER A 1 319 ? 57.393 1.974 -47.199 1.00 89.81 319 SER A O 1
ATOM 2610 N N . ASN A 1 320 ? 56.255 1.362 -49.046 1.00 88.75 320 ASN A N 1
ATOM 2611 C CA . ASN A 1 320 ? 57.126 0.278 -49.479 1.00 88.75 320 ASN A CA 1
ATOM 2612 C C . ASN A 1 320 ? 57.189 -0.904 -48.490 1.00 88.75 320 ASN A C 1
ATOM 2614 O O . ASN A 1 320 ? 58.190 -1.621 -48.439 1.00 88.75 320 ASN A O 1
ATOM 2618 N N . GLN A 1 321 ? 56.131 -1.113 -47.700 1.00 91.75 321 GLN A N 1
ATOM 2619 C CA . GLN A 1 321 ? 55.966 -2.290 -46.846 1.00 91.75 321 GLN A CA 1
ATOM 2620 C C . GLN A 1 321 ? 55.208 -3.390 -47.595 1.00 91.75 321 GLN A C 1
ATOM 2622 O O . GLN A 1 321 ? 54.279 -3.080 -48.345 1.00 91.75 321 GLN A O 1
ATOM 2627 N N . PRO A 1 322 ? 55.575 -4.671 -47.416 1.00 92.56 322 PRO A N 1
ATOM 2628 C CA . PRO A 1 322 ? 54.862 -5.772 -48.049 1.00 92.56 322 PRO A CA 1
ATOM 2629 C C . PRO A 1 322 ? 53.417 -5.845 -47.537 1.00 92.56 322 PRO A C 1
ATOM 2631 O O . PRO A 1 322 ? 53.172 -5.793 -46.332 1.00 92.56 322 PRO A O 1
ATOM 2634 N N . ILE A 1 323 ? 52.461 -5.996 -48.454 1.00 94.06 323 ILE A N 1
ATOM 2635 C CA . ILE A 1 323 ? 51.031 -6.113 -48.156 1.00 94.06 323 ILE A CA 1
ATOM 2636 C C . ILE A 1 323 ? 50.413 -7.274 -48.934 1.00 94.06 323 ILE A C 1
ATOM 2638 O O . ILE A 1 323 ? 50.753 -7.523 -50.093 1.00 94.06 323 ILE A O 1
ATOM 2642 N N . GLN A 1 324 ? 49.473 -7.962 -48.289 1.00 95.19 324 GLN A N 1
ATOM 2643 C CA . GLN A 1 324 ? 48.623 -8.970 -48.911 1.00 95.19 324 GLN A CA 1
ATOM 2644 C C . GLN A 1 324 ? 47.166 -8.499 -48.879 1.00 95.19 324 GLN A C 1
ATOM 2646 O O . GLN A 1 324 ? 46.681 -8.033 -47.846 1.00 95.19 324 GLN A O 1
ATOM 2651 N N . ILE A 1 325 ? 46.474 -8.595 -50.016 1.00 94.88 325 ILE A N 1
ATOM 2652 C CA . ILE A 1 325 ? 45.069 -8.198 -50.166 1.00 94.88 325 ILE A CA 1
ATOM 2653 C C . ILE A 1 325 ? 44.285 -9.388 -50.716 1.00 94.88 325 ILE A C 1
ATOM 2655 O O . ILE A 1 325 ? 44.594 -9.895 -51.793 1.00 94.88 325 ILE A O 1
ATOM 2659 N N . GLU A 1 326 ? 43.268 -9.832 -49.983 1.00 95.25 326 GLU A N 1
ATOM 2660 C CA . GLU A 1 326 ? 42.358 -10.888 -50.432 1.00 95.25 326 GLU A CA 1
ATOM 2661 C C . GLU A 1 326 ? 41.494 -10.406 -51.605 1.00 95.25 326 GLU A C 1
ATOM 2663 O O . GLU A 1 326 ? 40.984 -9.283 -51.601 1.00 95.25 326 GLU A O 1
ATOM 2668 N N . LEU A 1 327 ? 41.324 -11.270 -52.606 1.00 94.44 327 LEU A N 1
ATOM 2669 C CA . LEU A 1 327 ? 40.532 -11.023 -53.807 1.00 94.44 327 LEU A CA 1
ATOM 2670 C C . LEU A 1 327 ? 39.457 -12.102 -53.952 1.00 94.44 327 LEU A C 1
ATOM 2672 O O . LEU A 1 327 ? 39.705 -13.277 -53.687 1.00 94.44 327 LEU A O 1
ATOM 2676 N N . ASP A 1 328 ? 38.285 -11.721 -54.450 1.00 94.31 328 ASP A N 1
ATOM 2677 C CA . ASP A 1 328 ? 37.274 -12.646 -54.948 1.00 94.31 328 ASP A CA 1
ATOM 2678 C C . ASP A 1 328 ? 37.696 -13.158 -56.343 1.00 94.31 328 ASP A C 1
ATOM 2680 O O . ASP A 1 328 ? 37.704 -12.375 -57.303 1.00 94.31 328 ASP A O 1
ATOM 2684 N N . PRO A 1 329 ? 38.012 -14.462 -56.502 1.00 93.69 329 PRO A N 1
ATOM 2685 C CA . PRO A 1 329 ? 38.451 -15.032 -57.778 1.00 93.69 329 PRO A CA 1
ATOM 2686 C C . PRO A 1 329 ? 37.388 -14.992 -58.882 1.00 93.69 329 PRO A C 1
ATOM 2688 O O . PRO A 1 329 ? 37.710 -15.210 -60.053 1.00 93.69 329 PRO A O 1
ATOM 2691 N N . SER A 1 330 ? 36.117 -14.787 -58.524 1.00 93.50 330 SER A N 1
ATOM 2692 C CA . SER A 1 330 ? 35.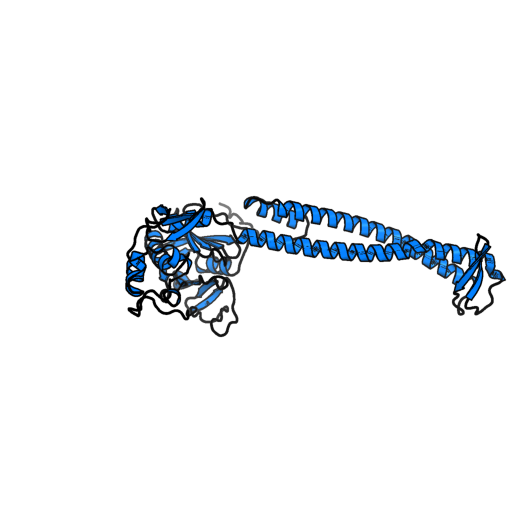014 -14.664 -59.480 1.00 93.50 330 SER A CA 1
ATOM 2693 C C . SER A 1 330 ? 34.900 -13.262 -60.090 1.00 93.50 330 SER A C 1
ATOM 2695 O O . SER A 1 330 ? 34.209 -13.090 -61.095 1.00 93.50 330 SER A O 1
ATOM 2697 N N . GLN A 1 331 ? 35.603 -12.279 -59.523 1.00 92.62 331 GLN A N 1
ATOM 2698 C CA . GLN A 1 331 ? 35.561 -10.875 -59.919 1.00 92.62 331 GLN A CA 1
ATOM 2699 C C . GLN A 1 331 ? 36.828 -10.452 -60.674 1.00 92.62 331 GLN A C 1
ATOM 2701 O O . GLN A 1 331 ? 37.907 -11.026 -60.523 1.00 92.62 331 GLN A O 1
ATOM 2706 N N . THR A 1 332 ? 36.715 -9.405 -61.492 1.00 93.81 332 THR A N 1
ATOM 2707 C CA . THR A 1 332 ? 37.880 -8.759 -62.115 1.00 93.81 332 THR A CA 1
ATOM 2708 C C . THR A 1 332 ? 38.676 -7.940 -61.091 1.00 93.81 332 THR A C 1
ATOM 2710 O O . THR A 1 332 ? 38.178 -7.600 -60.017 1.00 93.81 332 THR A O 1
ATOM 2713 N N . ALA A 1 333 ? 39.919 -7.576 -61.423 1.00 91.31 333 ALA A N 1
ATOM 2714 C CA . ALA A 1 333 ? 40.753 -6.717 -60.575 1.00 91.31 333 ALA A CA 1
ATOM 2715 C C . ALA A 1 333 ? 40.070 -5.371 -60.257 1.00 91.31 333 ALA A C 1
ATOM 2717 O O . ALA A 1 333 ? 40.071 -4.918 -59.114 1.00 91.31 333 ALA A O 1
ATOM 2718 N N . THR A 1 334 ? 39.408 -4.771 -61.253 1.00 93.69 334 THR A N 1
ATOM 2719 C CA . THR A 1 334 ? 38.639 -3.531 -61.082 1.00 93.69 334 THR A CA 1
ATOM 2720 C C . THR A 1 334 ? 37.408 -3.731 -60.199 1.00 93.69 334 THR A C 1
ATOM 2722 O O . THR A 1 334 ? 37.127 -2.879 -59.364 1.00 93.69 334 THR A O 1
ATOM 2725 N N . GLN A 1 335 ? 36.694 -4.855 -60.335 1.00 95.06 335 GLN A N 1
ATOM 2726 C CA . GLN A 1 335 ? 35.534 -5.166 -59.489 1.00 95.06 335 GLN A CA 1
ATOM 2727 C C . GLN A 1 335 ? 35.934 -5.376 -58.023 1.00 95.06 335 GLN A C 1
ATOM 2729 O O . GLN A 1 335 ? 35.285 -4.821 -57.142 1.00 95.06 335 GLN A O 1
ATOM 2734 N N . ASN A 1 336 ? 37.046 -6.073 -57.764 1.00 95.25 336 ASN A N 1
ATOM 2735 C CA . ASN A 1 336 ? 37.601 -6.218 -56.416 1.00 95.25 336 ASN A CA 1
ATOM 2736 C C . ASN A 1 336 ? 37.979 -4.857 -55.799 1.00 95.25 336 ASN A C 1
ATOM 2738 O O . ASN A 1 336 ? 37.601 -4.557 -54.665 1.00 95.25 336 ASN A O 1
ATOM 2742 N N . ALA A 1 337 ? 38.669 -3.995 -56.558 1.00 94.94 337 ALA A N 1
ATOM 2743 C CA . ALA A 1 337 ? 39.014 -2.642 -56.113 1.00 94.94 337 ALA A CA 1
ATOM 2744 C C . ALA A 1 337 ? 37.764 -1.781 -55.842 1.00 94.94 337 ALA A C 1
ATOM 2746 O O . ALA A 1 337 ? 37.687 -1.077 -54.832 1.00 94.94 337 ALA A O 1
ATOM 2747 N N . GLN A 1 338 ? 36.749 -1.871 -56.707 1.00 95.00 338 GLN A N 1
ATOM 2748 C CA . GLN A 1 338 ? 35.473 -1.182 -56.528 1.00 95.00 338 GLN A CA 1
ATOM 2749 C C . GLN A 1 338 ? 34.715 -1.686 -55.291 1.00 95.00 338 GLN A C 1
ATOM 2751 O O . GLN A 1 338 ? 34.209 -0.866 -54.529 1.00 95.00 338 GLN A O 1
ATOM 2756 N N . ALA A 1 339 ? 34.682 -2.996 -55.036 1.00 94.81 339 ALA A N 1
ATOM 2757 C CA . ALA A 1 339 ? 34.022 -3.578 -53.867 1.00 94.81 339 ALA A CA 1
ATOM 2758 C C . ALA A 1 339 ? 34.638 -3.085 -52.542 1.00 94.81 339 ALA A C 1
ATOM 2760 O O . ALA A 1 339 ? 33.913 -2.756 -51.596 1.00 94.81 339 ALA A O 1
ATOM 2761 N N . LEU A 1 340 ? 35.970 -2.963 -52.477 1.00 94.06 340 LEU A N 1
ATOM 2762 C CA . LEU A 1 340 ? 36.668 -2.363 -51.333 1.00 94.06 340 LEU A CA 1
ATOM 2763 C C . LEU A 1 340 ? 36.276 -0.889 -51.140 1.00 94.06 340 LEU A C 1
ATOM 2765 O O . LEU A 1 340 ? 35.975 -0.464 -50.021 1.00 94.06 340 LEU A O 1
ATOM 2769 N N . TYR A 1 341 ? 36.192 -0.121 -52.230 1.00 93.88 341 TYR A N 1
ATOM 2770 C CA . TYR A 1 341 ? 35.765 1.278 -52.182 1.00 93.88 341 TYR A CA 1
ATOM 2771 C C . TYR A 1 341 ? 34.289 1.433 -51.771 1.00 93.88 341 TYR A C 1
ATOM 2773 O O . TYR A 1 341 ? 33.935 2.316 -50.989 1.00 93.88 341 TYR A O 1
ATOM 2781 N N . GLU A 1 342 ? 33.406 0.545 -52.229 1.00 94.12 342 GLU A N 1
ATOM 2782 C CA . GLU A 1 342 ? 31.999 0.509 -51.818 1.00 94.12 342 GLU A CA 1
ATOM 2783 C C . GLU A 1 342 ? 31.850 0.193 -50.324 1.00 94.12 342 GLU A C 1
ATOM 2785 O O . GLU A 1 342 ? 31.045 0.829 -49.630 1.00 94.12 342 GLU A O 1
ATOM 2790 N N . ARG A 1 343 ? 32.665 -0.733 -49.799 1.00 92.00 343 ARG A N 1
ATOM 2791 C CA . ARG A 1 343 ? 32.736 -1.043 -48.364 1.00 92.00 343 ARG A CA 1
ATOM 2792 C C . ARG A 1 343 ? 33.206 0.166 -47.556 1.00 92.00 343 ARG A C 1
ATOM 2794 O O . ARG A 1 343 ? 32.550 0.503 -46.568 1.00 92.00 343 ARG A O 1
ATOM 2801 N N . TYR A 1 344 ? 34.251 0.860 -48.008 1.00 93.94 344 TYR A N 1
ATOM 2802 C CA . TYR A 1 344 ? 34.704 2.127 -47.424 1.00 93.94 344 TYR A CA 1
ATOM 2803 C C . TYR A 1 344 ? 33.566 3.156 -47.352 1.00 93.94 344 TYR A C 1
ATOM 2805 O O . TYR A 1 344 ? 33.212 3.631 -46.272 1.00 93.94 344 TYR A O 1
ATOM 2813 N N . GLN A 1 345 ? 32.914 3.439 -48.484 1.00 91.56 345 GLN A N 1
ATOM 2814 C CA . GLN A 1 345 ? 31.826 4.418 -48.562 1.00 91.56 345 GLN A CA 1
ATOM 2815 C C . GLN A 1 345 ? 30.639 4.045 -47.659 1.00 91.56 345 GLN A C 1
ATOM 2817 O O . GLN A 1 345 ? 30.032 4.912 -47.023 1.00 91.56 345 GLN A O 1
ATOM 2822 N N . LYS A 1 346 ? 30.306 2.752 -47.556 1.00 90.19 346 LYS A N 1
ATOM 2823 C CA . LYS A 1 346 ? 29.278 2.255 -46.630 1.00 90.19 346 LYS A CA 1
ATOM 2824 C C . LYS A 1 346 ? 29.654 2.526 -45.171 1.00 90.19 346 LYS A C 1
ATOM 2826 O O . LYS A 1 346 ? 28.802 3.008 -44.424 1.00 90.19 346 LYS A O 1
ATOM 2831 N N . MET A 1 347 ? 30.901 2.265 -44.780 1.00 91.12 347 MET A N 1
ATOM 2832 C CA . MET A 1 347 ? 31.386 2.500 -43.415 1.00 91.12 347 MET A CA 1
ATOM 2833 C C . MET A 1 347 ? 31.430 3.989 -43.058 1.00 91.12 347 MET A C 1
ATOM 2835 O O . MET A 1 347 ? 30.974 4.370 -41.983 1.00 91.12 347 MET A O 1
ATOM 2839 N N . ILE A 1 348 ? 31.864 4.857 -43.977 1.00 89.56 348 ILE A N 1
ATOM 2840 C CA . ILE A 1 348 ? 31.855 6.315 -43.771 1.00 89.56 348 ILE A CA 1
ATOM 2841 C C . ILE A 1 348 ? 30.428 6.845 -43.578 1.00 89.56 348 ILE A C 1
ATOM 2843 O O . ILE A 1 348 ? 30.162 7.600 -42.637 1.00 89.56 348 ILE A O 1
ATOM 2847 N N . ARG A 1 349 ? 29.474 6.409 -44.414 1.00 87.81 349 ARG A N 1
ATOM 2848 C CA . ARG A 1 349 ? 28.053 6.768 -44.249 1.00 87.81 349 ARG A CA 1
ATOM 2849 C C . ARG A 1 349 ? 27.486 6.259 -42.921 1.00 87.81 349 ARG A C 1
ATOM 2851 O O . ARG A 1 349 ? 26.780 6.999 -42.236 1.00 87.81 349 ARG A O 1
ATOM 2858 N N . GLY A 1 350 ? 27.815 5.022 -42.545 1.00 89.94 350 GLY A N 1
ATOM 2859 C CA . GLY A 1 350 ? 27.412 4.420 -41.275 1.00 89.94 350 GLY A CA 1
ATOM 2860 C C . GLY A 1 350 ? 27.973 5.158 -40.056 1.00 89.94 350 GLY A C 1
ATOM 2861 O O . GLY A 1 350 ? 27.243 5.376 -39.089 1.00 89.94 350 GLY A O 1
ATOM 2862 N N . SER A 1 351 ? 29.227 5.613 -40.122 1.00 90.94 351 SER A N 1
ATOM 2863 C CA . SER A 1 351 ? 29.921 6.319 -39.037 1.00 90.94 351 SER A CA 1
ATOM 2864 C C . SER A 1 351 ? 29.187 7.585 -38.598 1.00 90.94 351 SER A C 1
ATOM 2866 O O . SER A 1 351 ? 28.941 7.786 -37.407 1.00 90.94 351 SER A O 1
ATOM 2868 N N . LYS A 1 352 ? 28.702 8.387 -39.555 1.00 89.31 352 LYS A N 1
ATOM 2869 C CA . LYS A 1 352 ? 27.898 9.580 -39.251 1.00 89.31 352 LYS A CA 1
ATOM 2870 C C . LYS A 1 352 ? 26.628 9.240 -38.461 1.00 89.31 352 LYS A C 1
ATOM 2872 O O . LYS A 1 352 ? 26.286 9.951 -37.518 1.00 89.31 352 LYS A O 1
ATOM 2877 N N . SER A 1 353 ? 25.938 8.159 -38.829 1.00 90.56 353 SER A N 1
ATOM 2878 C CA . SER A 1 353 ? 24.726 7.715 -38.131 1.00 90.56 353 SER A CA 1
ATOM 2879 C C . SER A 1 353 ? 25.035 7.208 -36.719 1.00 90.56 353 SER A C 1
ATOM 2881 O O . SER A 1 353 ? 24.358 7.601 -35.768 1.00 90.56 353 SER A O 1
ATOM 2883 N N . VAL A 1 354 ? 26.096 6.408 -36.558 1.00 93.69 354 VAL A N 1
ATOM 2884 C CA . VAL A 1 354 ? 26.536 5.900 -35.247 1.00 93.69 354 VAL A CA 1
ATOM 2885 C C . VAL A 1 354 ? 26.902 7.048 -34.306 1.00 93.69 354 VAL A C 1
ATOM 2887 O O . VAL A 1 354 ? 26.440 7.057 -33.167 1.00 93.69 354 VAL A O 1
ATOM 2890 N N . LEU A 1 355 ? 27.637 8.058 -34.782 1.00 90.69 355 LEU A N 1
ATOM 2891 C CA . LEU A 1 355 ? 27.978 9.245 -33.987 1.00 90.69 355 LEU A CA 1
ATOM 2892 C C . LEU A 1 355 ? 26.731 10.003 -33.511 1.00 90.69 355 LEU A C 1
ATOM 2894 O O . LEU A 1 355 ? 26.637 10.372 -32.340 1.00 90.69 355 LEU A O 1
ATOM 2898 N N . GLN A 1 356 ? 25.739 10.191 -34.388 1.00 93.50 356 GLN A N 1
ATOM 2899 C CA . GLN A 1 356 ? 24.466 10.819 -34.015 1.00 93.50 356 GLN A CA 1
ATOM 2900 C C . GLN A 1 356 ? 23.717 10.005 -32.951 1.00 93.50 356 GLN A C 1
ATOM 2902 O O . GLN A 1 356 ? 23.215 10.566 -31.975 1.00 93.50 356 GLN A O 1
ATOM 2907 N N . GLN A 1 357 ? 23.666 8.680 -33.105 1.00 94.12 357 GLN A N 1
ATOM 2908 C CA . GLN A 1 357 ? 23.017 7.799 -32.137 1.00 94.12 357 GLN A CA 1
ATOM 2909 C C . GLN A 1 357 ? 23.747 7.774 -30.788 1.00 94.12 357 GLN A C 1
ATOM 2911 O O . GLN A 1 357 ? 23.085 7.761 -29.749 1.00 94.12 357 GLN A O 1
ATOM 2916 N N . GLN A 1 358 ? 25.083 7.814 -30.785 1.00 95.19 358 GLN A N 1
ATOM 2917 C CA . GLN A 1 358 ? 25.884 7.923 -29.564 1.00 95.19 358 GLN A CA 1
ATOM 2918 C C . GLN A 1 358 ? 25.641 9.252 -28.848 1.00 95.19 358 GLN A C 1
ATOM 2920 O O . GLN A 1 358 ? 25.471 9.253 -27.632 1.00 95.19 358 GLN A O 1
ATOM 2925 N N . ALA A 1 359 ? 25.585 10.371 -29.578 1.00 92.94 359 ALA A N 1
ATOM 2926 C CA . ALA A 1 359 ? 25.295 11.679 -28.994 1.00 92.94 359 ALA A CA 1
ATOM 2927 C C . ALA A 1 359 ? 23.913 11.706 -28.320 1.00 92.94 359 ALA A C 1
ATOM 2929 O O . ALA A 1 359 ? 23.787 12.158 -27.181 1.00 92.94 359 ALA A O 1
ATOM 2930 N N . LEU A 1 360 ? 22.888 11.156 -28.983 1.00 93.56 360 LEU A N 1
ATOM 2931 C CA . LEU A 1 360 ? 21.540 11.066 -28.420 1.00 93.56 360 LEU A CA 1
ATOM 2932 C C . LEU A 1 360 ? 21.489 10.156 -27.183 1.00 93.56 360 LEU A C 1
ATOM 2934 O O . LEU A 1 360 ? 20.905 10.537 -26.173 1.00 93.56 360 LEU A O 1
ATOM 2938 N N . ALA A 1 361 ? 22.131 8.986 -27.240 1.00 93.38 361 ALA A N 1
ATOM 2939 C CA . ALA A 1 361 ? 22.167 8.048 -26.120 1.00 93.38 361 ALA A CA 1
ATOM 2940 C C . ALA A 1 361 ? 22.945 8.603 -24.913 1.00 93.38 361 ALA A C 1
ATOM 2942 O O . ALA A 1 361 ? 22.510 8.427 -23.780 1.00 93.38 361 ALA A O 1
ATOM 2943 N N . ARG A 1 362 ? 24.052 9.329 -25.129 1.00 93.94 362 ARG A N 1
ATOM 2944 C CA . ARG A 1 362 ? 24.779 10.024 -24.049 1.00 93.94 362 ARG A CA 1
ATOM 2945 C C . ARG A 1 362 ? 23.918 11.098 -23.393 1.00 93.94 362 ARG A C 1
ATOM 2947 O O . ARG A 1 362 ? 23.889 11.174 -22.173 1.00 93.94 362 ARG A O 1
ATOM 2954 N N . LYS A 1 363 ? 23.183 11.880 -24.192 1.00 91.88 363 LYS A N 1
ATOM 2955 C CA . LYS A 1 363 ? 22.242 12.878 -23.669 1.00 91.88 363 LYS A CA 1
ATOM 2956 C C . LYS A 1 363 ? 21.155 12.224 -22.810 1.00 91.88 363 LYS A C 1
ATOM 2958 O O . LYS A 1 363 ? 20.895 12.704 -21.714 1.00 91.88 363 LYS A O 1
ATOM 2963 N N . GLU A 1 364 ? 20.559 11.128 -23.287 1.00 92.81 364 GLU A N 1
ATOM 2964 C CA . GLU A 1 364 ? 19.564 10.368 -22.517 1.00 92.81 364 GLU A CA 1
ATOM 2965 C C . GLU A 1 364 ? 20.160 9.826 -21.211 1.00 92.81 364 GLU A C 1
ATOM 2967 O O . GLU A 1 364 ? 19.541 9.980 -20.161 1.00 92.81 364 GLU A O 1
ATOM 2972 N N . LYS A 1 365 ? 21.380 9.270 -21.249 1.00 93.44 365 LYS A N 1
ATOM 2973 C CA . LYS A 1 365 ? 22.090 8.803 -20.050 1.00 93.44 365 LYS A CA 1
ATOM 2974 C C . LYS A 1 365 ? 22.247 9.921 -19.016 1.00 93.44 365 LYS A C 1
ATOM 2976 O O . LYS A 1 365 ? 21.814 9.737 -17.887 1.00 93.44 365 LYS A O 1
ATOM 2981 N N . THR A 1 366 ? 22.766 11.085 -19.408 1.00 91.81 366 THR A N 1
ATOM 2982 C CA . THR A 1 366 ? 22.928 12.229 -18.494 1.00 91.81 366 THR A CA 1
ATOM 2983 C C . THR A 1 366 ? 21.596 12.688 -17.901 1.00 91.81 366 THR A C 1
ATOM 2985 O O . THR A 1 366 ? 21.524 13.008 -16.719 1.00 91.81 366 THR A O 1
ATOM 2988 N N . THR A 1 367 ? 20.515 12.691 -18.689 1.00 90.75 367 THR A N 1
ATOM 2989 C CA . THR A 1 367 ? 19.176 12.995 -18.163 1.00 90.75 367 THR A CA 1
ATOM 2990 C C . THR A 1 367 ? 18.732 11.971 -17.116 1.00 90.75 367 THR A C 1
ATOM 2992 O O . THR A 1 367 ? 18.214 12.362 -16.077 1.00 90.75 367 THR A O 1
ATOM 2995 N N . LEU A 1 368 ? 18.942 10.675 -17.353 1.00 90.69 368 LEU A N 1
ATOM 2996 C CA . LEU A 1 368 ? 18.579 9.622 -16.397 1.00 90.69 368 LEU A CA 1
ATOM 2997 C C . LEU A 1 368 ? 19.422 9.676 -15.114 1.00 90.69 368 LEU A C 1
ATOM 2999 O O . LEU A 1 368 ? 18.872 9.473 -14.035 1.00 90.69 368 LEU A O 1
ATOM 3003 N N . GLU A 1 369 ? 20.718 9.980 -15.218 1.00 90.62 369 GLU A N 1
ATOM 3004 C CA . GLU A 1 369 ? 21.609 10.181 -14.064 1.00 90.62 369 GLU A CA 1
ATOM 3005 C C . GLU A 1 369 ? 21.152 11.366 -13.207 1.00 90.62 369 GLU A C 1
ATOM 3007 O O . GLU A 1 369 ? 21.086 11.248 -11.985 1.00 90.62 369 GLU A O 1
ATOM 3012 N N . GLN A 1 370 ? 20.751 12.473 -13.841 1.00 87.56 370 GLN A N 1
ATOM 3013 C CA . GLN A 1 370 ? 20.195 13.623 -13.128 1.00 87.56 370 GLN A CA 1
ATOM 3014 C C . GLN A 1 370 ? 18.895 13.263 -12.403 1.00 87.56 370 GLN A C 1
ATOM 3016 O O . GLN A 1 370 ? 18.737 13.588 -11.234 1.00 87.56 370 GLN A O 1
ATOM 3021 N N . LEU A 1 371 ? 17.986 12.537 -13.060 1.00 90.06 371 LEU A N 1
ATOM 3022 C CA . LEU A 1 371 ? 16.738 12.103 -12.427 1.00 90.06 371 LEU A CA 1
ATOM 3023 C C . LEU A 1 371 ? 16.981 11.173 -11.236 1.00 90.06 371 LEU A C 1
ATOM 3025 O O . LEU A 1 371 ? 16.232 11.220 -10.266 1.00 90.06 371 LEU A O 1
ATOM 3029 N N . LEU A 1 372 ? 18.003 10.318 -11.299 1.00 89.12 372 LEU A N 1
ATOM 3030 C CA . LEU A 1 372 ? 18.367 9.464 -10.173 1.00 89.12 372 LEU A CA 1
ATOM 3031 C C . LEU A 1 372 ? 18.880 10.295 -8.990 1.00 89.12 372 LEU A C 1
ATOM 3033 O O . LEU A 1 372 ? 18.455 10.056 -7.863 1.00 89.12 372 LEU A O 1
ATOM 3037 N N . TYR A 1 373 ? 19.729 11.290 -9.255 1.00 86.81 373 TYR A N 1
ATOM 3038 C CA . TYR A 1 373 ? 20.198 12.230 -8.238 1.00 86.81 373 TYR A CA 1
ATOM 3039 C C . TYR A 1 373 ? 19.038 13.010 -7.608 1.00 86.81 373 TYR A C 1
ATOM 3041 O O . TYR A 1 373 ? 18.928 13.078 -6.386 1.00 86.81 373 TYR A O 1
ATOM 3049 N N . ASP A 1 374 ? 18.138 13.555 -8.425 1.00 86.38 374 ASP A N 1
ATOM 3050 C CA . ASP A 1 374 ? 16.964 14.287 -7.949 1.00 86.38 374 ASP A CA 1
ATOM 3051 C C . ASP A 1 374 ? 16.095 13.390 -7.047 1.00 86.38 374 ASP A C 1
ATOM 3053 O O . ASP A 1 374 ? 15.686 13.810 -5.969 1.00 86.38 374 ASP A O 1
ATOM 3057 N N . LEU A 1 375 ? 15.890 12.125 -7.439 1.00 88.00 375 LEU A N 1
ATOM 3058 C CA . LEU A 1 375 ? 15.136 11.133 -6.667 1.00 88.00 375 LEU A CA 1
ATOM 3059 C C . LEU A 1 375 ? 15.784 10.788 -5.317 1.00 88.00 375 LEU A C 1
ATOM 3061 O O . LEU A 1 375 ? 15.075 10.523 -4.347 1.00 88.00 375 LEU A O 1
ATOM 3065 N N . GLU A 1 376 ? 17.114 10.736 -5.249 1.00 81.69 376 GLU A N 1
ATOM 3066 C CA . GLU A 1 376 ? 17.856 10.459 -4.011 1.00 81.69 376 GLU A CA 1
ATOM 3067 C C . GLU A 1 376 ? 17.832 11.632 -3.027 1.00 81.69 376 GLU A C 1
ATOM 3069 O O . GLU A 1 376 ? 17.943 11.409 -1.823 1.00 81.69 376 GLU A O 1
ATOM 3074 N N . ASN A 1 377 ? 17.621 12.852 -3.525 1.00 82.50 377 ASN A N 1
ATOM 3075 C CA . ASN A 1 377 ? 17.523 14.063 -2.713 1.00 82.50 377 ASN A CA 1
ATOM 3076 C C . ASN A 1 377 ? 16.090 14.426 -2.306 1.00 82.50 377 ASN A C 1
ATOM 3078 O O . ASN A 1 377 ? 15.891 15.450 -1.654 1.00 82.50 377 ASN A O 1
ATOM 3082 N N . ILE A 1 378 ? 15.097 13.600 -2.648 1.00 82.62 378 ILE A N 1
ATOM 3083 C CA . ILE A 1 378 ? 13.732 13.794 -2.161 1.00 82.62 378 ILE A CA 1
ATOM 3084 C C . ILE A 1 378 ? 13.707 13.573 -0.648 1.00 82.62 378 ILE A C 1
ATOM 3086 O O . ILE A 1 378 ? 13.933 12.463 -0.157 1.00 82.62 378 ILE A O 1
ATOM 3090 N N . THR A 1 379 ? 13.395 14.636 0.089 1.00 67.25 379 THR A N 1
ATOM 3091 C CA . THR A 1 379 ? 13.289 14.610 1.558 1.00 67.25 379 THR A CA 1
ATOM 3092 C C . THR A 1 379 ? 11.854 14.767 2.028 1.00 67.25 379 THR A C 1
ATOM 3094 O O . THR A 1 379 ? 11.524 14.355 3.143 1.00 67.25 379 THR A O 1
ATOM 3097 N N . GLN A 1 380 ? 10.988 15.318 1.174 1.00 68.00 380 GLN A N 1
ATOM 3098 C CA . GLN A 1 380 ? 9.596 15.568 1.506 1.00 68.00 380 GLN A CA 1
ATOM 3099 C C . GLN A 1 380 ? 8.634 14.745 0.663 1.00 68.00 380 GLN A C 1
ATOM 3101 O O . GLN A 1 380 ? 8.794 14.479 -0.525 1.00 68.00 380 GLN A O 1
ATOM 3106 N N . THR A 1 381 ? 7.534 14.410 1.313 1.00 66.19 381 THR A N 1
ATOM 3107 C CA . THR A 1 381 ? 6.421 13.644 0.771 1.00 66.19 381 THR A CA 1
ATOM 3108 C C . THR A 1 381 ? 5.733 14.349 -0.413 1.00 66.19 381 THR A C 1
ATOM 3110 O O . THR A 1 381 ? 5.194 13.672 -1.289 1.00 66.19 381 THR A O 1
ATOM 3113 N N . SER A 1 382 ? 5.729 15.685 -0.463 1.00 68.56 382 SER A N 1
ATOM 3114 C CA . SER A 1 382 ? 5.182 16.499 -1.566 1.00 68.56 382 SER A CA 1
ATOM 3115 C C . SER A 1 382 ? 6.043 16.456 -2.834 1.00 68.56 382 SER A C 1
ATOM 3117 O O . SER A 1 382 ? 5.499 16.404 -3.934 1.00 68.56 382 SER A O 1
ATOM 3119 N N . GLU A 1 383 ? 7.368 16.390 -2.691 1.00 77.94 383 GLU A N 1
ATOM 3120 C CA . GLU A 1 383 ? 8.331 16.376 -3.806 1.00 77.94 383 GLU A CA 1
ATOM 3121 C C . GLU A 1 383 ? 8.184 15.118 -4.685 1.00 77.94 383 GLU A C 1
ATOM 3123 O O . GLU A 1 383 ? 8.483 15.141 -5.877 1.00 77.94 383 GLU A O 1
ATOM 3128 N N . VAL A 1 384 ? 7.647 14.022 -4.130 1.00 80.50 384 VAL A N 1
ATOM 3129 C CA . VAL A 1 384 ? 7.394 12.766 -4.864 1.00 80.50 384 VAL A CA 1
ATOM 3130 C C . VAL A 1 384 ? 6.386 12.955 -6.005 1.00 80.50 384 VAL A C 1
ATOM 3132 O O . VAL A 1 384 ? 6.558 12.379 -7.080 1.00 80.50 384 VAL A O 1
ATOM 3135 N N . GLU A 1 385 ? 5.340 13.757 -5.794 1.00 78.31 385 GLU A N 1
ATOM 3136 C CA . GLU A 1 385 ? 4.296 14.001 -6.804 1.00 78.31 385 GLU A CA 1
ATOM 3137 C C . GLU A 1 385 ? 4.812 14.904 -7.931 1.00 78.31 385 GLU A C 1
ATOM 3139 O O . GLU A 1 385 ? 4.524 14.681 -9.109 1.00 78.31 385 GLU A O 1
ATOM 3144 N N . GLU A 1 386 ? 5.631 15.895 -7.580 1.00 81.06 386 GLU A N 1
ATOM 3145 C CA . GLU A 1 386 ? 6.320 16.747 -8.550 1.00 81.06 386 GLU A CA 1
ATOM 3146 C C . GLU A 1 386 ? 7.294 15.925 -9.401 1.00 81.06 386 GLU A C 1
ATOM 3148 O O . GLU A 1 386 ? 7.301 16.036 -10.632 1.00 81.06 386 GLU A O 1
ATOM 3153 N N . PHE A 1 387 ? 8.049 15.028 -8.761 1.00 86.25 387 PHE A N 1
ATOM 3154 C CA . PHE A 1 387 ? 8.977 14.133 -9.440 1.00 86.25 387 PHE A CA 1
ATOM 3155 C C . PHE A 1 387 ? 8.268 13.179 -10.410 1.00 86.25 387 PHE A C 1
ATOM 3157 O O . PHE A 1 387 ? 8.723 12.987 -11.540 1.00 86.25 387 PHE A O 1
ATOM 3164 N N . GLU A 1 388 ? 7.107 12.632 -10.039 1.00 85.62 388 GLU A N 1
ATOM 3165 C CA . GLU A 1 388 ? 6.294 11.820 -10.954 1.00 85.62 388 GLU A CA 1
ATOM 3166 C C . GLU A 1 388 ? 5.919 12.603 -12.222 1.00 85.62 388 GLU A C 1
ATOM 3168 O O . GLU A 1 388 ? 6.009 12.083 -13.341 1.00 85.62 388 GLU A O 1
ATOM 3173 N N . GLN A 1 389 ? 5.566 13.883 -12.081 1.00 82.38 389 GLN A N 1
ATOM 3174 C CA . GLN A 1 389 ? 5.227 14.720 -13.225 1.00 82.38 389 GLN A CA 1
ATOM 3175 C C . GLN A 1 389 ? 6.436 14.964 -14.143 1.00 82.38 389 GLN A C 1
ATOM 3177 O O . GLN A 1 389 ? 6.274 14.985 -15.370 1.00 82.38 389 GLN A O 1
ATOM 3182 N N . VAL A 1 390 ? 7.645 15.072 -13.582 1.00 87.19 390 VAL A N 1
ATOM 3183 C CA . VAL A 1 390 ? 8.899 15.109 -14.351 1.00 87.19 390 VAL A CA 1
ATOM 3184 C C . VAL A 1 390 ? 9.091 13.806 -15.133 1.00 87.19 390 V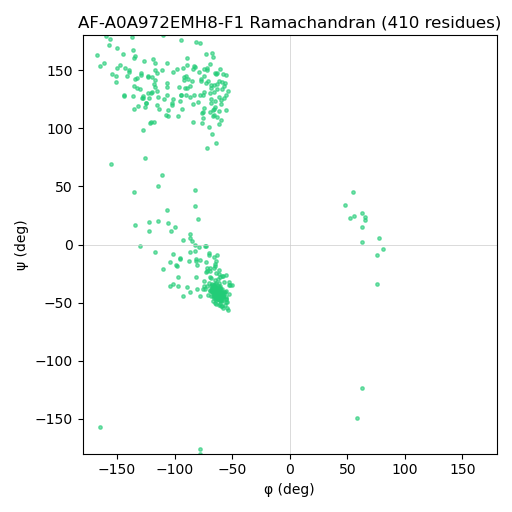AL A C 1
ATOM 3186 O O . VAL A 1 390 ? 9.331 13.857 -16.342 1.00 87.19 390 VAL A O 1
ATOM 3189 N N . LEU A 1 391 ? 8.906 12.640 -14.505 1.00 88.94 391 LEU A N 1
ATOM 3190 C CA . LEU A 1 391 ? 9.033 11.338 -15.178 1.00 88.94 391 LEU A CA 1
ATOM 3191 C C . LEU A 1 391 ? 8.032 11.161 -16.330 1.00 88.94 391 LEU A C 1
ATOM 3193 O O . LEU A 1 391 ? 8.372 10.578 -17.366 1.00 88.94 391 LEU A O 1
ATOM 3197 N N . ILE A 1 392 ? 6.810 11.677 -16.179 1.00 87.00 392 ILE A N 1
ATOM 3198 C CA . ILE A 1 392 ? 5.799 11.691 -17.246 1.00 87.00 392 ILE A CA 1
ATOM 3199 C C . ILE A 1 392 ? 6.249 12.589 -18.403 1.00 87.00 392 ILE A C 1
ATOM 3201 O O . ILE A 1 392 ? 6.165 12.183 -19.564 1.00 87.00 392 ILE A O 1
ATOM 3205 N N . ASN A 1 393 ? 6.743 13.793 -18.105 1.00 84.69 393 ASN A N 1
ATOM 3206 C CA . ASN A 1 393 ? 7.200 14.745 -19.121 1.00 84.69 393 ASN A CA 1
ATOM 3207 C C . ASN A 1 393 ? 8.413 14.216 -19.904 1.00 84.69 393 ASN A C 1
ATOM 3209 O O . ASN A 1 393 ? 8.519 14.460 -21.104 1.00 84.69 393 ASN A O 1
ATOM 3213 N N . GLN A 1 394 ? 9.282 13.441 -19.249 1.00 84.88 394 GLN A N 1
ATOM 3214 C CA . GLN A 1 394 ? 10.422 12.758 -19.873 1.00 84.88 394 GLN A CA 1
ATOM 3215 C C . GLN A 1 394 ? 10.029 11.472 -20.625 1.00 84.88 394 GLN A C 1
ATOM 3217 O O . GLN A 1 394 ? 10.879 10.803 -21.213 1.00 84.88 394 GLN A O 1
ATOM 3222 N N . GLY A 1 395 ? 8.748 11.084 -20.613 1.00 85.38 395 GLY A N 1
ATOM 3223 C CA . GLY A 1 395 ? 8.271 9.869 -21.278 1.00 85.38 395 GLY A CA 1
ATOM 3224 C C . GLY A 1 395 ? 8.824 8.578 -20.664 1.00 85.38 395 GLY A C 1
ATOM 3225 O O . GLY A 1 395 ? 8.917 7.554 -21.347 1.00 85.38 395 GLY A O 1
ATOM 3226 N N . ILE A 1 396 ? 9.225 8.618 -19.391 1.00 84.19 396 ILE A N 1
ATOM 3227 C CA . ILE A 1 396 ? 9.655 7.440 -18.625 1.00 84.19 396 ILE A CA 1
ATOM 3228 C C . ILE A 1 396 ? 8.427 6.680 -18.122 1.00 84.19 396 ILE A C 1
ATOM 3230 O O . ILE A 1 396 ? 8.397 5.451 -18.170 1.00 84.19 396 ILE A O 1
ATOM 3234 N N . ILE A 1 397 ? 7.389 7.414 -17.717 1.00 84.62 397 ILE A N 1
ATOM 3235 C CA . ILE A 1 397 ? 6.103 6.868 -17.278 1.00 84.62 397 ILE A CA 1
ATOM 3236 C C . ILE A 1 397 ? 5.004 7.346 -18.231 1.00 84.62 397 ILE A C 1
ATOM 3238 O O . ILE A 1 397 ? 5.004 8.483 -18.704 1.00 84.62 397 ILE A O 1
ATOM 3242 N N . LYS A 1 398 ? 4.044 6.469 -18.543 1.00 79.25 398 LYS A N 1
ATOM 3243 C CA . LYS A 1 398 ? 2.885 6.838 -19.366 1.00 79.25 398 LYS A CA 1
ATOM 3244 C C . LYS A 1 398 ? 1.909 7.677 -18.545 1.00 79.25 398 LYS A C 1
ATOM 3246 O O . LYS A 1 398 ? 1.488 7.257 -17.474 1.00 79.25 398 LYS A O 1
ATOM 3251 N N . LYS A 1 399 ? 1.461 8.805 -19.104 1.00 67.44 399 LYS A N 1
ATOM 3252 C CA . LYS A 1 399 ? 0.360 9.593 -18.538 1.00 67.44 399 LYS A CA 1
ATOM 3253 C C . LYS A 1 399 ? -0.912 8.743 -18.507 1.00 67.44 399 LYS A C 1
ATOM 3255 O O . LYS A 1 399 ? -1.451 8.386 -19.558 1.00 67.44 399 LYS A O 1
ATOM 3260 N N . THR A 1 400 ? -1.413 8.431 -17.320 1.00 50.31 400 THR A N 1
ATOM 3261 C CA . THR A 1 400 ? -2.737 7.830 -17.139 1.00 50.31 400 THR A CA 1
ATOM 3262 C C . THR A 1 400 ? -3.777 8.795 -17.712 1.00 50.31 400 THR A C 1
ATOM 3264 O O . THR A 1 400 ? -3.843 9.967 -17.334 1.00 50.31 400 THR A O 1
ATOM 3267 N N . LYS A 1 401 ? -4.564 8.348 -18.702 1.00 39.81 401 LYS A N 1
ATOM 3268 C CA . LYS A 1 401 ? -5.593 9.191 -19.326 1.00 39.81 401 LYS A CA 1
ATOM 3269 C C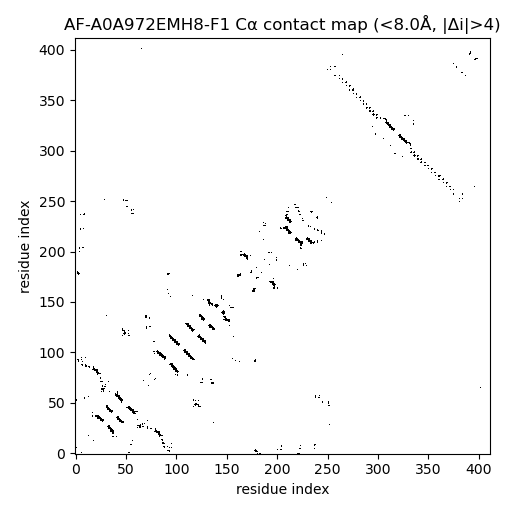 . LYS A 1 401 ? -6.644 9.560 -18.274 1.00 39.81 401 LYS A C 1
ATOM 3271 O O . LYS A 1 401 ? -7.449 8.720 -17.888 1.00 39.81 401 LYS A O 1
ATOM 3276 N N . LYS A 1 402 ? -6.679 10.834 -17.867 1.00 38.72 402 LYS A N 1
ATOM 3277 C CA . LYS A 1 402 ? -7.835 11.435 -17.190 1.00 38.72 402 LYS A CA 1
ATOM 3278 C C . LYS A 1 402 ? -9.036 11.335 -18.133 1.00 38.72 402 LYS A C 1
ATOM 3280 O O . LYS A 1 402 ? -9.107 12.061 -19.121 1.00 38.72 402 LYS A O 1
ATOM 3285 N N . THR A 1 403 ? -9.990 10.454 -17.848 1.00 32.81 403 THR A N 1
ATOM 3286 C CA . THR A 1 403 ? -11.320 10.511 -18.466 1.00 32.81 403 THR A CA 1
ATOM 3287 C C . THR A 1 403 ? -12.069 11.704 -17.884 1.00 32.81 403 THR A C 1
ATOM 3289 O O . THR A 1 403 ? -12.835 11.576 -16.932 1.00 32.81 403 THR A O 1
ATOM 3292 N N . SER A 1 404 ? -11.829 12.892 -18.434 1.00 32.94 404 SER A N 1
ATOM 3293 C CA . SER A 1 404 ? -12.697 14.041 -18.211 1.00 32.94 404 SER A CA 1
ATOM 3294 C C . SER A 1 404 ? -14.015 13.790 -18.949 1.00 32.94 404 SER A C 1
ATOM 3296 O O . SER A 1 404 ? -14.091 13.952 -20.167 1.00 32.94 404 SER A O 1
ATOM 3298 N N . ARG A 1 405 ? -15.071 13.379 -18.241 1.00 33.91 405 ARG A N 1
ATOM 3299 C CA . ARG A 1 405 ? -16.431 13.597 -18.747 1.00 33.91 405 ARG A CA 1
ATOM 3300 C C . ARG A 1 405 ? -16.756 15.070 -18.535 1.00 33.91 405 ARG A C 1
ATOM 3302 O O . ARG A 1 405 ? -16.914 15.508 -17.401 1.00 33.91 405 ARG A O 1
ATOM 3309 N N . SER A 1 406 ? -16.817 15.821 -19.632 1.00 32.69 406 SER A N 1
ATOM 3310 C CA . SER A 1 406 ? -17.375 17.169 -19.661 1.00 32.69 406 SER A CA 1
ATOM 3311 C C . SER A 1 406 ? -18.802 17.129 -19.114 1.00 32.69 406 SER A C 1
ATOM 3313 O O . SER A 1 406 ? -19.686 16.507 -19.709 1.00 32.69 406 SER A O 1
ATOM 3315 N N . THR A 1 407 ? -19.033 17.793 -17.989 1.00 35.66 407 THR A N 1
ATOM 3316 C CA . THR A 1 407 ? -20.364 18.211 -17.559 1.00 35.66 407 THR A CA 1
ATOM 3317 C C . THR A 1 407 ? -20.920 19.156 -18.620 1.00 35.66 407 THR A C 1
ATOM 3319 O O . THR A 1 407 ? -20.500 20.308 -18.701 1.00 35.66 407 THR A O 1
ATOM 3322 N N . LYS A 1 408 ? -21.839 18.670 -19.461 1.00 33.88 408 LYS A N 1
ATOM 3323 C CA . LYS A 1 408 ? -22.758 19.564 -20.168 1.00 33.88 408 LYS A CA 1
ATOM 3324 C C . LYS A 1 408 ? -23.655 20.186 -19.102 1.00 33.88 408 LYS A C 1
ATOM 3326 O O . LYS A 1 408 ? -24.445 19.483 -18.480 1.00 33.88 408 LYS A O 1
ATOM 3331 N N . SER A 1 409 ? -23.473 21.476 -18.864 1.00 37.69 409 SER A N 1
ATOM 3332 C CA . SER A 1 409 ? -24.454 22.323 -18.201 1.00 37.69 409 SER A CA 1
ATOM 3333 C C . SER A 1 409 ? -25.765 22.257 -18.990 1.00 37.69 409 SER A C 1
ATOM 3335 O O . SER A 1 409 ? -25.773 22.455 -20.206 1.00 37.69 409 SER A O 1
ATOM 3337 N N . ALA A 1 410 ? -26.861 21.931 -18.309 1.00 31.41 410 ALA A N 1
ATOM 3338 C CA . ALA A 1 410 ? -28.197 22.165 -18.841 1.00 31.41 410 ALA A CA 1
ATOM 3339 C C . ALA A 1 410 ? -28.463 23.685 -18.838 1.00 31.41 410 ALA A C 1
ATOM 3341 O O . ALA A 1 410 ? -28.020 24.354 -17.898 1.00 31.41 410 ALA A O 1
ATOM 3342 N N . PRO A 1 411 ? -29.122 24.249 -19.866 1.00 41.19 411 PRO A N 1
ATOM 3343 C CA . PRO A 1 411 ? -29.594 25.624 -19.807 1.00 41.19 411 PRO A CA 1
ATOM 3344 C C . PRO A 1 411 ? -30.740 25.749 -18.793 1.00 41.19 411 PRO A C 1
ATOM 3346 O O . PRO A 1 411 ? -31.403 24.757 -18.491 1.00 41.19 411 PRO A O 1
ATOM 3349 N N . LEU A 1 412 ? -30.879 26.980 -18.293 1.00 38.31 412 LEU A N 1
ATOM 3350 C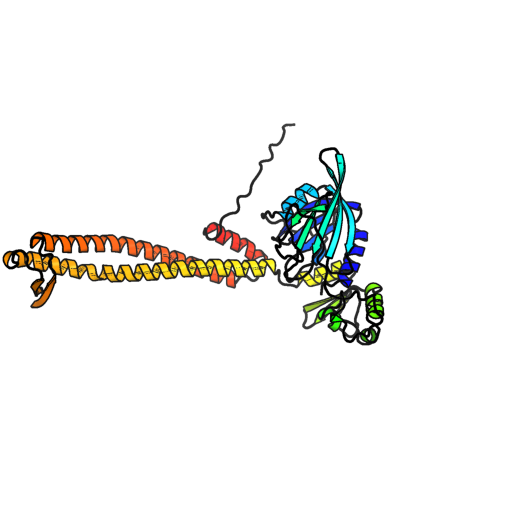 CA . LEU A 1 412 ? -31.812 27.486 -17.279 1.00 38.31 412 LEU A CA 1
ATOM 3351 C C . LEU A 1 412 ? -33.239 26.933 -17.345 1.00 38.31 412 LEU A C 1
ATOM 3353 O O . LEU A 1 412 ? -33.784 26.844 -18.469 1.00 38.31 412 LEU A O 1
#

=== Feature glossary ===
The record interleaves many kinds of information about one protein. Here is each kind framed as the question it answers.

Q: What does the local fold look like, residue by residue?
A: The Foldseek 3Di string encodes local tertiary geometry as a 20-letter alphabet — one character per residue — derived from the relative positions of nearby Cα atoms. Unlike the amino-acid sequence, 3Di is a direct function of the 3D structure, so two proteins with the same fold have similar 3Di strings even at low sequence identity.

Q: Which residues are in helices, strands, or loops?
A: The SS8 string is DSSP's per-residue secondary-structure call. α-helix (H) means an i→i+4 H-bond ladder; β-strand (E) means the residue participates in a β-sheet; 3₁₀ (G) and π (I) are tighter and wider helices; T/S are turns/bends; '-' is loop.

Q: How big and how compact is the whole molecule?
A: Radius of gyration (Rg) is the root-mean-square distance of Cα atoms from their centroid — a single number for overall size and compactness. A globular domain of N residues has Rg ≈ 2.2·N^0.38 Å; an extended or disordered chain has a much larger Rg. The Cα contact count is the number of residue pairs whose Cα atoms are within 8 Å and are more than four positions apart in sequence — a standard proxy for tertiary packing density. The bounding box is the smallest axis-aligned box enclosing all Cα atoms.

Q: Where is each backbone atom in 3D?
A: Structure coordinates are given as an mmCIF _atom_site loop: one row per atom with element, residue name, chain id, sequence number, and x/y/z position in Å. Only the four main-chain atoms per residue are included here; side chains are omitted to keep the record compact.

Q: What is the amino-acid chain?
A: Primary structure: the covalent order of the twenty standard amino acids along the backbone. Two proteins with the same sequence will (almost always) fold to the same structure; two with 30% identity often share a fold but not the details.

Q: What if only a Cα trace is available?
A: Three-state secondary structure (P-SEA) collapses the eight DSSP classes into helix (a), strand (b), and coil (c). P-SEA assigns these from Cα geometry alone — distances and angles — without requiring backbone oxygens, so it works on any Cα trace.

Q: What family and function is it annotated with?
A: Database cross-references. InterPro integrates a dozen domain/family signature databases into unified entries with residue-range hits. GO terms attach function/process/location labels with evidence codes. CATH codes position the fold in a four-level structural taxonomy. Organism is the NCBI-taxonomy species name.

Q: How confident is the AlphaFold model at each residue?
A: pLDDT is the predicted lDDT-Cα score: AlphaFold's confidence that the local environment of each residue (all inter-atomic distances within 15 Å) is correctly placed. It is a per-residue number between 0 and 100, with higher meaning more reliable.

Q: How mobile is each atom in the crystal?
A: B-factor (Debye–Waller factor) reflects atomic displacement in the crystal lattice. It is an experimental observable (units Å²), not a prediction; low values mean the atom is pinned down, high values mean it moves or is heterogeneous across the crystal.

Q: Which residues are buried vs exposed?
A: SASA measures how much of the protein is reachable by solvent. It is computed by rolling a water-sized probe over the atomic surface and summing the exposed area (Å²). Per-residue SASA distinguishes core (buried, low SASA) from surface (exposed, high SASA) residues; total SASA is a whole-molecule size measure.

Q: What do the diagnostic plots show?
A: Plot images: a contact map (which residues are close in 3D, as an N×N binary image), a Ramachandran scatter (backbone torsion angles, revealing secondary-structure composition at a glance), and — for AlphaFold structures — a PAE heatmap (pairwise prediction confidence).

Q: What known structures does this most resemble?
A: The Foldseek neighbor list gives the closest experimentally determined structures in the PDB, ranked by structural alignment. TM-score near 1 means near-identical fold; near 0.3 means only rough topology match. This is how one finds what a novel AlphaFold prediction most resembles in the solved-structure universe.

Q: Are the domains correctly placed relative to each other?
A: Predicted aligned error is AlphaFold's pairwise confidence. Unlike pLDDT (per-residue), PAE is per-residue-pair and captures whether two parts of the structure are correctly placed relative to each other. Units are ångströms of expected positional error.

Q: What do the rendered images show?
A: Structure images are PyMOL renders from six orthogonal camera directions. Cartoon representation draws helices as coils and strands as arrows; sticks shows the backbone as bonds; surface shows the solvent-excluded envelope. Rainbow coloring maps sequence position to hue (blue→red, N→C); chain coloring assigns a distinct color per polypeptide.

Q: What are the backbone torsion angles?
A: φ (phi) and ψ (psi) are the two rotatable backbone dihedrals per residue: φ is the C(i-1)–N–Cα–C torsion, ψ is the N–Cα–C–N(i+1) torsion, both in degrees on (−180°, 180°]. α-helical residues cluster near (−60°, −45°); β-strand residues near (−120°, +130°). A Ramachandran plot is simply a scatter of (φ, ψ) for every residue.